Protein AF-A0A497M0L6-F1 (afdb_monomer_lite)

Foldseek 3Di:
DDDDDDDDDDPPDPPDPVDDDPDFKDKDKDWDDDPPDPDIDIDIDIDGDDPCLPQWDPPDDPTDHDHRLVVQQVCCCAVFFCALLNLLAFQKAKWKAKDFAAPVCVVVQKDKDKDPADLFDDDLDQQHHLDQHKWKDWPPDTFAEPSCCVSVVHGAWHWDADPLSIIMIMGGDPSRDDGRIMMMMMTMHGLKDWDKDQPLWKWQWFKDFADQKDWSAEQPDFTKTWDAHSQQKIKIKTWRTKMKGFDDDLAKWKDKDKDKDFDFDKDWQVWDKDWDFWDKDWIDPPVRPGTGMIMIIIMMMTIHGRQPDDPDPPNDRFTKTKGDMWIKMWMWIQHSVSMTIIMITGSIDGMMIGRAEEFAEEEWEPQADCLLVLLSVLLQCQSCVVVVYHYRDYFYQWADVPPCNPTWHWWDADDPTDPQRQADPVRATDTDQATDDPPSDIGGGRQQGEYEYTEDVVRGVVNVNCLVPWQWHQQDQVNDPDDPPQHRFGFRNDPPDRDTHAPQKWKFFWGQDSSRYIYTYTYHSGSVRSNVSSNCCRPVLPHPRVSVVSVQFDRQQGMWMKGWAQDPVHRVRTHIDTDFTDGSNGDDDGRPD

Sequence (593 aa):
GATIKVVYKIDAGQNDPSNEPCVPFVIAEWCWDTDDATDMFRAVTVYGITDRHDGDDGDRSGGSNTIDSEVDYYLDEIFNPYDLYSAVHKGVRRWVEFHNVTSAEVTAQKVTFNLTRKPVIKPSDWTDYNVFAEKVEWGGSLKTPYRARTIFGGYNYTFYTYSDGTGNITITGNNVPAAGTIIKVLYTTNATWQKNKTDIGTFGNVSTTLAASVTFIPNNIINSTTWTDPFGSTYNITILYDAMAADYRNQNISAIDDIRLTLDIKIRPESGYVKVHNSTYYGVNATNDVLYFHGNMSIMFKVTPPNTTQTSRFRYPEHLHITGDILIRANHTINTQLGAIANYTVVYANITTDIGGSYEWIVVGKDADTIDSLGAAYVTEAFDSIKEIKVCAAGMDINETTYGPHAPFVMGGATSGTKSDYRDSLGRTFLRDDWCRYGTTAGYPISTSNMIFVGGPCANLGAEYFNEFTMAFLATGSYVTNDTGHSNKILALSCWARNATGSGYAVIAVYKDLNGTIGLLIWGFDGQDTYYASKWFWDGLGSEPGIQYLQTENRGVTAIVLKITYPTTNPTHPTVSIVERLGTVSEKDYHDP

Secondary structure (DSSP, 8-state):
----------------TTS--S--EEEEEEEEE-TT-SSEEEEEEEEE----SS-B-TTSTT---B--HHHHHHHHHHHS---HHHHT---EEEEEEEEEPPHHHHHTTEEEEE-SSSSBP--S-SSSTT----EEESSSSEE-BGGGTTTTT--SBEEEE-TTS-EEEEEEGGGPPPTTPEEEEEEEEESEEEEEE--SEEEEEEEEE--SEEEEE-TTS--EEEEE-TT--EEEEEEEEEEEEE---SS-EEEEEEEEEEEEEEE-TT-EEEEEEEEEEEEE-TTS-SEEEEEEEEEEEEEE-TTSS--STT-----EEEEEEEEEEEEEEE-TTSEEEEEEEEEEEEEEEE---EEEEEEE-TT--HHHHHHHHHHHHIIIIIH--EEEEEEESS--TTT-TTS-B-BS--SSSSGGGGB-TTS-B-B-SBS--BTTB---BSTTSEEEEES-TTT-HHHHHHTTT-SEEE--TTT-SS-SS-TTSEEE--SS---EE-TTEEEEEEEE-TT--EEEEEEESSHHHHHHHHHHHHHGGGS--HHHHGGGSPTTEEEEEEEEE--TT-TTS-EEEEEEEEESS--PPS---

pLDDT: mean 84.0, std 14.85, range [27.17, 98.56]

Radius of gyration: 30.78 Å; chains: 1; bounding box: 88×66×84 Å

Structure (mmCIF, N/CA/C/O backbone):
data_AF-A0A497M0L6-F1
#
_entry.id   AF-A0A497M0L6-F1
#
loop_
_atom_site.group_PDB
_atom_site.id
_atom_site.type_symbol
_atom_site.label_atom_id
_atom_site.label_alt_id
_atom_site.label_comp_id
_atom_site.label_asym_id
_atom_site.label_entity_id
_atom_site.label_seq_id
_atom_site.pdbx_PDB_ins_code
_atom_site.Cartn_x
_atom_site.Cartn_y
_atom_site.Cartn_z
_atom_site.occupancy
_atom_site.B_iso_or_equiv
_atom_site.auth_seq_id
_atom_site.auth_comp_id
_atom_site.auth_asym_id
_atom_site.auth_atom_id
_atom_site.pdbx_PDB_model_num
ATOM 1 N N . GLY A 1 1 ? -49.356 -23.116 5.654 1.00 37.81 1 GLY A N 1
ATOM 2 C CA . GLY A 1 1 ? -48.813 -21.751 5.582 1.00 37.81 1 GLY A CA 1
ATOM 3 C C . GLY A 1 1 ? -47.894 -21.567 6.759 1.00 37.81 1 GLY A C 1
ATOM 4 O O . GLY A 1 1 ? -48.363 -21.718 7.881 1.00 37.81 1 GLY A O 1
ATOM 5 N N . ALA A 1 2 ? -46.603 -21.364 6.509 1.00 30.53 2 ALA A N 1
ATOM 6 C CA . ALA A 1 2 ? -45.630 -21.125 7.566 1.00 30.53 2 ALA A CA 1
ATOM 7 C C . ALA A 1 2 ? -45.882 -19.751 8.205 1.00 30.53 2 ALA A C 1
ATOM 9 O O . ALA A 1 2 ? -46.105 -18.760 7.511 1.00 30.53 2 ALA A O 1
ATOM 10 N N . THR A 1 3 ? -45.887 -19.702 9.534 1.00 27.17 3 THR A N 1
ATOM 11 C CA . THR A 1 3 ? -46.030 -18.456 10.290 1.00 27.17 3 THR A CA 1
ATOM 12 C C . THR A 1 3 ? -44.657 -17.809 10.423 1.00 27.17 3 THR A C 1
ATOM 14 O O . THR A 1 3 ? -43.836 -18.274 11.211 1.00 27.17 3 THR A O 1
ATOM 17 N N . ILE A 1 4 ? -44.413 -16.730 9.680 1.00 34.06 4 ILE A N 1
ATOM 18 C CA . ILE A 1 4 ? -43.208 -15.906 9.836 1.00 34.06 4 ILE A CA 1
ATOM 19 C C . ILE A 1 4 ? -43.368 -15.058 11.105 1.00 34.06 4 ILE A C 1
ATOM 21 O O . ILE A 1 4 ? -44.342 -14.316 11.246 1.00 34.06 4 ILE A O 1
ATOM 25 N N . LYS A 1 5 ? -42.426 -15.176 12.047 1.00 31.39 5 LYS A N 1
ATOM 26 C CA . LYS A 1 5 ? -42.344 -14.312 13.233 1.00 31.39 5 LYS A CA 1
ATOM 27 C C . LYS A 1 5 ? -41.241 -13.284 13.025 1.00 31.39 5 LYS A C 1
ATOM 29 O O . LYS A 1 5 ? -40.068 -13.632 13.050 1.00 31.39 5 LYS A O 1
ATOM 34 N N . VAL A 1 6 ? -41.630 -12.024 12.867 1.00 30.53 6 VAL A N 1
ATOM 35 C CA . VAL A 1 6 ? -40.703 -10.889 12.841 1.00 30.53 6 VAL A CA 1
ATOM 36 C C . VAL A 1 6 ? -40.589 -10.339 14.261 1.00 30.53 6 VAL A C 1
ATOM 38 O O . VAL A 1 6 ? -41.593 -9.947 14.855 1.00 30.53 6 VAL A O 1
ATOM 41 N N . VAL A 1 7 ? -39.377 -10.331 14.817 1.00 32.22 7 VAL A N 1
ATOM 42 C CA . VAL A 1 7 ? -39.066 -9.682 16.099 1.00 32.22 7 VAL A CA 1
ATOM 43 C C . VAL A 1 7 ? -38.229 -8.451 15.785 1.00 32.22 7 VAL A C 1
ATOM 45 O O . VAL A 1 7 ? -37.091 -8.575 15.349 1.00 32.22 7 VAL A O 1
ATOM 48 N N . TYR A 1 8 ? -38.791 -7.265 15.994 1.00 35.75 8 TYR A N 1
ATOM 49 C CA . TYR A 1 8 ? -38.089 -5.993 15.844 1.00 35.75 8 TYR A CA 1
ATOM 50 C C . TYR A 1 8 ? -38.127 -5.235 17.172 1.00 35.75 8 TYR A C 1
ATOM 52 O O . TYR A 1 8 ? -39.106 -5.312 17.920 1.00 35.75 8 TYR A O 1
ATOM 60 N N . LYS A 1 9 ? -37.041 -4.528 17.496 1.00 31.36 9 LYS A N 1
ATOM 61 C CA . LYS A 1 9 ? -37.009 -3.601 18.631 1.00 31.36 9 LYS A CA 1
ATOM 62 C C . LYS A 1 9 ? -37.650 -2.294 18.177 1.00 31.36 9 LYS A C 1
ATOM 64 O O . LYS A 1 9 ? -37.164 -1.665 17.245 1.00 31.36 9 LYS A O 1
ATOM 69 N N . ILE A 1 10 ? -38.733 -1.905 18.836 1.00 35.81 10 ILE A N 1
ATOM 70 C CA . ILE A 1 10 ? -39.320 -0.572 18.702 1.00 35.81 10 ILE A CA 1
ATOM 71 C C . ILE A 1 10 ? -38.696 0.265 19.809 1.00 35.81 10 ILE A C 1
ATOM 73 O O . ILE A 1 10 ? -38.908 -0.046 20.983 1.00 35.81 10 ILE A O 1
ATOM 77 N N . ASP A 1 11 ? -37.931 1.295 19.460 1.00 36.69 11 ASP A N 1
ATOM 78 C CA . ASP A 1 11 ? -37.759 2.397 20.396 1.00 36.69 11 ASP A CA 1
ATOM 79 C C . ASP A 1 11 ? -39.062 3.205 20.367 1.00 36.69 11 ASP A C 1
ATOM 81 O O . ASP A 1 11 ? -39.451 3.756 19.339 1.00 36.69 11 ASP A O 1
ATOM 85 N N . ALA A 1 12 ? -39.816 3.159 21.465 1.00 36.50 12 ALA A N 1
ATOM 86 C CA . ALA A 1 12 ? -41.124 3.805 21.579 1.00 36.50 12 ALA A CA 1
ATOM 87 C C . ALA A 1 12 ? -41.014 5.301 21.938 1.00 36.50 12 ALA A C 1
ATOM 89 O O . ALA A 1 12 ? -42.025 5.941 22.236 1.00 36.50 12 ALA A O 1
ATOM 90 N N . GLY A 1 13 ? -39.803 5.865 21.924 1.00 38.28 13 GLY A N 1
ATOM 91 C CA . GLY A 1 13 ? -39.581 7.302 21.998 1.00 38.28 13 GLY A CA 1
ATOM 92 C C . GLY A 1 13 ? -39.800 7.956 20.638 1.00 38.28 13 GLY A C 1
ATOM 93 O O . GLY A 1 13 ? -38.974 7.831 19.740 1.00 38.28 13 GLY A O 1
ATOM 94 N N . GLN A 1 14 ? -40.902 8.689 20.483 1.00 39.06 14 GLN A N 1
ATOM 95 C CA . GLN A 1 14 ? -41.057 9.639 19.386 1.00 39.06 14 GLN A CA 1
ATOM 96 C C . GLN A 1 14 ? -40.039 10.773 19.595 1.00 39.06 14 GLN A C 1
ATOM 98 O O . GLN A 1 14 ? -40.332 11.749 20.284 1.00 39.06 14 GLN A O 1
ATOM 103 N N . ASN A 1 15 ? -38.832 10.635 19.044 1.00 43.25 15 ASN A N 1
ATOM 104 C CA . ASN A 1 15 ? -37.954 11.783 18.863 1.00 43.25 15 ASN A CA 1
ATOM 105 C C . ASN A 1 15 ? -38.581 12.647 17.767 1.00 43.25 15 ASN A C 1
ATOM 107 O O . ASN A 1 15 ? -38.858 12.180 16.663 1.00 43.25 15 ASN A O 1
ATOM 111 N N . ASP A 1 16 ? -38.910 13.876 18.142 1.00 36.91 16 ASP A N 1
ATOM 112 C CA . ASP A 1 16 ? -39.470 14.903 17.276 1.00 36.91 16 ASP A CA 1
ATOM 113 C C . ASP A 1 16 ? -38.667 15.001 15.955 1.00 36.91 16 ASP A C 1
ATOM 115 O O . ASP A 1 16 ? -37.455 15.214 16.015 1.00 36.91 16 ASP A O 1
ATOM 119 N N . PRO A 1 17 ? -39.301 14.866 14.771 1.00 39.72 17 PRO A N 1
ATOM 120 C CA . PRO A 1 17 ? -38.634 15.002 13.472 1.00 39.72 17 PRO A CA 1
ATOM 121 C C . PRO A 1 17 ? -38.185 16.442 13.160 1.00 39.72 17 PRO A C 1
ATOM 123 O O . PRO A 1 17 ? -37.745 16.717 12.046 1.00 39.72 17 PRO A O 1
ATOM 126 N N . SER A 1 18 ? -38.304 17.381 14.109 1.00 44.66 18 SER A N 1
ATOM 127 C CA . SER A 1 18 ? -37.651 18.692 14.032 1.00 44.66 18 SER A CA 1
ATOM 128 C C . SER A 1 18 ? -36.119 18.615 14.106 1.00 44.66 18 SER A C 1
ATOM 130 O O . SER A 1 18 ? -35.455 19.563 13.686 1.00 44.66 18 SER A O 1
ATOM 132 N N . ASN A 1 19 ? -35.571 17.484 14.568 1.00 44.84 19 ASN A N 1
ATOM 133 C CA . ASN A 1 19 ? -34.155 17.151 14.483 1.00 44.84 19 ASN A CA 1
ATOM 134 C C . ASN A 1 19 ? -33.928 15.975 13.522 1.00 44.84 19 ASN A C 1
ATOM 136 O O . ASN A 1 19 ? -34.683 15.003 13.509 1.00 44.84 19 ASN A O 1
ATOM 140 N N . GLU A 1 20 ? -32.851 16.077 12.746 1.00 38.28 20 GLU A N 1
ATOM 141 C CA . GLU A 1 20 ? -32.327 15.030 11.868 1.00 38.28 20 GLU A CA 1
ATOM 142 C C . GLU A 1 20 ? -32.178 13.699 12.639 1.00 38.28 20 GLU A C 1
ATOM 144 O O . GLU A 1 20 ? -31.757 13.717 13.805 1.00 38.28 20 GLU A O 1
ATOM 149 N N . PRO A 1 21 ? -32.561 12.543 12.060 1.00 41.50 21 PRO A N 1
ATOM 150 C CA . PRO A 1 21 ? -32.451 11.266 12.750 1.00 41.50 21 PRO A CA 1
ATOM 151 C C . PRO A 1 21 ? -30.996 11.005 13.151 1.00 41.50 21 PRO A C 1
ATOM 153 O O . PRO A 1 21 ? -30.092 10.993 12.325 1.00 41.50 21 PRO A O 1
ATOM 156 N N . CYS A 1 22 ? -30.776 10.734 14.436 1.00 42.97 22 CYS A N 1
ATOM 157 C CA . CYS A 1 22 ? -29.453 10.437 14.987 1.00 42.97 22 CYS A CA 1
ATOM 158 C C . CYS A 1 22 ? -28.877 9.076 14.547 1.00 42.97 22 CYS A C 1
ATOM 160 O O . CYS A 1 22 ? -27.735 8.769 14.884 1.00 42.97 22 CYS A O 1
ATOM 162 N N . VAL A 1 23 ? -29.641 8.269 13.801 1.00 48.28 23 VAL A N 1
ATOM 163 C CA . VAL A 1 23 ? -29.178 7.019 13.187 1.00 48.28 23 VAL A CA 1
ATOM 164 C C . VAL A 1 23 ? -29.511 7.068 11.690 1.00 48.28 23 VAL A C 1
ATOM 166 O O . VAL A 1 23 ? -30.687 6.949 11.342 1.00 48.28 23 VAL A O 1
ATOM 169 N N . PRO A 1 24 ? -28.515 7.255 10.806 1.00 51.56 24 PRO A N 1
ATOM 170 C CA . PRO A 1 24 ? -28.758 7.461 9.377 1.00 51.56 24 PRO A CA 1
ATOM 171 C C . PRO A 1 24 ? -29.109 6.170 8.620 1.00 51.56 24 PRO A C 1
ATOM 173 O O . PRO A 1 24 ? -29.674 6.236 7.527 1.00 51.56 24 PRO A O 1
ATOM 176 N N . PHE A 1 25 ? -28.831 4.991 9.196 1.00 59.44 25 PHE A N 1
ATOM 177 C CA . PHE A 1 25 ? -29.151 3.706 8.576 1.00 59.44 25 PHE A CA 1
ATOM 178 C C . PHE A 1 25 ? -29.413 2.565 9.576 1.00 59.44 25 PHE A C 1
ATOM 180 O O . PHE A 1 25 ? -28.920 2.552 10.702 1.00 59.44 25 PHE A O 1
ATOM 187 N N . VAL A 1 26 ? -30.178 1.565 9.137 1.00 65.94 26 VAL A N 1
ATOM 188 C CA . VAL A 1 26 ? -30.466 0.309 9.836 1.00 65.94 26 VAL A CA 1
ATOM 189 C C . VAL A 1 26 ? -29.984 -0.849 8.971 1.00 65.94 26 VAL A C 1
ATOM 191 O O . VAL A 1 26 ? -30.467 -1.032 7.855 1.00 65.94 26 VAL A O 1
ATOM 194 N N . ILE A 1 27 ? -29.070 -1.657 9.506 1.00 68.69 27 ILE A N 1
ATOM 195 C CA . ILE A 1 27 ? -28.659 -2.924 8.894 1.00 68.69 27 ILE A CA 1
ATOM 196 C C . ILE A 1 27 ? -29.466 -4.049 9.544 1.00 68.69 27 ILE A C 1
ATOM 198 O O . ILE A 1 27 ? -29.537 -4.149 10.770 1.00 68.69 27 ILE A O 1
ATOM 202 N N . ALA A 1 28 ? -30.089 -4.885 8.722 1.00 68.56 28 ALA A N 1
ATOM 203 C CA . ALA A 1 28 ? -30.824 -6.065 9.146 1.00 68.56 28 ALA A CA 1
ATOM 204 C C . ALA A 1 28 ? -30.229 -7.306 8.483 1.00 68.56 28 ALA A C 1
ATOM 206 O O . ALA A 1 28 ? -30.160 -7.376 7.258 1.00 68.56 28 ALA A O 1
ATOM 207 N N . GLU A 1 29 ? -29.843 -8.294 9.286 1.00 70.50 29 GLU A N 1
ATOM 208 C CA . GLU A 1 29 ? -29.547 -9.635 8.792 1.00 70.50 29 GLU A CA 1
ATOM 209 C C . GLU A 1 29 ? -30.783 -10.523 8.942 1.00 70.50 29 GLU A C 1
ATOM 211 O O . GLU A 1 29 ? -31.474 -10.528 9.964 1.00 70.50 29 GLU A O 1
ATOM 216 N N . TRP A 1 30 ? -31.050 -11.296 7.903 1.00 72.94 30 TRP A N 1
ATOM 217 C CA . TRP A 1 30 ? -32.188 -12.183 7.768 1.00 72.94 30 TRP A CA 1
ATOM 218 C C . TRP A 1 30 ? -31.672 -13.603 7.581 1.00 72.94 30 TRP A C 1
ATOM 220 O O . TRP A 1 30 ? -30.724 -13.825 6.831 1.00 72.94 30 TRP A O 1
ATOM 230 N N . CYS A 1 31 ? -32.322 -14.564 8.228 1.00 71.25 31 CYS A N 1
ATOM 231 C CA . CYS A 1 31 ? -32.042 -15.985 8.071 1.00 71.25 31 CYS A CA 1
ATOM 232 C C . CYS A 1 31 ? -33.371 -16.736 7.966 1.00 71.25 31 CYS A C 1
ATOM 234 O O . CYS A 1 31 ? -34.233 -16.573 8.836 1.00 71.25 31 CYS A O 1
ATOM 236 N N . TRP A 1 32 ? -33.571 -17.503 6.894 1.00 68.81 32 TRP A N 1
ATOM 237 C CA . TRP A 1 32 ? -34.796 -18.273 6.687 1.00 68.81 32 TRP A CA 1
ATOM 238 C C . TRP A 1 32 ? -34.551 -19.539 5.862 1.00 68.81 32 TRP A C 1
ATOM 240 O O . TRP A 1 32 ? -33.715 -19.558 4.964 1.00 68.81 32 TRP A O 1
ATOM 250 N N . ASP A 1 33 ? -35.333 -20.579 6.145 1.00 72.19 33 ASP A N 1
ATOM 251 C CA . ASP A 1 33 ? -35.459 -21.752 5.279 1.00 72.19 33 ASP A CA 1
ATOM 252 C C . ASP A 1 33 ? -36.640 -21.559 4.331 1.00 72.19 33 ASP A C 1
ATOM 254 O O . ASP A 1 33 ? -37.702 -21.059 4.724 1.00 72.19 33 ASP A O 1
ATOM 258 N N . THR A 1 34 ? -36.469 -21.991 3.086 1.00 70.88 34 THR A N 1
ATOM 259 C CA . THR A 1 34 ? -37.583 -22.159 2.149 1.00 70.88 34 THR A CA 1
ATOM 260 C C . THR A 1 34 ? -37.927 -23.637 2.047 1.00 70.88 34 THR A C 1
ATOM 262 O O . THR A 1 34 ? -37.038 -24.476 2.009 1.00 70.88 34 THR A O 1
ATOM 265 N N . ASP A 1 35 ? -39.210 -23.954 1.950 1.00 68.06 35 ASP A N 1
ATOM 266 C CA . ASP A 1 35 ? -39.750 -25.310 1.828 1.00 68.06 35 ASP A CA 1
ATOM 267 C C . ASP A 1 35 ? -39.251 -26.087 0.594 1.00 68.06 35 ASP A C 1
ATOM 269 O O . ASP A 1 35 ? -39.230 -27.318 0.624 1.00 68.06 35 ASP A O 1
ATOM 273 N N . ASP A 1 36 ? -38.793 -25.379 -0.442 1.00 66.94 36 ASP A N 1
ATOM 274 C CA . ASP A 1 36 ? -38.303 -25.953 -1.701 1.00 66.94 36 ASP A CA 1
ATOM 275 C C . ASP A 1 36 ? -36.766 -26.078 -1.796 1.00 66.94 36 ASP A C 1
ATOM 277 O O . ASP A 1 36 ? -36.256 -26.609 -2.786 1.00 66.94 36 ASP A O 1
ATOM 281 N N . ALA A 1 37 ? -36.012 -25.622 -0.789 1.00 57.56 37 ALA A N 1
ATOM 282 C CA . ALA A 1 37 ? -34.551 -25.724 -0.757 1.00 57.56 37 ALA A CA 1
ATOM 283 C C . ALA A 1 37 ? -34.090 -26.490 0.486 1.00 57.56 37 ALA A C 1
ATOM 285 O O . ALA A 1 37 ? -34.630 -26.319 1.573 1.00 57.56 37 ALA A O 1
ATOM 286 N N . THR A 1 38 ? -33.063 -27.326 0.339 1.00 57.59 38 THR A N 1
ATOM 287 C CA . THR A 1 38 ? -32.405 -27.991 1.478 1.00 57.59 38 THR A CA 1
ATOM 288 C C . THR A 1 38 ? -31.488 -27.059 2.269 1.00 57.59 38 THR A C 1
ATOM 290 O O . THR A 1 38 ? -30.931 -27.482 3.281 1.00 57.59 38 THR A O 1
ATOM 293 N N . ASP A 1 39 ? -31.326 -25.821 1.798 1.00 63.00 39 ASP A N 1
ATOM 294 C CA . ASP A 1 39 ? -30.284 -24.902 2.227 1.00 63.00 39 ASP A CA 1
ATOM 295 C C . ASP A 1 39 ? -30.899 -23.661 2.889 1.00 63.00 39 ASP A C 1
ATOM 297 O O . ASP A 1 39 ? -31.893 -23.100 2.420 1.00 63.00 39 ASP A O 1
ATOM 301 N N . MET A 1 40 ? -30.258 -23.220 3.970 1.00 67.38 40 MET A N 1
ATOM 302 C CA . MET A 1 40 ? -30.619 -22.030 4.735 1.00 67.38 40 MET A CA 1
ATOM 303 C C . MET A 1 40 ? -30.199 -20.763 3.981 1.00 67.38 40 MET A C 1
ATOM 305 O O . MET A 1 40 ? -29.018 -20.575 3.682 1.00 67.38 40 MET A O 1
ATOM 309 N N . PHE A 1 41 ? -31.141 -19.853 3.725 1.00 69.38 41 PHE A N 1
ATOM 310 C CA . PHE A 1 41 ? -30.855 -18.559 3.108 1.00 69.38 41 PHE A CA 1
ATOM 311 C C . PHE A 1 41 ? -30.486 -17.522 4.158 1.00 69.38 41 PHE A C 1
ATOM 313 O O . PHE A 1 41 ? -31.136 -17.401 5.199 1.00 69.38 41 PHE A O 1
ATOM 320 N N . ARG A 1 42 ? -29.466 -16.721 3.844 1.00 70.88 42 ARG A N 1
ATOM 321 C CA . ARG A 1 42 ? -29.105 -15.526 4.604 1.00 70.88 42 ARG A CA 1
ATOM 322 C C . ARG A 1 42 ? -29.100 -14.315 3.684 1.00 70.88 42 ARG A C 1
ATOM 324 O O . ARG A 1 42 ? -28.603 -14.398 2.564 1.00 70.88 42 ARG A O 1
ATOM 331 N N . ALA A 1 43 ? -29.630 -13.195 4.157 1.00 73.38 43 ALA A N 1
ATOM 332 C CA . ALA A 1 43 ? -29.551 -11.926 3.445 1.00 73.38 43 ALA A CA 1
ATOM 333 C C . ALA A 1 43 ? -29.272 -10.779 4.405 1.00 73.38 43 ALA A C 1
ATOM 335 O O . ALA A 1 43 ? -29.617 -10.842 5.581 1.00 73.38 43 ALA A O 1
ATOM 336 N N . VAL A 1 44 ? -28.694 -9.711 3.873 1.00 75.94 44 VAL A N 1
ATOM 337 C CA . VAL A 1 44 ? -28.493 -8.456 4.592 1.00 75.94 44 VAL A CA 1
ATOM 338 C C . VAL A 1 44 ? -29.275 -7.377 3.866 1.00 75.94 44 VAL A C 1
ATOM 340 O O . VAL A 1 44 ? -29.311 -7.339 2.637 1.00 75.94 44 VAL A O 1
ATOM 343 N N . THR A 1 45 ? -29.933 -6.507 4.616 1.00 75.88 45 THR A N 1
ATOM 344 C CA . THR A 1 45 ? -30.603 -5.326 4.081 1.00 75.88 45 THR A CA 1
ATOM 345 C C . THR A 1 45 ? -30.093 -4.097 4.799 1.00 75.88 45 THR A C 1
ATOM 347 O O . THR A 1 45 ? -30.010 -4.089 6.024 1.00 75.88 45 THR A O 1
ATOM 350 N N . VAL A 1 46 ? -29.792 -3.057 4.031 1.00 76.88 46 VAL A N 1
ATOM 351 C CA . VAL A 1 46 ? -29.438 -1.736 4.542 1.00 76.88 46 VAL A CA 1
ATOM 352 C C . VAL A 1 46 ? -30.598 -0.802 4.218 1.00 76.88 46 VAL A C 1
ATOM 354 O O . VAL A 1 46 ? -30.986 -0.669 3.060 1.00 76.88 46 VAL A O 1
ATOM 357 N N . TYR A 1 47 ? -31.176 -0.187 5.242 1.00 76.06 47 TYR A N 1
ATOM 358 C CA . TYR A 1 47 ? -32.181 0.863 5.109 1.00 76.06 47 TYR A CA 1
ATOM 359 C C . TYR A 1 47 ? -31.543 2.181 5.520 1.00 76.06 47 TYR A C 1
ATOM 361 O O . TYR A 1 47 ? -31.084 2.279 6.650 1.00 76.06 47 TYR A O 1
ATOM 369 N N . GLY A 1 48 ? -31.531 3.187 4.652 1.00 72.25 48 GLY A N 1
ATOM 370 C CA . GLY A 1 48 ? -30.988 4.510 4.964 1.00 72.25 48 GLY A CA 1
ATOM 371 C C . GLY A 1 48 ? -31.870 5.623 4.417 1.00 72.25 48 GLY A C 1
ATOM 372 O O . GLY A 1 48 ? -32.689 5.391 3.524 1.00 72.25 48 GLY A O 1
ATOM 373 N N . ILE A 1 49 ? -31.715 6.822 4.972 1.00 74.00 49 ILE A N 1
ATOM 374 C CA . ILE A 1 49 ? -32.286 8.058 4.429 1.00 74.00 49 ILE A CA 1
ATOM 375 C C . ILE A 1 49 ? -31.111 8.905 3.954 1.00 74.00 49 ILE A C 1
ATOM 377 O O . ILE A 1 49 ? -30.175 9.111 4.719 1.00 74.00 49 ILE A O 1
ATOM 381 N N . THR A 1 50 ? -31.168 9.385 2.714 1.00 74.06 50 THR A N 1
ATOM 382 C CA . THR A 1 50 ? -30.169 10.306 2.162 1.00 74.06 50 THR A CA 1
ATOM 383 C C . THR A 1 50 ? -30.847 11.568 1.650 1.00 74.06 50 THR A C 1
ATOM 385 O O . THR A 1 50 ? -32.023 11.547 1.271 1.00 74.06 50 THR A O 1
ATOM 388 N N . ASP A 1 51 ? -30.101 12.669 1.609 1.00 72.19 51 ASP A N 1
ATOM 389 C CA . ASP A 1 51 ? -30.604 13.977 1.172 1.00 72.19 51 ASP A CA 1
ATOM 390 C C . ASP A 1 51 ? -30.777 14.095 -0.357 1.00 72.19 51 ASP A C 1
ATOM 392 O O . ASP A 1 51 ? -31.143 15.159 -0.860 1.00 72.19 51 ASP A O 1
ATOM 396 N N . ARG A 1 52 ? -30.572 12.994 -1.103 1.00 72.94 52 ARG A N 1
ATOM 397 C CA . ARG A 1 52 ? -30.637 12.909 -2.574 1.00 72.94 52 ARG A CA 1
ATOM 398 C C . ARG A 1 52 ? -29.806 14.018 -3.238 1.00 72.94 52 ARG A C 1
ATOM 400 O O . ARG A 1 52 ? -30.340 14.911 -3.900 1.00 72.94 52 ARG A O 1
ATOM 407 N N . HIS A 1 53 ? -28.493 13.946 -3.050 1.00 76.25 53 HIS A N 1
ATOM 408 C CA . HIS A 1 53 ? -27.509 14.887 -3.581 1.00 76.25 53 HIS A CA 1
ATOM 409 C C . HIS A 1 53 ? -27.367 14.778 -5.103 1.00 76.25 53 HIS A C 1
ATOM 411 O O . HIS A 1 53 ? -27.484 15.774 -5.821 1.00 76.25 53 HIS A O 1
ATOM 417 N N . ASP A 1 54 ? -27.154 13.565 -5.608 1.00 78.56 54 ASP A N 1
ATOM 418 C CA . ASP A 1 54 ? -26.975 13.274 -7.037 1.00 78.56 54 ASP A CA 1
ATOM 419 C C . ASP A 1 54 ? -27.741 12.029 -7.517 1.00 78.56 54 ASP A C 1
ATOM 421 O O . ASP A 1 54 ? -27.673 11.676 -8.698 1.00 78.56 54 ASP A O 1
ATOM 425 N N . GLY A 1 55 ? -28.552 11.426 -6.641 1.00 82.19 55 GLY A N 1
ATOM 426 C CA . GLY A 1 55 ? -29.490 10.368 -7.001 1.00 82.19 55 GLY A CA 1
ATOM 427 C C . GLY A 1 55 ? -30.570 10.828 -7.987 1.00 82.19 55 GLY A C 1
ATOM 428 O O . GLY A 1 55 ? -31.253 11.846 -7.798 1.00 82.19 55 GLY A O 1
ATOM 429 N N . ASP A 1 56 ? -30.787 10.030 -9.029 1.00 83.50 56 ASP A N 1
ATOM 430 C CA . ASP A 1 56 ? -31.696 10.334 -10.120 1.00 83.50 56 ASP A CA 1
ATOM 431 C C . ASP A 1 56 ? -32.609 9.160 -10.516 1.00 83.50 56 ASP A C 1
ATOM 433 O O . ASP A 1 56 ? -32.251 7.992 -10.384 1.00 83.50 56 ASP A O 1
ATOM 437 N N . ASP A 1 57 ? -33.803 9.489 -11.009 1.00 82.06 57 ASP A N 1
ATOM 438 C CA . ASP A 1 57 ? -34.815 8.541 -11.473 1.00 82.06 57 ASP A CA 1
ATOM 439 C C . ASP A 1 57 ? -35.149 8.813 -12.946 1.00 82.06 57 ASP A C 1
ATOM 441 O O . ASP A 1 57 ? -35.568 9.915 -13.307 1.00 82.06 57 ASP A O 1
ATOM 445 N N . GLY A 1 58 ? -34.981 7.806 -13.802 1.00 87.06 58 GLY A N 1
ATOM 446 C CA . GLY A 1 58 ? -35.251 7.880 -15.235 1.00 87.06 58 GLY A CA 1
ATOM 447 C C . GLY A 1 58 ? -36.727 8.072 -15.582 1.00 87.06 58 GLY A C 1
ATOM 448 O O . GLY A 1 58 ? -37.027 8.559 -16.673 1.00 87.06 58 GLY A O 1
ATOM 449 N N . ASP A 1 59 ? -37.644 7.762 -14.662 1.00 87.56 59 ASP A N 1
ATOM 450 C CA . ASP A 1 59 ? -39.081 7.955 -14.867 1.00 87.56 59 ASP A CA 1
ATOM 451 C C . ASP A 1 59 ? -39.512 9.424 -14.700 1.00 87.56 59 ASP A C 1
ATOM 453 O O . ASP A 1 59 ? -40.633 9.799 -15.068 1.00 87.56 59 ASP A O 1
ATOM 457 N N . ARG A 1 60 ? -38.621 10.310 -14.224 1.00 82.38 60 ARG A N 1
ATOM 458 C CA . ARG A 1 60 ? -38.863 11.759 -14.278 1.00 82.38 60 ARG A CA 1
ATOM 459 C C . ARG A 1 60 ? -38.476 12.325 -15.644 1.00 82.38 60 ARG A C 1
ATOM 461 O O . ARG A 1 60 ? -37.490 11.935 -16.261 1.00 82.38 60 ARG A O 1
ATOM 468 N N . SER A 1 61 ? -39.217 13.336 -16.101 1.00 81.56 61 SER A N 1
ATOM 469 C CA . SER A 1 61 ? -38.924 14.019 -17.368 1.00 81.56 61 SER A CA 1
ATOM 470 C C . SER A 1 61 ? -37.488 14.564 -17.393 1.00 81.56 61 SER A C 1
ATOM 472 O O . SER A 1 61 ? -37.166 15.505 -16.665 1.00 81.56 61 SER A O 1
ATOM 474 N N . GLY A 1 62 ? -36.649 14.003 -18.267 1.00 83.19 62 GLY A N 1
ATOM 475 C CA . GLY A 1 62 ? -35.238 14.376 -18.402 1.00 83.19 62 GLY A CA 1
ATOM 476 C C . GLY A 1 62 ? -34.321 13.834 -17.299 1.00 83.19 62 GLY A C 1
ATOM 477 O O . GLY A 1 62 ? -33.263 14.422 -17.086 1.00 83.19 62 GLY A O 1
ATOM 478 N N . GLY A 1 63 ? -34.731 12.787 -16.577 1.00 83.94 63 GLY A N 1
ATOM 479 C CA . GLY A 1 63 ? -33.889 12.082 -15.607 1.00 83.94 63 GLY A CA 1
ATOM 480 C C . GLY A 1 63 ? -33.130 10.893 -16.196 1.00 83.94 63 GLY A C 1
ATOM 481 O O . GLY A 1 63 ? -33.368 10.468 -17.331 1.00 83.94 63 GLY A O 1
ATOM 482 N N . SER A 1 64 ? -32.216 10.352 -15.400 1.00 84.31 64 SER A N 1
ATOM 483 C CA . SER A 1 64 ? -31.533 9.072 -15.603 1.00 84.31 64 SER A CA 1
ATOM 484 C C . SER A 1 64 ? -31.679 8.189 -14.367 1.00 84.31 64 SER A C 1
ATOM 486 O O . SER A 1 64 ? -31.903 8.702 -13.283 1.00 84.31 64 SER A O 1
ATOM 488 N N . ASN A 1 65 ? -31.518 6.872 -14.507 1.00 86.62 65 ASN A N 1
ATOM 489 C CA . ASN A 1 65 ? -31.431 5.974 -13.352 1.00 86.62 65 ASN A CA 1
ATOM 490 C C . ASN A 1 65 ? -30.017 6.050 -12.766 1.00 86.62 65 ASN A C 1
ATOM 492 O O . ASN A 1 65 ? -29.118 5.369 -13.262 1.00 86.62 65 ASN A O 1
ATOM 496 N N . THR A 1 66 ? -29.827 6.882 -11.745 1.00 83.69 66 THR A N 1
ATOM 497 C CA . THR A 1 66 ? -28.533 7.094 -11.084 1.00 83.69 66 THR A CA 1
ATOM 498 C C . THR A 1 66 ? -28.705 6.871 -9.588 1.00 83.69 66 THR A C 1
ATOM 500 O O . THR A 1 66 ? -29.547 7.508 -8.960 1.00 83.69 66 THR A O 1
ATOM 503 N N . ILE A 1 67 ? -27.923 5.962 -9.009 1.00 83.00 67 ILE A N 1
ATOM 504 C CA . ILE A 1 67 ? -27.869 5.803 -7.552 1.00 83.00 67 ILE A CA 1
ATOM 505 C C . ILE A 1 67 ? -27.095 6.993 -6.981 1.00 83.00 67 ILE A C 1
ATOM 507 O O . ILE A 1 67 ? -26.138 7.457 -7.595 1.00 83.00 67 ILE A O 1
ATOM 511 N N . ASP A 1 68 ? -27.544 7.503 -5.838 1.00 83.25 68 ASP A N 1
ATOM 512 C CA . ASP A 1 68 ? -26.847 8.578 -5.138 1.00 83.25 68 ASP A CA 1
ATOM 513 C C . ASP A 1 68 ? -25.447 8.119 -4.698 1.00 83.25 68 ASP A C 1
ATOM 515 O O . ASP A 1 68 ? -25.294 7.009 -4.185 1.00 83.25 68 ASP A O 1
ATOM 519 N N . SER A 1 69 ? -24.426 8.948 -4.900 1.00 80.75 69 SER A N 1
ATOM 520 C CA . SER A 1 69 ? -23.031 8.584 -4.636 1.00 80.75 69 SER A CA 1
ATOM 521 C C . SER A 1 69 ? -22.748 8.305 -3.161 1.00 80.75 69 SER A C 1
ATOM 523 O O . SER A 1 69 ? -21.873 7.495 -2.860 1.00 80.75 69 SER A O 1
ATOM 525 N N . GLU A 1 70 ? -23.502 8.904 -2.235 1.00 80.25 70 GLU A N 1
ATOM 526 C CA . GLU A 1 70 ? -23.432 8.563 -0.813 1.00 80.25 70 GLU A CA 1
ATOM 527 C C . GLU A 1 70 ? -23.954 7.140 -0.568 1.00 80.25 70 GLU A C 1
ATOM 529 O O . GLU A 1 70 ? -23.332 6.357 0.151 1.00 80.25 70 GLU A O 1
ATOM 534 N N . VAL A 1 71 ? -25.067 6.775 -1.215 1.00 83.38 71 VAL A N 1
ATOM 535 C CA . VAL A 1 71 ? -25.647 5.426 -1.120 1.00 83.38 71 VAL A CA 1
ATOM 536 C C . VAL A 1 71 ? -24.691 4.393 -1.704 1.00 83.38 71 VAL A C 1
ATOM 538 O O . VAL A 1 71 ? -24.473 3.358 -1.081 1.00 83.38 71 VAL A O 1
ATOM 541 N N . ASP A 1 72 ? -24.111 4.672 -2.871 1.00 83.81 72 ASP A N 1
ATOM 542 C CA . ASP A 1 72 ? -23.163 3.768 -3.527 1.00 83.81 72 ASP A CA 1
ATOM 543 C C . ASP A 1 72 ? -21.914 3.554 -2.659 1.00 83.81 72 ASP A C 1
ATOM 545 O O . ASP A 1 72 ? -21.535 2.416 -2.387 1.00 83.81 72 ASP A O 1
ATOM 549 N N . TYR A 1 73 ? -21.357 4.637 -2.097 1.00 84.81 73 TYR A N 1
ATOM 550 C CA . TYR A 1 73 ? -20.240 4.570 -1.154 1.00 84.81 73 TYR A CA 1
ATOM 551 C C . TYR A 1 73 ? -20.551 3.663 0.044 1.00 84.81 73 TYR A C 1
ATOM 553 O O . TYR A 1 73 ? -19.746 2.792 0.378 1.00 84.81 73 TYR A O 1
ATOM 561 N N . TYR A 1 74 ? -21.709 3.839 0.690 1.00 82.44 74 TYR A N 1
ATOM 562 C CA . TYR A 1 74 ? -22.087 3.024 1.847 1.00 82.44 74 TYR A CA 1
ATOM 563 C C . TYR A 1 74 ? -22.334 1.563 1.479 1.00 82.44 74 TYR A C 1
ATOM 565 O O . TYR A 1 74 ? -21.947 0.667 2.228 1.00 82.44 74 TYR A O 1
ATOM 573 N N . LEU A 1 75 ? -22.972 1.295 0.339 1.00 84.94 75 LEU A N 1
ATOM 574 C CA . LEU A 1 75 ? -23.180 -0.075 -0.124 1.00 84.94 75 LEU A CA 1
ATOM 575 C C . LEU A 1 75 ? -21.848 -0.761 -0.425 1.00 84.94 75 LEU A C 1
ATOM 577 O O . LEU A 1 75 ? -21.675 -1.914 -0.035 1.00 84.94 75 LEU A O 1
ATOM 581 N N . ASP A 1 76 ? -20.893 -0.068 -1.038 1.00 86.56 76 ASP A N 1
ATOM 582 C CA . ASP A 1 76 ? -19.555 -0.607 -1.265 1.00 86.56 76 ASP A CA 1
ATOM 583 C C . ASP A 1 76 ? -18.779 -0.810 0.034 1.00 86.56 76 ASP A C 1
ATOM 585 O O . ASP A 1 76 ? -18.127 -1.836 0.207 1.00 86.56 76 ASP A O 1
ATOM 589 N N . GLU A 1 77 ? -18.870 0.115 0.983 1.00 86.19 77 GLU A N 1
ATOM 590 C CA . GLU A 1 77 ? -18.254 -0.053 2.295 1.00 86.19 77 GLU A CA 1
ATOM 591 C C . GLU A 1 77 ? -18.814 -1.267 3.043 1.00 86.19 77 GLU A C 1
ATOM 593 O O . GLU A 1 77 ? -18.066 -2.019 3.665 1.00 86.19 77 GLU A O 1
ATOM 598 N N . ILE A 1 78 ? -20.125 -1.479 2.967 1.00 82.50 78 ILE A N 1
ATOM 599 C CA . ILE A 1 78 ? -20.814 -2.554 3.673 1.00 82.50 78 ILE A CA 1
ATOM 600 C C . ILE A 1 78 ? -20.604 -3.892 2.952 1.00 82.50 78 ILE A C 1
ATOM 602 O O . ILE A 1 78 ? -20.232 -4.878 3.582 1.00 82.50 78 ILE A O 1
ATOM 606 N N . PHE A 1 79 ? -20.811 -3.974 1.642 1.00 85.06 79 PHE A N 1
ATOM 607 C CA . PHE A 1 79 ? -20.786 -5.248 0.912 1.00 85.06 79 PHE A CA 1
ATOM 608 C C . PHE A 1 79 ? -19.424 -5.595 0.305 1.00 85.06 79 PHE A C 1
ATOM 610 O O . PHE A 1 79 ? -19.137 -6.777 0.117 1.00 85.06 79 PHE A O 1
ATOM 617 N N . ASN A 1 80 ? -18.566 -4.600 0.074 1.00 88.12 80 ASN A N 1
ATOM 618 C CA . ASN A 1 80 ? -17.213 -4.748 -0.465 1.00 88.12 80 ASN A CA 1
ATOM 619 C C . ASN A 1 80 ? -16.145 -4.101 0.454 1.00 88.12 80 ASN A C 1
ATOM 621 O O . ASN A 1 80 ? -15.275 -3.367 -0.040 1.00 88.12 80 ASN A O 1
ATOM 625 N N . PRO A 1 81 ? -16.164 -4.354 1.783 1.00 90.38 81 PRO A N 1
ATOM 626 C CA . PRO A 1 81 ? -15.275 -3.678 2.719 1.00 90.38 81 PRO A CA 1
ATOM 627 C C . PRO A 1 81 ? -13.808 -4.001 2.439 1.00 90.38 81 PRO A C 1
ATOM 629 O O . PRO A 1 81 ? -13.452 -5.076 1.945 1.00 90.38 81 PRO A O 1
ATOM 632 N N . TYR A 1 82 ? -12.919 -3.099 2.857 1.00 92.69 82 TYR A N 1
ATOM 633 C CA . TYR A 1 82 ? -11.505 -3.443 2.960 1.00 92.69 82 TYR A CA 1
ATOM 634 C C . TYR A 1 82 ? -11.308 -4.542 4.021 1.00 92.69 82 TYR A C 1
ATOM 636 O O . TYR A 1 82 ? -11.535 -4.310 5.205 1.00 92.69 82 TYR A O 1
ATOM 644 N N . ASP A 1 83 ? -10.893 -5.734 3.590 1.00 93.94 83 ASP A N 1
ATOM 645 C CA . ASP A 1 83 ? -10.891 -6.960 4.401 1.00 93.94 83 ASP A CA 1
ATOM 646 C C . ASP A 1 83 ? -9.493 -7.404 4.878 1.00 93.94 83 ASP A C 1
ATOM 648 O O . ASP A 1 83 ? -8.455 -6.874 4.460 1.00 93.94 83 ASP A O 1
ATOM 652 N N . LEU A 1 84 ? -9.450 -8.389 5.785 1.00 95.81 84 LEU A N 1
ATOM 653 C CA . LEU A 1 84 ? -8.208 -8.912 6.367 1.00 95.81 84 LEU A CA 1
ATOM 654 C C . LEU A 1 84 ? -7.294 -9.566 5.322 1.00 95.81 84 LEU A C 1
ATOM 656 O O . LEU A 1 84 ? -6.072 -9.413 5.409 1.00 95.81 84 LEU A O 1
ATOM 660 N N . TYR A 1 85 ? -7.864 -10.218 4.301 1.00 95.00 85 TYR A N 1
ATOM 661 C CA . TYR A 1 85 ? -7.092 -10.705 3.154 1.00 95.00 85 TYR A CA 1
ATOM 662 C C . TYR A 1 85 ? -6.338 -9.543 2.497 1.00 95.00 85 TYR A C 1
ATOM 664 O O . TYR A 1 85 ? -5.140 -9.631 2.214 1.00 95.00 85 TYR A O 1
ATOM 672 N N . SER A 1 86 ? -7.027 -8.433 2.235 1.00 94.06 86 SER A N 1
ATOM 673 C CA . SER A 1 86 ? -6.456 -7.257 1.580 1.00 94.06 86 SER A CA 1
ATOM 674 C C . SER A 1 86 ? -5.455 -6.553 2.490 1.00 94.06 86 SER A C 1
ATOM 676 O O . SER A 1 86 ? -4.447 -6.037 2.013 1.00 94.06 86 SER A O 1
ATOM 678 N N . ALA A 1 87 ? -5.662 -6.584 3.807 1.00 95.25 87 ALA A N 1
ATOM 679 C CA . ALA A 1 87 ? -4.733 -6.029 4.786 1.00 95.25 87 ALA A CA 1
ATOM 680 C C . ALA A 1 87 ? -3.348 -6.696 4.734 1.00 95.25 87 ALA A C 1
ATOM 682 O O . ALA A 1 87 ? -2.335 -6.009 4.903 1.00 95.25 87 ALA A O 1
ATOM 683 N N . VAL A 1 88 ? -3.279 -8.000 4.449 1.00 95.69 88 VAL A N 1
ATOM 684 C CA . VAL A 1 88 ? -2.005 -8.731 4.315 1.00 95.69 88 VAL A CA 1
ATOM 685 C C . VAL A 1 88 ? -1.432 -8.722 2.892 1.00 95.69 88 VAL A C 1
ATOM 687 O O . VAL A 1 88 ? -0.339 -9.240 2.670 1.00 95.69 88 VAL A O 1
ATOM 690 N N . HIS A 1 89 ? -2.113 -8.083 1.935 1.00 92.56 89 HIS A N 1
ATOM 691 C CA . HIS A 1 89 ? -1.651 -7.889 0.559 1.00 92.56 89 HIS A CA 1
ATOM 692 C C . HIS A 1 89 ? -1.546 -6.399 0.224 1.00 92.56 89 HIS A C 1
ATOM 694 O O . HIS A 1 89 ? -2.528 -5.735 -0.107 1.00 92.56 89 HIS A O 1
ATOM 700 N N . LYS A 1 90 ? -0.330 -5.850 0.260 1.00 89.31 90 LYS A N 1
ATOM 701 C CA . LYS A 1 90 ? -0.088 -4.450 -0.107 1.00 89.31 90 LYS A CA 1
ATOM 702 C C . LYS A 1 90 ? 0.592 -4.362 -1.466 1.00 89.31 90 LYS A C 1
ATOM 704 O O . LYS A 1 90 ? 1.774 -4.651 -1.589 1.00 89.31 90 LYS A O 1
ATOM 709 N N . GLY A 1 91 ? -0.161 -3.896 -2.462 1.00 88.62 91 GLY A N 1
ATOM 710 C CA . GLY A 1 91 ? 0.345 -3.558 -3.800 1.00 88.62 91 GLY A CA 1
ATOM 711 C C . GLY A 1 91 ? 0.557 -2.058 -4.024 1.00 88.62 91 GLY A C 1
ATOM 712 O O . GLY A 1 91 ? 0.806 -1.631 -5.149 1.00 88.62 91 GLY A O 1
ATOM 713 N N . VAL A 1 92 ? 0.418 -1.238 -2.978 1.00 91.25 92 VAL A N 1
ATOM 714 C CA . VAL A 1 92 ? 0.454 0.227 -3.076 1.00 91.25 92 VAL A CA 1
ATOM 715 C C . VAL A 1 92 ? 1.262 0.858 -1.946 1.00 91.25 92 VAL A C 1
ATOM 717 O O . VAL A 1 92 ? 1.460 0.245 -0.894 1.00 91.25 92 VAL A O 1
ATOM 720 N N . ARG A 1 93 ? 1.697 2.103 -2.162 1.00 89.44 93 ARG A N 1
ATOM 721 C CA . ARG A 1 93 ? 2.388 2.943 -1.171 1.00 89.44 93 ARG A CA 1
ATOM 722 C C . ARG A 1 93 ? 1.768 4.335 -1.112 1.00 89.44 93 ARG A C 1
ATOM 724 O O . ARG A 1 93 ? 1.365 4.857 -2.158 1.00 89.44 93 ARG A O 1
ATOM 731 N N . ARG A 1 94 ? 1.703 4.935 0.080 1.00 88.81 94 ARG A N 1
ATOM 732 C CA . ARG A 1 94 ? 1.107 6.263 0.305 1.00 88.81 94 ARG A CA 1
ATOM 733 C C . ARG A 1 94 ? 2.173 7.331 0.489 1.00 88.81 94 ARG A C 1
ATOM 735 O O . ARG A 1 94 ? 3.182 7.126 1.163 1.00 88.81 94 ARG A O 1
ATOM 742 N N . TRP A 1 95 ? 1.922 8.498 -0.089 1.00 87.38 95 TRP A N 1
ATOM 743 C CA . TRP A 1 95 ? 2.867 9.606 -0.111 1.00 87.38 95 TRP A CA 1
ATOM 744 C C . TRP A 1 95 ? 2.187 10.923 0.230 1.00 87.38 95 TRP A C 1
ATOM 746 O O . TRP A 1 95 ? 1.018 11.140 -0.084 1.00 87.38 95 TRP A O 1
ATOM 756 N N . VAL A 1 96 ? 2.966 11.819 0.829 1.00 86.75 96 VAL A N 1
ATOM 757 C CA . VAL A 1 96 ? 2.630 13.233 0.979 1.00 86.75 96 VAL A CA 1
ATOM 758 C C . VAL A 1 96 ? 3.702 14.060 0.283 1.00 86.75 96 VAL A C 1
ATOM 760 O O . VAL A 1 96 ? 4.889 13.788 0.435 1.00 86.75 96 VAL A O 1
ATOM 763 N N . GLU A 1 97 ? 3.304 15.070 -0.478 1.00 86.94 97 GLU A N 1
ATOM 764 C CA . GLU A 1 97 ? 4.213 16.004 -1.139 1.00 86.94 97 GLU A CA 1
ATOM 765 C C . GLU A 1 97 ? 3.740 17.444 -0.954 1.00 86.94 97 GLU A C 1
ATOM 767 O O . GLU A 1 97 ? 2.544 17.709 -0.818 1.00 86.94 97 GLU A O 1
ATOM 772 N N . PHE A 1 98 ? 4.694 18.374 -0.921 1.00 87.94 98 PHE A N 1
ATOM 773 C CA . PHE A 1 98 ? 4.438 19.786 -0.674 1.00 87.94 98 PHE A CA 1
ATOM 774 C C . PHE A 1 98 ? 5.014 20.639 -1.802 1.00 87.94 98 PHE A C 1
ATOM 776 O O . PHE A 1 98 ? 6.190 20.510 -2.140 1.00 87.94 98 PHE A O 1
ATOM 783 N N . HIS A 1 99 ? 4.212 21.569 -2.318 1.00 91.25 99 HIS A N 1
ATOM 784 C CA . HIS A 1 99 ? 4.640 22.579 -3.286 1.00 91.25 99 HIS A CA 1
ATOM 785 C C . HIS A 1 99 ? 4.439 23.978 -2.711 1.00 91.25 99 HIS A C 1
ATOM 787 O O . HIS A 1 99 ? 3.363 24.291 -2.205 1.00 91.25 99 HIS A O 1
ATOM 793 N N . ASN A 1 100 ? 5.464 24.827 -2.782 1.00 93.06 100 ASN A N 1
ATOM 794 C CA . ASN A 1 100 ? 5.367 26.220 -2.346 1.00 93.06 100 ASN A CA 1
ATOM 795 C C . ASN A 1 100 ? 5.090 27.121 -3.552 1.00 93.06 100 ASN A C 1
ATOM 797 O O . ASN A 1 100 ? 5.926 27.212 -4.451 1.00 93.06 100 ASN A O 1
ATOM 801 N N . VAL A 1 101 ? 3.946 27.803 -3.550 1.00 96.06 101 VAL A N 1
ATOM 802 C CA . VAL A 1 101 ? 3.527 28.662 -4.662 1.00 96.06 101 VAL A CA 1
ATOM 803 C C . VAL A 1 101 ? 4.443 29.881 -4.770 1.00 96.06 101 VAL A C 1
ATOM 805 O O . VAL A 1 101 ? 4.631 30.639 -3.817 1.00 96.06 101 VAL A O 1
ATOM 808 N N . THR A 1 102 ? 4.996 30.107 -5.953 1.00 97.31 102 THR A N 1
ATOM 809 C CA . THR A 1 102 ? 5.918 31.208 -6.245 1.00 97.31 102 THR A CA 1
ATOM 810 C C . THR A 1 102 ? 5.191 32.440 -6.788 1.00 97.31 102 THR A C 1
ATOM 812 O O . THR A 1 102 ? 4.146 32.343 -7.430 1.00 97.31 102 THR A 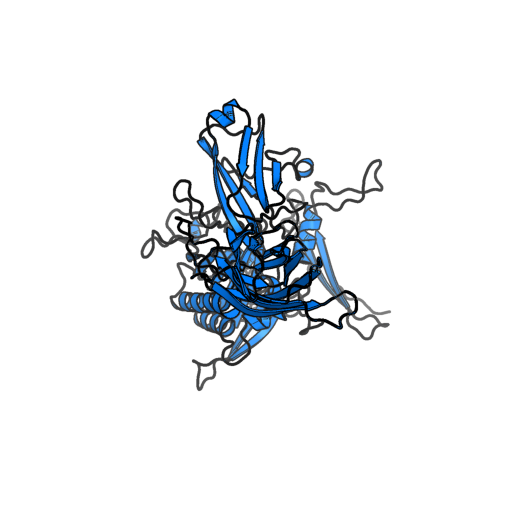O 1
ATOM 815 N N . SER A 1 103 ? 5.779 33.630 -6.619 1.00 97.88 103 SER A N 1
ATOM 816 C CA . SER A 1 103 ? 5.232 34.869 -7.203 1.00 97.88 103 SER A CA 1
ATOM 817 C C . SER A 1 103 ? 5.125 34.814 -8.734 1.00 97.88 103 SER A C 1
ATOM 819 O O . SER A 1 103 ? 4.240 35.444 -9.315 1.00 97.88 103 SER A O 1
ATOM 821 N N . ALA A 1 104 ? 6.002 34.047 -9.391 1.00 97.62 104 ALA A N 1
ATOM 822 C CA . ALA A 1 104 ? 5.972 33.841 -10.837 1.00 97.62 104 ALA A CA 1
ATOM 823 C C . ALA A 1 104 ? 4.738 33.035 -11.274 1.00 97.62 104 ALA A C 1
ATOM 825 O O . ALA A 1 104 ? 4.071 33.423 -12.231 1.00 97.62 104 ALA A O 1
ATOM 826 N N . GLU A 1 105 ? 4.389 31.969 -10.550 1.00 97.88 105 GLU A N 1
ATOM 827 C CA . GLU A 1 105 ? 3.197 31.155 -10.829 1.00 97.88 105 GLU A CA 1
ATOM 828 C C . GLU A 1 105 ? 1.898 31.943 -10.628 1.00 97.88 105 GLU A C 1
ATOM 830 O O . GLU A 1 105 ? 0.980 31.836 -11.443 1.00 97.88 105 GLU A O 1
ATOM 835 N N . VAL A 1 106 ? 1.837 32.792 -9.595 1.00 97.50 106 VAL A N 1
ATOM 836 C CA . VAL A 1 106 ? 0.700 33.704 -9.376 1.00 97.50 106 VAL A CA 1
ATOM 837 C C . VAL A 1 106 ? 0.562 34.690 -10.532 1.00 97.50 106 VAL A C 1
ATOM 839 O O . VAL A 1 106 ? -0.528 34.856 -11.072 1.00 97.50 106 VAL A O 1
ATOM 842 N N . THR A 1 107 ? 1.671 35.306 -10.955 1.00 97.25 107 THR A N 1
ATOM 843 C CA . THR A 1 107 ? 1.682 36.254 -12.084 1.00 97.25 107 THR A CA 1
ATOM 844 C C . THR A 1 107 ? 1.250 35.581 -13.387 1.00 97.25 107 THR A C 1
ATOM 846 O O . THR A 1 107 ? 0.509 36.166 -14.171 1.00 97.25 107 THR A O 1
ATOM 849 N N . ALA A 1 108 ? 1.669 34.332 -13.603 1.00 97.31 108 ALA A N 1
ATOM 850 C CA . ALA A 1 108 ? 1.268 33.528 -14.753 1.00 97.31 108 ALA A CA 1
ATOM 851 C C . ALA A 1 108 ? -0.158 32.958 -14.641 1.00 97.31 108 ALA A C 1
ATOM 853 O O . ALA A 1 108 ? -0.629 32.331 -15.591 1.00 97.31 108 ALA A O 1
ATOM 854 N N . GLN A 1 109 ? -0.825 33.121 -13.491 1.00 97.81 109 GLN A N 1
ATOM 855 C CA . GLN A 1 109 ? -2.092 32.466 -13.154 1.00 97.81 109 GLN A CA 1
ATOM 856 C C . GLN A 1 109 ? -2.063 30.955 -13.423 1.00 97.81 109 GLN A C 1
ATOM 858 O O . GLN A 1 109 ? -3.052 30.362 -13.873 1.00 97.81 109 GLN A O 1
ATOM 863 N N . LYS A 1 110 ? -0.919 30.316 -13.143 1.00 98.06 110 LYS A N 1
ATOM 864 C CA . LYS A 1 110 ? -0.725 28.883 -13.350 1.00 98.06 110 LYS A CA 1
ATOM 865 C C . LYS A 1 110 ? 0.315 28.304 -12.395 1.00 98.06 110 LYS A C 1
ATOM 867 O O . LYS A 1 110 ? 1.477 28.693 -12.439 1.00 98.06 110 LYS A O 1
ATOM 872 N N . VAL A 1 111 ? -0.097 27.299 -11.626 1.00 98.12 111 VAL A N 1
ATOM 873 C CA . VAL A 1 111 ? 0.783 26.403 -10.860 1.00 98.12 111 VAL A CA 1
ATOM 874 C C . VAL A 1 111 ? 0.744 25.035 -11.533 1.00 98.12 111 VAL A C 1
ATOM 876 O O . VAL A 1 111 ? -0.337 24.510 -11.797 1.00 98.12 111 VAL A O 1
ATOM 879 N N . THR A 1 112 ? 1.907 24.462 -11.838 1.00 97.44 112 THR A N 1
ATOM 880 C CA . THR A 1 112 ? 2.015 23.109 -12.402 1.00 97.44 112 THR A CA 1
ATOM 881 C C . THR A 1 112 ? 3.283 22.432 -11.912 1.00 97.44 112 THR A C 1
ATOM 883 O O . THR A 1 112 ? 4.376 22.959 -12.101 1.00 97.44 112 THR A O 1
ATOM 886 N N . PHE A 1 113 ? 3.151 21.238 -11.344 1.00 96.44 113 PHE A N 1
ATOM 887 C CA . PHE A 1 113 ? 4.291 20.457 -10.873 1.00 96.44 113 PHE A CA 1
ATOM 888 C C . PHE A 1 113 ? 4.017 18.955 -10.985 1.00 96.44 113 PHE A C 1
ATOM 890 O O . PHE A 1 113 ? 2.870 18.501 -10.943 1.00 96.44 113 PHE A O 1
ATOM 897 N N . ASN A 1 114 ? 5.092 18.192 -11.177 1.00 95.31 114 ASN A N 1
ATOM 898 C CA . ASN A 1 114 ? 5.047 16.736 -11.232 1.00 95.31 114 ASN A CA 1
ATOM 899 C C . ASN A 1 114 ? 5.279 16.167 -9.837 1.00 95.31 114 ASN A C 1
ATOM 901 O O . ASN A 1 114 ? 6.180 16.625 -9.140 1.00 95.31 114 ASN A O 1
ATOM 905 N N . LEU A 1 115 ? 4.508 15.143 -9.487 1.00 91.56 115 LEU A N 1
ATOM 906 C CA . LEU A 1 115 ? 4.723 14.356 -8.283 1.00 91.56 115 LEU A CA 1
ATOM 907 C C . LEU A 1 115 ? 6.012 13.548 -8.420 1.00 91.56 115 LEU A C 1
ATOM 909 O O . LEU A 1 115 ? 6.320 13.001 -9.484 1.00 91.56 115 LEU A O 1
ATOM 913 N N . THR A 1 116 ? 6.771 13.484 -7.334 1.00 87.75 116 THR A N 1
ATOM 914 C CA . THR A 1 116 ? 8.106 12.874 -7.318 1.00 87.75 116 THR A CA 1
ATOM 915 C C . THR A 1 116 ? 8.081 11.350 -7.351 1.00 87.75 116 THR A C 1
ATOM 917 O O . THR A 1 116 ? 9.012 10.737 -7.876 1.00 87.75 116 THR A O 1
ATOM 920 N N . ARG A 1 117 ? 7.039 10.720 -6.795 1.00 87.25 117 ARG A N 1
ATOM 921 C CA . ARG A 1 117 ? 6.893 9.259 -6.738 1.00 87.25 117 ARG A CA 1
ATOM 922 C C . ARG A 1 117 ? 5.969 8.778 -7.846 1.00 87.25 117 ARG A C 1
ATOM 924 O O . ARG A 1 117 ? 4.973 9.421 -8.159 1.00 87.25 117 ARG A O 1
ATOM 931 N N . LYS A 1 118 ? 6.299 7.632 -8.435 1.00 88.69 118 LYS A N 1
ATOM 932 C CA . LYS A 1 118 ? 5.572 7.034 -9.557 1.00 88.69 118 LYS A CA 1
ATOM 933 C C . LYS A 1 118 ? 5.753 5.508 -9.557 1.00 88.69 118 LYS A C 1
ATOM 935 O O . LYS A 1 118 ? 6.714 5.039 -8.947 1.00 88.69 118 LYS A O 1
ATOM 940 N N . PRO A 1 119 ? 4.866 4.740 -10.216 1.00 92.81 119 PRO A N 1
ATOM 941 C CA . PRO A 1 119 ? 3.717 5.170 -11.021 1.00 92.81 119 PRO A CA 1
ATOM 942 C C . PRO A 1 119 ? 2.510 5.568 -10.158 1.00 92.81 119 PRO A C 1
ATOM 944 O O . PRO A 1 119 ? 2.071 4.801 -9.304 1.00 92.81 119 PRO A O 1
ATOM 947 N N . VAL A 1 120 ? 1.977 6.772 -10.375 1.00 94.62 120 VAL A N 1
ATOM 948 C CA . VAL A 1 120 ? 0.856 7.313 -9.592 1.00 94.62 120 VAL A CA 1
ATOM 949 C C . VAL A 1 120 ? -0.466 6.685 -10.024 1.00 94.62 120 VAL A C 1
ATOM 951 O O . VAL A 1 120 ? -0.731 6.533 -11.217 1.00 94.62 120 VAL A O 1
ATOM 954 N N . ILE A 1 121 ? -1.308 6.355 -9.048 1.00 93.88 121 ILE A N 1
ATOM 955 C CA . ILE A 1 121 ? -2.669 5.872 -9.273 1.00 93.88 121 ILE A CA 1
ATOM 956 C C . ILE A 1 121 ? -3.599 7.072 -9.446 1.00 93.88 121 ILE A C 1
ATOM 958 O O . ILE A 1 121 ? -3.614 7.988 -8.625 1.00 93.88 121 ILE A O 1
ATOM 962 N N . LYS A 1 122 ? -4.401 7.049 -10.512 1.00 94.19 122 LYS A N 1
ATOM 963 C CA . LYS A 1 122 ? -5.488 8.000 -10.746 1.00 94.19 122 LYS A CA 1
ATOM 964 C C . LYS A 1 122 ? -6.776 7.215 -11.017 1.00 94.19 122 LYS A C 1
ATOM 966 O O . LYS A 1 122 ? -6.933 6.734 -12.140 1.00 94.19 122 LYS A O 1
ATOM 971 N N . PRO A 1 123 ? -7.671 7.064 -10.028 1.00 91.69 123 PRO A N 1
ATOM 972 C CA . PRO A 1 123 ? -8.962 6.423 -10.259 1.00 91.69 123 PRO A CA 1
ATOM 973 C C . PRO A 1 123 ? -9.849 7.288 -11.167 1.00 91.69 123 PRO A C 1
ATOM 975 O O . PRO A 1 123 ? -9.647 8.510 -11.252 1.00 91.69 123 PRO A O 1
ATOM 978 N N . SER A 1 124 ? -10.799 6.646 -11.859 1.00 89.00 124 SER A N 1
ATOM 979 C CA . SER A 1 124 ? -11.802 7.325 -12.693 1.00 89.00 124 SER A CA 1
ATOM 980 C C . SER A 1 124 ? -12.617 8.299 -11.857 1.00 89.00 124 SER A C 1
ATOM 982 O O . SER A 1 124 ? -12.702 9.479 -12.205 1.00 89.00 124 SER A O 1
ATOM 984 N N . ASP A 1 125 ? -13.077 7.819 -10.709 1.00 88.06 125 ASP A N 1
ATOM 985 C CA . ASP A 1 125 ? -13.960 8.525 -9.803 1.00 88.06 125 ASP A CA 1
ATOM 986 C C . ASP A 1 125 ? -13.217 8.842 -8.502 1.00 88.06 125 ASP A C 1
ATOM 988 O O . ASP A 1 125 ? -12.318 8.129 -8.049 1.00 88.06 125 ASP A O 1
ATOM 992 N N . TRP A 1 126 ? -13.457 10.040 -7.976 1.00 88.75 126 TRP A N 1
ATOM 993 C CA . TRP A 1 126 ? -12.688 10.593 -6.853 1.00 88.75 126 TRP A CA 1
ATOM 994 C C . TRP A 1 126 ? -13.331 10.321 -5.489 1.00 88.75 126 TRP A C 1
ATOM 996 O O . TRP A 1 126 ? -12.665 10.462 -4.457 1.00 88.75 126 TRP A O 1
ATOM 1006 N N . THR A 1 127 ? -14.623 10.005 -5.514 1.00 84.38 127 THR A N 1
ATOM 1007 C CA . THR A 1 127 ? -15.523 9.881 -4.365 1.00 84.38 127 THR A CA 1
ATOM 1008 C C . THR A 1 127 ? -15.800 8.436 -3.975 1.00 84.38 127 THR A C 1
ATOM 1010 O O . THR A 1 127 ? -16.210 8.223 -2.845 1.00 84.38 127 THR A O 1
ATOM 1013 N N . ASP A 1 128 ? -15.539 7.476 -4.862 1.00 86.56 128 ASP A N 1
ATOM 1014 C CA . ASP A 1 128 ? -15.806 6.055 -4.635 1.00 86.56 128 ASP A CA 1
ATOM 1015 C C . ASP A 1 128 ? -15.163 5.519 -3.354 1.00 86.56 128 ASP A C 1
ATOM 1017 O O . ASP A 1 128 ? -14.076 5.942 -2.931 1.00 86.56 128 ASP A O 1
ATOM 1021 N N . TYR A 1 129 ? -15.812 4.520 -2.761 1.00 86.69 129 TYR A N 1
ATOM 1022 C CA . TYR A 1 129 ? -15.233 3.809 -1.638 1.00 86.69 129 TYR A CA 1
ATOM 1023 C C . TYR A 1 129 ? -13.956 3.083 -2.060 1.00 86.69 129 TYR A C 1
ATOM 1025 O O . TYR A 1 129 ? -13.787 2.590 -3.174 1.00 86.69 129 TYR A O 1
ATOM 1033 N N . ASN A 1 130 ? -13.010 3.018 -1.127 1.00 82.88 130 ASN A N 1
ATOM 1034 C CA . ASN A 1 130 ? -11.787 2.243 -1.265 1.00 82.88 130 ASN A CA 1
ATOM 1035 C C . ASN A 1 130 ? -10.888 2.602 -2.471 1.00 82.88 130 ASN A C 1
ATOM 1037 O O . ASN A 1 130 ? -9.888 1.920 -2.709 1.00 82.88 130 ASN A O 1
ATOM 1041 N N . VAL A 1 131 ? -11.098 3.731 -3.151 1.00 86.00 131 VAL A N 1
ATOM 1042 C CA . VAL A 1 131 ? -10.182 4.166 -4.213 1.00 86.00 131 VAL A CA 1
ATOM 1043 C C . VAL A 1 131 ? -8.967 4.904 -3.659 1.00 86.00 131 VAL A C 1
ATOM 1045 O O . VAL A 1 131 ? -8.989 5.569 -2.624 1.00 86.00 131 VAL A O 1
ATOM 1048 N N . PHE A 1 132 ? -7.848 4.775 -4.361 1.00 87.75 132 PHE A N 1
ATOM 1049 C CA . PHE A 1 132 ? -6.566 5.371 -3.986 1.00 87.75 132 PHE A CA 1
ATOM 1050 C C . PHE A 1 132 ? -6.375 6.761 -4.610 1.00 87.75 132 PHE A C 1
ATOM 1052 O O . PHE A 1 132 ? -5.308 7.076 -5.140 1.00 87.75 132 PHE A O 1
ATOM 1059 N N . ALA A 1 133 ? -7.430 7.578 -4.576 1.00 90.06 133 ALA A N 1
ATOM 1060 C CA . ALA A 1 133 ? -7.443 8.905 -5.175 1.00 90.06 133 ALA A CA 1
ATOM 1061 C C . ALA A 1 133 ? -6.517 9.890 -4.449 1.00 90.06 133 ALA A C 1
ATOM 1063 O O . ALA A 1 133 ? -6.339 9.819 -3.233 1.00 90.06 133 ALA A O 1
ATOM 1064 N N . GLU A 1 134 ? -5.959 10.848 -5.187 1.00 92.94 134 GLU A N 1
ATOM 1065 C CA . GLU A 1 134 ? -5.201 11.940 -4.591 1.00 92.94 134 GLU A CA 1
ATOM 1066 C C . GLU A 1 134 ? -6.111 12.888 -3.804 1.00 92.94 134 GLU A C 1
ATOM 1068 O O . GLU A 1 134 ? -7.234 13.172 -4.218 1.00 92.94 134 GLU A O 1
ATOM 1073 N N . LYS A 1 135 ? -5.621 13.433 -2.694 1.00 90.38 135 LYS A N 1
ATOM 1074 C CA . LYS A 1 135 ? -6.289 14.500 -1.942 1.00 90.38 135 LYS A CA 1
ATOM 1075 C C . LYS A 1 135 ? -5.369 15.716 -1.933 1.00 90.38 135 LYS A C 1
ATOM 1077 O O . LYS A 1 135 ? -4.216 15.627 -1.515 1.00 90.38 135 LYS A O 1
ATOM 1082 N N . VAL A 1 136 ? -5.864 16.839 -2.450 1.00 92.44 136 VAL A N 1
ATOM 1083 C CA . VAL A 1 136 ? -5.100 18.087 -2.559 1.00 92.44 136 VAL A CA 1
ATOM 1084 C C . VAL A 1 136 ? -5.689 19.110 -1.615 1.00 92.44 136 VAL A C 1
ATOM 1086 O O . VAL A 1 136 ? -6.897 19.337 -1.612 1.00 92.44 136 VAL A O 1
ATOM 1089 N N . GLU A 1 137 ? -4.828 19.752 -0.845 1.00 90.75 137 GLU A N 1
ATOM 1090 C CA . GLU A 1 137 ? -5.220 20.687 0.194 1.00 90.75 137 GLU A CA 1
ATOM 1091 C C . GLU A 1 137 ? -4.344 21.939 0.135 1.00 90.75 137 GLU A C 1
ATOM 1093 O O . GLU A 1 137 ? -3.140 21.875 -0.125 1.00 90.75 137 GLU A O 1
ATOM 1098 N N . TRP A 1 138 ? -4.946 23.096 0.396 1.00 91.19 138 TRP A N 1
ATOM 1099 C CA . TRP A 1 138 ? -4.211 24.298 0.779 1.00 91.19 138 TRP A CA 1
ATOM 1100 C C . TRP A 1 138 ? -5.102 25.212 1.612 1.00 91.19 138 TRP A C 1
ATOM 1102 O O . TRP A 1 138 ? -6.316 25.294 1.397 1.00 91.19 138 TRP A O 1
ATOM 1112 N N . GLY A 1 139 ? -4.481 25.930 2.548 1.00 84.81 139 GLY A N 1
ATOM 1113 C CA . GLY A 1 139 ? -5.191 26.831 3.455 1.00 84.81 139 GLY A CA 1
ATOM 1114 C C . GLY A 1 139 ? -6.120 26.114 4.440 1.00 84.81 139 GLY A C 1
ATOM 1115 O O . GLY A 1 139 ? -7.123 26.704 4.822 1.00 84.81 139 GLY A O 1
ATOM 1116 N N . GLY A 1 140 ? -5.818 24.864 4.819 1.00 81.75 140 GLY A N 1
ATOM 1117 C CA . GLY A 1 140 ? -6.631 24.095 5.768 1.00 81.75 140 GLY A CA 1
ATOM 1118 C C . GLY A 1 140 ? -7.942 23.581 5.174 1.00 81.75 140 GLY A C 1
ATOM 1119 O O . GLY A 1 140 ? -8.941 23.472 5.877 1.00 81.75 140 GLY A O 1
ATOM 1120 N N . SER A 1 141 ? -8.011 23.377 3.857 1.00 86.56 141 SER A N 1
ATOM 1121 C CA . SER A 1 141 ? -9.237 22.919 3.201 1.00 86.56 141 SER A CA 1
ATOM 1122 C C . SER A 1 141 ? -8.931 22.005 2.028 1.00 86.56 141 SER A C 1
ATOM 1124 O O . SER A 1 141 ? -8.120 22.352 1.161 1.00 86.56 141 SER A O 1
ATOM 1126 N N . LEU A 1 142 ? -9.641 20.879 1.972 1.00 89.69 142 LEU A N 1
ATOM 1127 C CA . LEU A 1 142 ? -9.628 19.965 0.837 1.00 89.69 142 LEU A CA 1
ATOM 1128 C C . LEU A 1 142 ? -10.132 20.675 -0.423 1.00 89.69 142 LEU A C 1
ATOM 1130 O O . LEU A 1 142 ? -10.995 21.556 -0.368 1.00 89.69 142 LEU A O 1
ATOM 1134 N N . LYS A 1 143 ? -9.560 20.310 -1.564 1.00 93.88 143 LYS A N 1
ATOM 1135 C CA . LYS A 1 143 ? -9.841 20.922 -2.859 1.00 93.88 143 LYS A CA 1
ATOM 1136 C C . LYS A 1 143 ? -10.370 19.882 -3.824 1.00 93.88 143 LYS A C 1
ATOM 1138 O O . LYS A 1 143 ? -9.991 18.712 -3.768 1.00 93.88 143 LYS A O 1
ATOM 1143 N N . THR A 1 144 ? -11.217 20.334 -4.738 1.00 94.75 144 THR A N 1
ATOM 1144 C CA . THR A 1 144 ? -11.946 19.451 -5.647 1.00 94.75 144 THR A CA 1
ATOM 1145 C C . THR A 1 144 ? -11.205 19.308 -6.980 1.00 94.75 144 THR A C 1
ATOM 1147 O O . THR A 1 144 ? -10.883 20.324 -7.613 1.00 94.75 144 THR A O 1
ATOM 1150 N N . PRO A 1 145 ? -10.936 18.080 -7.462 1.00 96.44 145 PRO A N 1
ATOM 1151 C CA . PRO A 1 145 ? -10.391 17.871 -8.797 1.00 96.44 145 PRO A CA 1
ATOM 1152 C C . PRO A 1 145 ? -11.451 18.094 -9.878 1.00 96.44 145 PRO A C 1
ATOM 1154 O O . PRO A 1 145 ? -12.637 17.847 -9.684 1.00 96.44 145 PRO A O 1
ATOM 1157 N N . TYR A 1 146 ? -11.010 18.431 -11.088 1.00 95.62 146 TYR A N 1
ATOM 1158 C CA . TYR A 1 146 ? -11.874 18.603 -12.263 1.00 95.62 146 TYR A CA 1
ATOM 1159 C C . TYR A 1 146 ? -12.805 17.416 -12.546 1.00 95.62 146 TYR A C 1
ATOM 1161 O O . TYR A 1 146 ? -13.900 17.613 -13.077 1.00 95.62 146 TYR A O 1
ATOM 1169 N N . ARG A 1 147 ? -12.383 16.192 -12.204 1.00 93.50 147 ARG A N 1
ATOM 1170 C CA . ARG A 1 147 ? -13.196 14.983 -12.407 1.00 93.50 147 ARG A CA 1
ATOM 1171 C C . ARG A 1 147 ? -14.369 14.848 -11.433 1.00 93.50 147 ARG A C 1
ATOM 1173 O O . ARG A 1 147 ? -15.324 14.183 -11.777 1.00 93.50 147 ARG A O 1
ATOM 1180 N N . ALA A 1 148 ? -14.345 15.554 -10.301 1.00 90.81 148 ALA A N 1
ATOM 1181 C CA . ALA A 1 148 ? -15.446 15.603 -9.337 1.00 90.81 148 ALA A CA 1
ATOM 1182 C C . ALA A 1 148 ? -16.271 16.905 -9.441 1.00 90.81 148 ALA A C 1
ATOM 1184 O O . ALA A 1 148 ? -17.059 17.231 -8.558 1.00 90.81 148 ALA A O 1
ATOM 1185 N N . ARG A 1 149 ? -16.081 17.697 -10.508 1.00 91.75 149 ARG A N 1
ATOM 1186 C CA . ARG A 1 149 ? -16.639 19.059 -10.594 1.00 91.75 149 ARG A CA 1
ATOM 1187 C C . ARG A 1 149 ? -18.163 19.128 -10.609 1.00 91.75 149 ARG A C 1
ATOM 1189 O O . ARG A 1 149 ? -18.719 20.144 -10.216 1.00 91.75 149 ARG A O 1
ATOM 1196 N N . THR A 1 150 ? -18.817 18.099 -11.136 1.00 85.75 150 THR A N 1
ATOM 1197 C CA . THR A 1 150 ? -20.278 18.028 -11.240 1.00 85.75 150 THR A CA 1
ATOM 1198 C C . THR A 1 150 ? -20.906 17.786 -9.875 1.00 85.75 150 THR A C 1
ATOM 1200 O O . THR A 1 150 ? -21.897 18.430 -9.563 1.00 85.75 150 THR A O 1
ATOM 1203 N N . ILE A 1 151 ? -20.264 16.954 -9.049 1.00 82.31 151 ILE A N 1
ATOM 1204 C CA . ILE A 1 151 ? -20.709 16.596 -7.696 1.00 82.31 151 ILE A CA 1
ATOM 1205 C C . ILE A 1 151 ? -20.628 17.808 -6.759 1.00 82.31 151 ILE A C 1
ATOM 1207 O O . ILE A 1 151 ? -21.557 18.083 -6.012 1.00 82.31 151 ILE A O 1
ATOM 1211 N N . PHE A 1 152 ? -19.533 18.574 -6.820 1.00 85.06 152 PHE A N 1
ATOM 1212 C CA . PHE A 1 152 ? -19.289 19.691 -5.893 1.00 85.06 152 PHE A CA 1
ATOM 1213 C C . PHE A 1 152 ? -19.550 21.082 -6.497 1.00 85.06 152 PHE A C 1
ATOM 1215 O O . PHE A 1 152 ? -19.144 22.093 -5.926 1.00 85.06 152 PHE A O 1
ATOM 1222 N N . GLY A 1 153 ? -20.167 21.163 -7.682 1.00 87.00 153 GLY A N 1
ATOM 1223 C CA . GLY A 1 153 ? -20.494 22.438 -8.338 1.00 87.00 153 GLY A CA 1
ATOM 1224 C C . GLY A 1 153 ? -19.287 23.279 -8.787 1.00 87.00 153 GLY A C 1
ATOM 1225 O O . GLY A 1 153 ? -19.425 24.472 -9.058 1.00 87.00 153 GLY A O 1
ATOM 1226 N N . GLY A 1 154 ? -18.092 22.688 -8.874 1.00 92.12 154 GLY A N 1
ATOM 1227 C CA . GLY A 1 154 ? -16.861 23.382 -9.246 1.00 92.12 154 GLY A CA 1
ATOM 1228 C C . GLY A 1 154 ? -15.601 22.544 -9.044 1.00 92.12 154 GLY A C 1
ATOM 1229 O O . GLY A 1 154 ? -15.637 21.440 -8.512 1.00 92.12 154 GLY A O 1
ATOM 1230 N N . TYR A 1 155 ? -14.457 23.067 -9.488 1.00 96.38 155 TYR A N 1
ATOM 1231 C CA . TYR A 1 155 ? -13.156 22.430 -9.281 1.00 96.38 155 TYR A CA 1
ATOM 1232 C C . TYR A 1 155 ? -12.061 23.460 -9.041 1.00 96.38 155 TYR A C 1
ATOM 1234 O O . TYR A 1 155 ? -12.136 24.600 -9.506 1.00 96.38 155 TYR A O 1
ATOM 1242 N N . ASN A 1 156 ? -11.005 23.024 -8.362 1.00 97.75 156 ASN A N 1
ATOM 1243 C CA . ASN A 1 156 ? -9.855 23.856 -8.042 1.00 97.75 156 ASN A CA 1
ATOM 1244 C C . ASN A 1 156 ? -8.594 23.444 -8.808 1.00 97.75 156 ASN A C 1
ATOM 1246 O O . ASN A 1 156 ? -7.749 24.289 -9.084 1.00 97.75 156 ASN A O 1
ATOM 1250 N N . TYR A 1 157 ? -8.458 22.169 -9.178 1.00 97.94 157 TYR A N 1
ATOM 1251 C CA . TYR A 1 157 ? -7.275 21.666 -9.878 1.00 97.94 157 TYR A CA 1
ATOM 1252 C C . TYR A 1 157 ? -7.613 20.585 -10.906 1.00 97.94 157 TYR A C 1
ATOM 1254 O O . TYR A 1 157 ? -8.696 20.001 -10.914 1.00 97.94 157 TYR A O 1
ATOM 1262 N N . THR A 1 158 ? -6.659 20.313 -11.787 1.00 97.69 158 THR A N 1
ATOM 1263 C CA . THR A 1 158 ? -6.662 19.169 -12.705 1.00 97.69 158 THR A CA 1
ATOM 1264 C C . THR A 1 158 ? -5.519 18.234 -12.338 1.00 97.69 158 THR A C 1
ATOM 1266 O O . THR A 1 158 ? -4.457 18.691 -11.913 1.00 97.69 158 THR A O 1
ATOM 1269 N N . PHE A 1 159 ? -5.751 16.933 -12.501 1.00 97.44 159 PHE A N 1
ATOM 1270 C CA . PHE A 1 159 ? -4.764 15.898 -12.223 1.00 97.44 159 PHE A CA 1
ATOM 1271 C C . PHE A 1 159 ? -4.580 15.001 -13.446 1.00 97.44 159 PHE A C 1
ATOM 1273 O O . PHE A 1 159 ? -5.558 14.473 -13.989 1.00 97.44 159 PHE A O 1
ATOM 1280 N N . TYR A 1 160 ? -3.337 14.835 -13.888 1.00 95.25 160 TYR A N 1
ATOM 1281 C CA . TYR A 1 160 ? -2.967 14.031 -15.053 1.00 95.25 160 TYR A CA 1
ATOM 1282 C C . TYR A 1 160 ? -1.947 12.964 -14.679 1.00 95.25 160 TYR A C 1
ATOM 1284 O O . TYR A 1 160 ? -1.119 13.173 -13.799 1.00 95.25 160 TYR A O 1
ATOM 1292 N N . THR A 1 161 ? -1.985 11.846 -15.396 1.00 95.56 161 THR A N 1
ATOM 1293 C CA . THR A 1 161 ? -0.969 10.794 -15.344 1.00 95.56 161 THR A CA 1
ATOM 1294 C C . THR A 1 161 ? -0.383 10.618 -16.735 1.00 95.56 161 THR A C 1
ATOM 1296 O O . THR A 1 161 ? -1.125 10.459 -17.707 1.00 95.56 161 THR A O 1
ATOM 1299 N N . TYR A 1 162 ? 0.938 10.655 -16.844 1.00 93.62 162 TYR A N 1
ATOM 1300 C CA . TYR A 1 162 ? 1.646 10.418 -18.098 1.00 93.62 162 TYR A CA 1
ATOM 1301 C C . TYR A 1 162 ? 1.921 8.924 -18.309 1.00 93.62 162 TYR A C 1
ATOM 1303 O O . TYR A 1 162 ? 1.830 8.113 -17.388 1.00 93.62 162 TYR A O 1
ATOM 1311 N N . SER A 1 163 ? 2.306 8.549 -19.531 1.00 89.19 163 SER A N 1
ATOM 1312 C CA . SER A 1 163 ? 2.595 7.155 -19.905 1.00 89.19 163 SER A CA 1
ATOM 1313 C C . SER A 1 163 ? 3.788 6.532 -19.168 1.00 89.19 163 SER A C 1
ATOM 1315 O O . SER A 1 163 ? 3.994 5.323 -19.240 1.00 89.19 163 SER A O 1
ATOM 1317 N N . ASP A 1 164 ? 4.614 7.347 -18.513 1.00 86.19 164 ASP A N 1
ATOM 1318 C CA . ASP A 1 164 ? 5.727 6.902 -17.671 1.00 86.19 164 ASP A CA 1
ATOM 1319 C C . ASP A 1 164 ? 5.336 6.774 -16.185 1.00 86.19 164 ASP A C 1
ATOM 1321 O O . ASP A 1 164 ? 6.205 6.576 -15.338 1.00 86.19 164 ASP A O 1
ATOM 1325 N N . GLY A 1 165 ? 4.046 6.920 -15.865 1.00 91.00 165 GLY A N 1
ATOM 1326 C CA . GLY A 1 165 ? 3.508 6.853 -14.509 1.00 91.00 165 GLY A CA 1
ATOM 1327 C C . GLY A 1 165 ? 3.617 8.154 -13.713 1.00 91.00 165 GLY A C 1
ATOM 1328 O O . GLY A 1 165 ? 3.179 8.189 -12.565 1.00 91.00 165 GLY A O 1
ATOM 1329 N N . THR A 1 166 ? 4.186 9.225 -14.273 1.00 93.75 166 THR A N 1
ATOM 1330 C CA . THR A 1 166 ? 4.305 10.510 -13.572 1.00 93.75 166 THR A CA 1
ATOM 1331 C C . THR A 1 166 ? 2.928 11.150 -13.380 1.00 93.75 166 THR A C 1
ATOM 1333 O O . THR A 1 166 ? 2.194 11.343 -14.350 1.00 93.75 166 THR A O 1
ATOM 1336 N N . GLY A 1 167 ? 2.586 11.510 -12.141 1.00 96.62 167 GLY A N 1
ATOM 1337 C CA . GLY A 1 167 ? 1.410 12.324 -11.824 1.00 96.62 167 GLY A CA 1
ATOM 1338 C C . GLY A 1 167 ? 1.721 13.821 -11.910 1.00 96.62 167 GLY A C 1
ATOM 1339 O O . GLY A 1 167 ? 2.820 14.241 -11.557 1.00 96.62 167 GLY A O 1
ATOM 1340 N N . ASN A 1 168 ? 0.774 14.642 -12.357 1.00 97.56 168 ASN A N 1
ATOM 1341 C CA . ASN A 1 168 ? 0.919 16.096 -12.452 1.00 97.56 168 ASN A CA 1
ATOM 1342 C C . ASN A 1 168 ? -0.324 16.815 -11.939 1.00 97.56 168 ASN A C 1
ATOM 1344 O O . ASN A 1 168 ? -1.440 16.514 -12.369 1.00 97.56 168 ASN A O 1
ATOM 1348 N N . ILE A 1 169 ? -0.104 17.800 -11.070 1.00 98.06 169 ILE A N 1
ATOM 1349 C CA . ILE A 1 169 ? -1.135 18.708 -10.573 1.00 98.06 169 ILE A CA 1
ATOM 1350 C C . ILE A 1 169 ? -1.020 20.026 -11.327 1.00 98.06 169 ILE A C 1
ATOM 1352 O O . ILE A 1 169 ? 0.059 20.614 -11.398 1.00 98.06 169 ILE A O 1
ATOM 1356 N N . THR A 1 170 ? -2.143 20.510 -11.857 1.00 98.06 170 THR A N 1
ATOM 1357 C CA . THR A 1 170 ? -2.234 21.813 -12.523 1.00 98.06 170 THR A CA 1
ATOM 1358 C C . THR A 1 170 ? -3.403 22.629 -11.966 1.00 98.06 170 THR A C 1
ATOM 1360 O O . THR A 1 170 ? -4.553 22.181 -11.985 1.00 98.06 170 THR A O 1
ATOM 1363 N N . ILE A 1 171 ? -3.114 23.856 -11.524 1.00 98.31 171 ILE A N 1
ATOM 1364 C CA . ILE A 1 171 ? -4.064 24.855 -11.007 1.00 98.31 171 ILE A CA 1
ATOM 1365 C C . ILE A 1 171 ? -3.973 26.098 -11.895 1.00 98.31 171 ILE A C 1
ATOM 1367 O O . ILE A 1 171 ? -2.873 26.527 -12.244 1.00 98.31 171 ILE A O 1
ATOM 1371 N N . THR A 1 172 ? -5.112 26.675 -12.284 1.00 97.56 172 THR A N 1
ATOM 1372 C CA . THR A 1 172 ? -5.160 27.787 -13.252 1.00 97.56 172 THR A CA 1
ATOM 1373 C C . THR A 1 172 ? -6.161 28.871 -12.865 1.00 97.56 172 THR A C 1
ATOM 1375 O O . THR A 1 172 ? -7.132 28.612 -12.149 1.00 97.56 172 THR A O 1
ATOM 1378 N N . GLY A 1 173 ? -5.926 30.087 -13.362 1.00 95.25 173 GLY A N 1
ATOM 1379 C CA . GLY A 1 173 ? -6.841 31.220 -13.224 1.00 95.25 173 GLY A CA 1
ATOM 1380 C C . GLY A 1 173 ? -7.085 31.600 -11.764 1.00 95.25 173 GLY A C 1
ATOM 1381 O O . GLY A 1 173 ? -6.160 31.638 -10.956 1.00 95.25 173 GLY A O 1
ATOM 1382 N N . ASN A 1 174 ? -8.353 31.832 -11.419 1.00 93.44 174 ASN A N 1
ATOM 1383 C CA . ASN A 1 174 ? -8.769 32.275 -10.082 1.00 93.44 174 ASN A CA 1
ATOM 1384 C C . ASN A 1 174 ? -8.561 31.227 -8.977 1.00 93.44 174 ASN A C 1
ATOM 1386 O O . ASN A 1 174 ? -8.685 31.556 -7.802 1.00 93.44 174 ASN A O 1
ATOM 1390 N N . ASN A 1 175 ? -8.250 29.977 -9.331 1.00 95.94 175 ASN A N 1
ATOM 1391 C CA . ASN A 1 175 ? -7.942 28.939 -8.350 1.00 95.94 175 ASN A CA 1
ATOM 1392 C C . ASN A 1 175 ? -6.495 29.003 -7.844 1.00 95.94 175 ASN A C 1
ATOM 1394 O O . ASN A 1 175 ? -6.174 28.324 -6.870 1.00 95.94 175 ASN A O 1
ATOM 1398 N N . VAL A 1 176 ? -5.614 29.768 -8.503 1.00 97.56 176 VAL A N 1
ATOM 1399 C CA . VAL A 1 176 ? -4.202 29.859 -8.112 1.00 97.56 176 VAL A CA 1
ATOM 1400 C C . VAL A 1 176 ? -4.083 30.538 -6.745 1.00 97.56 176 VAL A C 1
ATOM 1402 O O . VAL A 1 176 ? -4.492 31.693 -6.609 1.00 97.56 176 VAL A O 1
ATOM 1405 N N . PRO A 1 177 ? -3.526 29.852 -5.728 1.00 96.31 177 PRO A N 1
ATOM 1406 C CA . PRO A 1 177 ? -3.371 30.431 -4.401 1.00 96.31 177 PRO A CA 1
ATOM 1407 C C . PRO A 1 177 ? -2.360 31.581 -4.391 1.00 96.31 177 PRO A C 1
ATOM 1409 O O . PRO A 1 177 ? -1.533 31.710 -5.292 1.00 96.31 177 PRO A O 1
ATOM 1412 N N . ALA A 1 178 ? -2.377 32.394 -3.335 1.00 96.75 178 ALA A N 1
ATOM 1413 C CA . ALA A 1 178 ? -1.393 33.458 -3.158 1.00 96.75 178 ALA A CA 1
ATOM 1414 C C . ALA A 1 178 ? 0.041 32.902 -3.043 1.00 96.75 178 ALA A C 1
ATOM 1416 O O . ALA A 1 178 ? 0.256 31.780 -2.576 1.00 96.75 178 ALA A O 1
ATOM 1417 N N . ALA A 1 179 ? 1.034 33.713 -3.414 1.00 96.88 179 ALA A N 1
ATOM 1418 C CA . ALA A 1 179 ? 2.441 33.342 -3.291 1.00 96.88 179 ALA A CA 1
ATOM 1419 C C . ALA A 1 179 ? 2.795 33.044 -1.824 1.00 96.88 179 ALA A C 1
ATOM 1421 O O . ALA A 1 179 ? 2.336 33.733 -0.914 1.00 96.88 179 ALA A O 1
ATOM 1422 N N . GLY A 1 180 ? 3.600 32.009 -1.597 1.00 92.81 180 GLY A N 1
ATOM 1423 C CA . GLY A 1 180 ? 3.920 31.482 -0.270 1.00 92.81 180 GLY A CA 1
ATOM 1424 C C . GLY A 1 180 ? 2.896 30.485 0.281 1.00 92.81 180 GLY A C 1
ATOM 1425 O O . GLY A 1 180 ? 3.150 29.875 1.320 1.00 92.81 180 GLY A O 1
ATOM 1426 N N . THR A 1 181 ? 1.754 30.286 -0.392 1.00 93.88 181 THR A N 1
ATOM 1427 C CA . THR A 1 181 ? 0.822 29.212 -0.025 1.00 93.88 181 THR A CA 1
ATOM 1428 C C . THR A 1 181 ? 1.484 27.862 -0.265 1.00 93.88 181 THR A C 1
ATOM 1430 O O . THR A 1 181 ? 2.076 27.626 -1.318 1.00 93.88 181 THR A O 1
ATOM 1433 N N . ILE A 1 182 ? 1.341 26.955 0.698 1.00 91.00 182 ILE A N 1
ATOM 1434 C CA . ILE A 1 182 ? 1.794 25.574 0.562 1.00 91.00 182 ILE A CA 1
ATOM 1435 C C . ILE A 1 182 ? 0.618 24.720 0.109 1.00 91.00 182 ILE A C 1
ATOM 1437 O O . ILE A 1 182 ? -0.415 24.670 0.777 1.00 91.00 182 ILE A O 1
ATOM 1441 N N . ILE A 1 183 ? 0.798 24.055 -1.025 1.00 92.00 183 ILE A N 1
ATOM 1442 C CA . ILE A 1 183 ? -0.098 23.018 -1.520 1.00 92.00 183 ILE A CA 1
ATOM 1443 C C . ILE A 1 183 ? 0.413 21.687 -0.988 1.00 92.00 183 ILE A C 1
ATOM 1445 O O . ILE A 1 183 ? 1.581 21.351 -1.183 1.00 92.00 183 ILE A O 1
ATOM 1449 N N . LYS A 1 184 ? -0.466 20.936 -0.335 1.00 89.31 184 LYS A N 1
ATOM 1450 C CA . LYS A 1 184 ? -0.234 19.568 0.113 1.00 89.31 184 LYS A CA 1
ATOM 1451 C C . LYS A 1 184 ? -0.946 18.612 -0.834 1.00 89.31 184 LYS A C 1
ATOM 1453 O O . LYS A 1 184 ? -2.107 18.829 -1.178 1.00 89.31 184 LYS A O 1
ATOM 1458 N N . VAL A 1 185 ? -0.254 17.559 -1.249 1.00 90.50 185 VAL A N 1
ATOM 1459 C CA . VAL A 1 185 ? -0.806 16.500 -2.094 1.00 90.50 185 VAL A CA 1
ATOM 1460 C C . VAL A 1 185 ? -0.568 15.161 -1.420 1.00 90.50 185 VAL A C 1
ATOM 1462 O O . VAL A 1 185 ? 0.574 14.748 -1.233 1.00 90.50 185 VAL A O 1
ATOM 1465 N N . LEU A 1 186 ? -1.653 14.487 -1.071 1.00 89.69 186 LEU A N 1
ATOM 1466 C CA . LEU A 1 186 ? -1.666 13.100 -0.632 1.00 89.69 186 LEU A CA 1
ATOM 1467 C C . LEU A 1 186 ? -1.980 12.242 -1.850 1.00 89.69 186 LEU A C 1
ATOM 1469 O O . LEU A 1 186 ? -2.925 12.544 -2.575 1.00 89.69 186 LEU A O 1
ATOM 1473 N N . TYR A 1 187 ? -1.182 11.217 -2.120 1.00 91.12 187 TYR A N 1
ATOM 1474 C CA . TYR A 1 187 ? -1.362 10.385 -3.308 1.00 91.12 187 TYR A CA 1
ATOM 1475 C C . TYR A 1 187 ? -0.796 8.983 -3.114 1.00 91.12 187 TYR A C 1
ATOM 1477 O O . TYR A 1 187 ? -0.046 8.706 -2.177 1.00 91.12 187 TYR A O 1
ATOM 1485 N N . THR A 1 188 ? -1.162 8.093 -4.030 1.00 91.50 188 THR A N 1
ATOM 1486 C CA . THR A 1 188 ? -0.799 6.678 -3.972 1.00 91.50 188 THR A CA 1
ATOM 1487 C C . THR A 1 188 ? -0.047 6.278 -5.232 1.00 91.50 188 THR A C 1
ATOM 1489 O O . THR A 1 188 ? -0.387 6.723 -6.329 1.00 91.50 188 THR A O 1
ATOM 1492 N N . THR A 1 189 ? 0.955 5.414 -5.097 1.00 92.44 189 THR A N 1
ATOM 1493 C CA . THR A 1 189 ? 1.617 4.769 -6.239 1.00 92.44 189 THR A CA 1
ATOM 1494 C C . THR A 1 189 ? 1.418 3.262 -6.203 1.00 92.44 189 THR A C 1
ATOM 1496 O O . THR A 1 189 ? 1.371 2.681 -5.115 1.00 92.44 189 THR A O 1
ATOM 1499 N N . ASN A 1 190 ? 1.387 2.617 -7.372 1.00 92.81 190 ASN A N 1
ATOM 1500 C CA . ASN A 1 190 ? 1.540 1.161 -7.417 1.00 92.81 190 ASN A CA 1
ATOM 1501 C C . ASN A 1 190 ? 2.949 0.782 -6.948 1.00 92.81 190 ASN A C 1
ATOM 1503 O O . ASN A 1 190 ? 3.909 1.518 -7.180 1.00 92.81 190 ASN A O 1
ATOM 1507 N N . ALA A 1 191 ? 3.061 -0.376 -6.307 1.00 90.12 191 ALA A N 1
ATOM 1508 C CA . ALA A 1 191 ? 4.332 -1.022 -5.993 1.00 90.12 191 ALA A CA 1
ATOM 1509 C C . ALA A 1 191 ? 4.821 -1.934 -7.129 1.00 90.12 191 ALA A C 1
ATOM 1511 O O . ALA A 1 191 ? 5.961 -2.380 -7.114 1.00 90.12 191 ALA A O 1
ATOM 1512 N N . THR A 1 192 ? 3.987 -2.156 -8.145 1.00 91.38 192 THR A N 1
ATOM 1513 C CA . THR A 1 192 ? 4.311 -2.997 -9.297 1.00 91.38 192 THR A CA 1
ATOM 1514 C C . THR A 1 192 ? 4.261 -2.189 -10.592 1.00 91.38 192 THR A C 1
ATOM 1516 O O . THR A 1 192 ? 3.390 -1.335 -10.785 1.00 91.38 192 THR A O 1
ATOM 1519 N N . TRP A 1 193 ? 5.185 -2.471 -11.506 1.00 91.12 193 TRP A N 1
ATOM 1520 C CA . TRP A 1 193 ? 5.209 -1.919 -12.854 1.00 91.12 193 TRP A CA 1
ATOM 1521 C C . TRP A 1 193 ? 5.521 -3.011 -13.869 1.00 91.12 193 TRP A C 1
ATOM 1523 O O . TRP A 1 193 ? 6.600 -3.599 -13.847 1.00 91.12 193 TRP A O 1
ATOM 1533 N N . GLN A 1 194 ? 4.594 -3.239 -14.795 1.00 91.00 194 GLN A N 1
ATOM 1534 C CA . GLN A 1 194 ? 4.790 -4.143 -15.919 1.00 91.00 194 GLN A CA 1
ATOM 1535 C C . GLN A 1 194 ? 4.815 -3.351 -17.220 1.00 91.00 194 GLN A C 1
ATOM 1537 O O . GLN A 1 194 ? 3.929 -2.536 -17.490 1.00 91.00 194 GLN A O 1
ATOM 1542 N N . LYS A 1 195 ? 5.815 -3.611 -18.063 1.00 87.44 195 LYS A N 1
ATOM 1543 C CA . LYS A 1 195 ? 5.848 -3.054 -19.416 1.00 87.44 195 LYS A CA 1
ATOM 1544 C C . LYS A 1 195 ? 6.519 -4.010 -20.388 1.00 87.44 195 LYS A C 1
ATOM 1546 O O . LYS A 1 195 ? 7.655 -4.417 -20.174 1.00 87.44 195 LYS A O 1
ATOM 1551 N N . ASN A 1 196 ? 5.844 -4.262 -21.508 1.00 91.69 196 ASN A N 1
ATOM 1552 C CA . ASN A 1 196 ? 6.467 -4.842 -22.688 1.00 91.69 196 ASN A CA 1
ATOM 1553 C C . ASN A 1 196 ? 7.175 -3.737 -23.486 1.00 91.69 196 ASN A C 1
ATOM 1555 O O . ASN A 1 196 ? 6.523 -2.887 -24.098 1.00 91.69 196 ASN A O 1
ATOM 1559 N N . LYS A 1 197 ? 8.507 -3.716 -23.450 1.00 90.62 197 LYS A N 1
ATOM 1560 C CA . LYS A 1 197 ? 9.331 -2.796 -24.238 1.00 90.62 197 LYS A CA 1
ATOM 1561 C C . LYS A 1 197 ? 9.856 -3.500 -25.481 1.00 90.62 197 LYS A C 1
ATOM 1563 O O . LYS A 1 197 ? 10.696 -4.383 -25.365 1.00 90.62 197 LYS A O 1
ATOM 1568 N N . THR A 1 198 ? 9.413 -3.059 -26.653 1.00 90.88 198 THR A N 1
ATOM 1569 C CA . THR A 1 198 ? 9.909 -3.501 -27.972 1.00 90.88 198 THR A CA 1
ATOM 1570 C C . THR A 1 198 ? 10.831 -2.466 -28.629 1.00 90.88 198 THR A C 1
ATOM 1572 O O . THR A 1 198 ? 11.378 -2.697 -29.702 1.00 90.88 198 THR A O 1
ATOM 1575 N N . ASP A 1 199 ? 11.012 -1.312 -27.982 1.00 85.75 199 ASP A N 1
ATOM 1576 C CA . ASP A 1 199 ? 11.691 -0.118 -28.489 1.00 85.75 199 ASP A CA 1
ATOM 1577 C C . ASP A 1 199 ? 13.088 0.107 -27.880 1.00 85.75 199 ASP A C 1
ATOM 1579 O O . ASP A 1 199 ? 13.682 1.162 -28.080 1.00 85.75 199 ASP A O 1
ATOM 1583 N N . ILE A 1 200 ? 13.635 -0.874 -27.146 1.00 86.38 200 ILE A N 1
ATOM 1584 C CA . ILE A 1 200 ? 14.987 -0.790 -26.554 1.00 86.38 200 ILE A CA 1
ATOM 1585 C C . ILE A 1 200 ? 16.060 -0.690 -27.652 1.00 86.38 200 ILE A C 1
ATOM 1587 O O . ILE A 1 200 ? 17.058 0.010 -27.485 1.00 86.38 200 ILE A O 1
ATOM 1591 N N . GLY A 1 201 ? 15.829 -1.351 -28.790 1.00 80.56 201 GLY A N 1
ATOM 1592 C CA . GLY A 1 201 ? 16.619 -1.185 -30.006 1.00 80.56 201 GLY A CA 1
ATOM 1593 C C . GLY A 1 201 ? 17.862 -2.072 -30.111 1.00 80.56 201 GLY A C 1
ATOM 1594 O O . GLY A 1 201 ? 18.052 -3.052 -29.384 1.00 80.56 201 GLY A O 1
ATOM 1595 N N . THR A 1 202 ? 18.689 -1.732 -31.098 1.00 81.94 202 THR A N 1
ATOM 1596 C CA . THR A 1 202 ? 19.927 -2.435 -31.459 1.00 81.94 202 THR A CA 1
ATOM 1597 C C . THR A 1 202 ? 21.121 -1.804 -30.750 1.00 81.94 202 THR A C 1
ATOM 1599 O O . THR A 1 202 ? 21.224 -0.582 -30.667 1.00 81.94 202 THR A O 1
ATOM 1602 N N . PHE A 1 203 ? 22.050 -2.629 -30.280 1.00 82.62 203 PHE A N 1
ATOM 1603 C CA . PHE A 1 203 ? 23.302 -2.214 -29.659 1.00 82.62 203 PHE A CA 1
ATOM 1604 C C . PHE A 1 203 ? 24.465 -3.046 -30.217 1.00 82.62 203 PHE A C 1
ATOM 1606 O O . PHE A 1 203 ? 24.271 -4.160 -30.701 1.00 82.62 203 PHE A O 1
ATOM 1613 N N . GLY A 1 204 ? 25.673 -2.480 -30.217 1.00 70.00 204 GLY A N 1
ATOM 1614 C CA . GLY A 1 204 ? 26.880 -3.217 -30.597 1.00 70.00 204 GLY A CA 1
ATOM 1615 C C . GLY A 1 204 ? 26.948 -3.704 -32.039 1.00 70.00 204 GLY A C 1
ATOM 1616 O O . GLY A 1 204 ? 27.351 -4.840 -32.254 1.00 70.00 204 GLY A O 1
ATOM 1617 N N . ASN A 1 205 ? 26.571 -2.882 -33.024 1.00 78.00 205 ASN A N 1
ATOM 1618 C CA . ASN A 1 205 ? 26.907 -3.175 -34.420 1.00 78.00 205 ASN A CA 1
ATOM 1619 C C . ASN A 1 205 ? 28.439 -3.195 -34.555 1.00 78.00 205 ASN A C 1
ATOM 1621 O O . ASN A 1 205 ? 29.085 -2.147 -34.476 1.00 78.00 205 ASN A O 1
ATOM 1625 N N . VAL A 1 206 ? 29.013 -4.390 -34.697 1.00 84.44 206 VAL A N 1
ATOM 1626 C CA . VAL A 1 206 ? 30.455 -4.580 -34.864 1.00 84.44 206 VAL A CA 1
ATOM 1627 C C . VAL A 1 206 ? 30.709 -5.247 -36.200 1.00 84.44 206 VAL A C 1
ATOM 1629 O O . VAL A 1 206 ? 30.129 -6.283 -36.515 1.00 84.44 206 VAL A O 1
ATOM 1632 N N . SER A 1 207 ? 31.614 -4.657 -36.973 1.00 87.19 207 SER A N 1
ATOM 1633 C CA . SER A 1 207 ? 32.105 -5.212 -38.227 1.00 87.19 207 SER A CA 1
ATOM 1634 C C . SER A 1 207 ? 33.620 -5.311 -38.171 1.00 87.19 207 SER A C 1
ATOM 1636 O O . SER A 1 207 ? 34.296 -4.398 -37.699 1.00 87.19 207 SER A O 1
ATOM 1638 N N . THR A 1 208 ? 34.160 -6.404 -38.692 1.00 88.88 208 THR A N 1
ATOM 1639 C CA . THR A 1 208 ? 35.601 -6.638 -38.788 1.00 88.88 208 THR A CA 1
ATOM 1640 C C . THR A 1 208 ? 35.932 -7.478 -40.017 1.00 88.88 208 THR A C 1
ATOM 1642 O O . THR A 1 208 ? 35.041 -8.006 -40.687 1.00 88.88 208 THR A O 1
ATOM 1645 N N . THR A 1 209 ? 37.217 -7.584 -40.334 1.00 88.75 209 THR A N 1
ATOM 1646 C CA . THR A 1 209 ? 37.697 -8.441 -41.415 1.00 88.75 209 THR A CA 1
ATOM 1647 C C . THR A 1 209 ? 37.667 -9.897 -40.966 1.00 88.75 209 THR A C 1
ATOM 1649 O O . THR A 1 209 ? 38.173 -10.253 -39.901 1.00 88.75 209 THR A O 1
ATOM 1652 N N . LEU A 1 210 ? 37.078 -10.746 -41.796 1.00 85.06 210 LEU A N 1
ATOM 1653 C CA . LEU A 1 210 ? 36.952 -12.172 -41.583 1.00 85.06 210 LEU A CA 1
ATOM 1654 C C . LEU A 1 210 ? 38.324 -12.856 -41.601 1.00 85.06 210 LEU A C 1
ATOM 1656 O O . LEU A 1 210 ? 39.112 -12.695 -42.533 1.00 85.06 210 LEU A O 1
ATOM 1660 N N . ALA A 1 211 ? 38.557 -13.676 -40.584 1.00 83.19 211 ALA A N 1
ATOM 1661 C CA . ALA A 1 211 ? 39.676 -14.601 -40.467 1.00 83.19 211 ALA A CA 1
ATOM 1662 C C . ALA A 1 211 ? 39.149 -15.975 -40.011 1.00 83.19 211 ALA A C 1
ATOM 1664 O O . ALA A 1 211 ? 37.960 -16.115 -39.728 1.00 83.19 211 ALA A O 1
ATOM 1665 N N . ALA A 1 212 ? 40.027 -16.979 -39.897 1.00 84.19 212 ALA A N 1
ATOM 1666 C CA . ALA A 1 212 ? 39.650 -18.317 -39.412 1.00 84.19 212 ALA A CA 1
ATOM 1667 C C . ALA A 1 212 ? 38.990 -18.289 -38.016 1.00 84.19 212 ALA A C 1
ATOM 1669 O O . ALA A 1 212 ? 38.154 -19.131 -37.697 1.00 84.19 212 ALA A O 1
ATOM 1670 N N . SER A 1 213 ? 39.351 -17.294 -37.198 1.00 86.69 213 SER A N 1
ATOM 1671 C CA . SER A 1 213 ? 38.699 -16.963 -35.934 1.00 86.69 213 SER A CA 1
ATOM 1672 C C . SER A 1 213 ? 38.581 -15.449 -35.813 1.00 86.69 213 SER A C 1
ATOM 1674 O O . SER A 1 213 ? 39.549 -14.725 -36.053 1.00 86.69 213 SER A O 1
ATOM 1676 N N . VAL A 1 214 ? 37.409 -14.978 -35.405 1.00 88.25 214 VAL A N 1
ATOM 1677 C CA . VAL A 1 214 ? 37.075 -13.566 -35.229 1.00 88.25 214 VAL A CA 1
ATOM 1678 C C . VAL A 1 214 ? 36.492 -13.367 -33.836 1.00 88.25 214 VAL A C 1
ATOM 1680 O O . VAL A 1 214 ? 35.614 -14.114 -33.419 1.00 88.25 214 VAL A O 1
ATOM 1683 N N . THR A 1 215 ? 36.948 -12.335 -33.131 1.00 89.88 215 THR A N 1
ATOM 1684 C CA . THR A 1 215 ? 36.320 -11.869 -31.889 1.00 89.88 215 THR A CA 1
ATOM 1685 C C . THR A 1 215 ? 35.582 -10.577 -32.197 1.00 89.88 215 THR A C 1
ATOM 1687 O O . THR A 1 215 ? 36.215 -9.589 -32.570 1.00 89.88 215 THR A O 1
ATOM 1690 N N . PHE A 1 216 ? 34.261 -10.580 -32.045 1.00 87.94 216 PHE A N 1
ATOM 1691 C CA . PHE A 1 216 ? 33.436 -9.387 -32.211 1.00 87.94 216 PHE A CA 1
ATOM 1692 C C . PHE A 1 216 ? 33.509 -8.511 -30.965 1.00 87.94 216 PHE A C 1
ATOM 1694 O O . PHE A 1 216 ? 33.829 -7.329 -31.053 1.00 87.94 216 PHE A O 1
ATOM 1701 N N . ILE A 1 217 ? 33.277 -9.110 -29.795 1.00 86.44 217 ILE A N 1
ATOM 1702 C CA . ILE A 1 217 ? 33.295 -8.414 -28.509 1.00 86.44 217 ILE A CA 1
ATOM 1703 C C . ILE A 1 217 ? 34.297 -9.112 -27.586 1.00 86.44 217 ILE A C 1
ATOM 1705 O O . ILE A 1 217 ? 34.068 -10.256 -27.186 1.00 86.44 217 ILE A O 1
ATOM 1709 N N . PRO A 1 218 ? 35.425 -8.470 -27.245 1.00 80.50 218 PRO A N 1
ATOM 1710 C CA . PRO A 1 218 ? 36.321 -8.961 -26.210 1.00 80.50 218 PRO A CA 1
ATOM 1711 C C . PRO A 1 218 ? 35.774 -8.626 -24.812 1.00 80.50 218 PRO A C 1
ATOM 1713 O O . PRO A 1 218 ? 35.071 -7.635 -24.628 1.00 80.50 218 PRO A O 1
ATOM 1716 N N . ASN A 1 219 ? 36.194 -9.402 -23.807 1.00 71.62 219 ASN A N 1
ATOM 1717 C CA . ASN A 1 219 ? 35.741 -9.308 -22.406 1.00 71.62 219 ASN A CA 1
ATOM 1718 C C . ASN A 1 219 ? 35.865 -7.924 -21.738 1.00 71.62 219 ASN A C 1
ATOM 1720 O O . ASN A 1 219 ? 35.309 -7.712 -20.663 1.00 71.62 219 ASN A O 1
ATOM 1724 N N . ASN A 1 220 ? 36.634 -7.004 -22.320 1.00 71.44 220 ASN A N 1
ATOM 1725 C CA . ASN A 1 220 ? 36.941 -5.687 -21.767 1.00 71.44 220 ASN A CA 1
ATOM 1726 C C . ASN A 1 220 ? 36.242 -4.518 -22.485 1.00 71.44 220 ASN A C 1
ATOM 1728 O O . ASN A 1 220 ? 36.457 -3.374 -22.086 1.00 71.44 220 ASN A O 1
ATOM 1732 N N . ILE A 1 221 ? 35.438 -4.763 -23.525 1.00 74.06 221 ILE A N 1
ATOM 1733 C CA . ILE A 1 221 ? 34.680 -3.712 -24.220 1.00 74.06 221 ILE A CA 1
ATOM 1734 C C . ILE A 1 221 ? 33.247 -3.668 -23.690 1.00 74.06 221 ILE A C 1
ATOM 1736 O O . ILE A 1 221 ? 32.565 -4.685 -23.598 1.00 74.06 221 ILE A O 1
ATOM 1740 N N . ILE A 1 222 ? 32.774 -2.464 -23.365 1.00 69.88 222 ILE A N 1
ATOM 1741 C CA . ILE A 1 222 ? 31.389 -2.242 -22.949 1.00 69.88 222 ILE A CA 1
ATOM 1742 C C . ILE A 1 222 ? 30.508 -2.232 -24.201 1.00 69.88 222 ILE A C 1
ATOM 1744 O O . ILE A 1 222 ? 30.482 -1.252 -24.942 1.00 69.88 222 ILE A O 1
ATOM 1748 N N . ASN A 1 223 ? 29.778 -3.323 -24.419 1.00 81.88 223 ASN A N 1
ATOM 1749 C CA . ASN A 1 223 ? 28.712 -3.406 -25.410 1.00 81.88 223 ASN A CA 1
ATOM 1750 C C . ASN A 1 223 ? 27.385 -3.685 -24.703 1.00 81.88 223 ASN A C 1
ATOM 1752 O O . ASN A 1 223 ? 27.023 -4.840 -24.462 1.00 81.88 223 ASN A O 1
ATOM 1756 N N . SER A 1 224 ? 26.692 -2.618 -24.314 1.00 87.06 224 SER A N 1
ATOM 1757 C CA . SER A 1 224 ? 25.487 -2.723 -23.503 1.00 87.06 224 SER A CA 1
ATOM 1758 C C . SER A 1 224 ? 24.385 -1.776 -23.935 1.00 87.06 224 SER A C 1
ATOM 1760 O O . SER A 1 224 ? 24.654 -0.653 -24.354 1.00 87.06 224 SER A O 1
ATOM 1762 N N . THR A 1 225 ? 23.148 -2.205 -23.722 1.00 90.44 225 THR A N 1
ATOM 1763 C CA . THR A 1 225 ? 21.980 -1.323 -23.696 1.00 90.44 225 THR A CA 1
ATOM 1764 C C . THR A 1 225 ? 21.527 -1.097 -22.258 1.00 90.44 225 THR A C 1
ATOM 1766 O O . THR A 1 225 ? 21.802 -1.921 -21.380 1.00 90.44 225 THR A O 1
ATOM 1769 N N . THR A 1 226 ? 20.843 0.020 -22.019 1.00 90.00 226 THR A N 1
ATOM 1770 C CA . THR A 1 226 ? 20.311 0.380 -20.709 1.00 90.00 226 THR A CA 1
ATOM 1771 C C . THR A 1 226 ? 18.918 0.977 -20.828 1.00 90.00 226 THR A C 1
ATOM 1773 O O . THR A 1 226 ? 18.616 1.696 -21.781 1.00 90.00 226 THR A O 1
ATOM 1776 N N . TRP A 1 227 ? 18.061 0.684 -19.859 1.00 91.06 227 TRP A N 1
ATOM 1777 C CA . TRP A 1 227 ? 16.776 1.356 -19.713 1.00 91.06 227 TRP A CA 1
ATOM 1778 C C . TRP A 1 227 ? 16.383 1.437 -18.244 1.00 91.06 227 TRP A C 1
ATOM 1780 O O . TRP A 1 227 ? 16.821 0.631 -17.427 1.00 91.06 227 TRP A O 1
ATOM 1790 N N . THR A 1 228 ? 15.527 2.400 -17.918 1.00 88.12 228 THR A N 1
ATOM 1791 C CA . THR A 1 228 ? 15.058 2.639 -16.550 1.00 88.12 228 THR A CA 1
ATOM 1792 C C . THR A 1 228 ? 13.540 2.495 -16.495 1.00 88.12 228 THR A C 1
ATOM 1794 O O . THR A 1 228 ? 12.842 2.865 -17.447 1.00 88.12 228 THR A O 1
ATOM 1797 N N . ASP A 1 229 ? 13.025 1.920 -15.413 1.00 88.19 229 ASP A N 1
ATOM 1798 C CA . ASP A 1 229 ? 11.589 1.883 -15.128 1.00 88.19 229 ASP A CA 1
ATOM 1799 C C . ASP A 1 229 ? 11.125 3.132 -14.345 1.00 88.19 229 ASP A C 1
ATOM 1801 O O . ASP A 1 229 ? 11.936 3.993 -13.989 1.00 88.19 229 ASP A O 1
ATOM 1805 N N . PRO A 1 230 ? 9.817 3.285 -14.078 1.00 86.94 230 PRO A N 1
ATOM 1806 C CA . PRO A 1 230 ? 9.320 4.401 -13.283 1.00 86.94 230 PRO A CA 1
ATOM 1807 C C . PRO A 1 230 ? 9.834 4.434 -11.840 1.00 86.94 230 PRO A C 1
ATOM 1809 O O . PRO A 1 230 ? 9.944 5.526 -11.284 1.00 86.94 230 PRO A O 1
ATOM 1812 N N . PHE A 1 231 ? 10.188 3.290 -11.248 1.00 85.00 231 PHE A N 1
ATOM 1813 C CA . PHE A 1 231 ? 10.760 3.243 -9.901 1.00 85.00 231 PHE A CA 1
ATOM 1814 C C . PHE A 1 231 ? 12.179 3.816 -9.849 1.00 85.00 231 PHE A C 1
ATOM 1816 O O . PHE A 1 231 ? 12.629 4.233 -8.785 1.00 85.00 231 PHE A O 1
ATOM 1823 N N . GLY A 1 232 ? 12.863 3.897 -10.995 1.00 82.50 232 GLY A N 1
ATOM 1824 C CA . GLY A 1 232 ? 14.257 4.319 -11.115 1.00 82.50 232 GLY A CA 1
ATOM 1825 C C . GLY A 1 232 ? 15.232 3.141 -11.204 1.00 82.50 232 GLY A C 1
ATOM 1826 O O . GLY A 1 232 ? 16.445 3.357 -11.266 1.00 82.50 232 GLY A O 1
ATOM 1827 N N . SER A 1 233 ? 14.730 1.903 -11.227 1.00 83.56 233 SER A N 1
ATOM 1828 C CA . SER A 1 233 ? 15.541 0.706 -11.434 1.00 83.56 233 SER A CA 1
ATOM 1829 C C . SER A 1 233 ? 16.106 0.736 -12.843 1.00 83.56 233 SER A C 1
ATOM 1831 O O . SER A 1 233 ? 15.373 0.904 -13.818 1.00 83.56 233 SER A O 1
ATOM 1833 N N . THR A 1 234 ? 17.420 0.584 -12.960 1.00 86.81 234 THR A N 1
ATOM 1834 C CA . THR A 1 234 ? 18.117 0.608 -14.246 1.00 86.81 234 THR A CA 1
ATOM 1835 C C . THR A 1 234 ? 18.551 -0.796 -14.635 1.00 86.81 234 THR A C 1
ATOM 1837 O O . THR A 1 234 ? 19.334 -1.443 -13.940 1.00 86.81 234 THR A O 1
ATOM 1840 N N . TYR A 1 235 ? 18.072 -1.252 -15.781 1.00 88.25 235 TYR A N 1
ATOM 1841 C CA . TYR A 1 235 ? 18.357 -2.554 -16.364 1.00 88.25 235 TYR A CA 1
ATOM 1842 C C . TYR A 1 235 ? 19.419 -2.418 -17.431 1.00 88.25 235 TYR A C 1
ATOM 1844 O O . TYR A 1 235 ? 19.432 -1.451 -18.188 1.00 88.25 235 TYR A O 1
ATOM 1852 N N . ASN A 1 236 ? 20.306 -3.400 -17.501 1.00 89.25 236 ASN A N 1
ATOM 1853 C CA . ASN A 1 236 ? 21.385 -3.418 -18.466 1.00 89.25 236 ASN A CA 1
ATOM 1854 C C . ASN A 1 236 ? 21.528 -4.822 -19.035 1.00 89.25 236 ASN A C 1
ATOM 1856 O O . ASN A 1 236 ? 21.567 -5.798 -18.285 1.00 89.25 236 ASN A O 1
ATOM 1860 N N . ILE A 1 237 ? 21.662 -4.910 -20.354 1.00 88.88 237 ILE A N 1
ATOM 1861 C CA . ILE A 1 237 ? 22.085 -6.133 -21.038 1.00 88.88 237 ILE A CA 1
ATOM 1862 C C . ILE A 1 237 ? 23.448 -5.849 -21.637 1.00 88.88 237 ILE A C 1
ATOM 1864 O O . ILE A 1 237 ? 23.612 -4.848 -22.330 1.00 88.88 237 ILE A O 1
ATOM 1868 N N . THR A 1 238 ? 24.420 -6.713 -21.367 1.00 87.94 238 THR A N 1
ATOM 1869 C CA . THR A 1 238 ? 25.791 -6.581 -21.863 1.00 87.94 238 THR A CA 1
ATOM 1870 C C . THR A 1 238 ? 26.210 -7.858 -22.571 1.00 87.94 238 THR A C 1
ATOM 1872 O O . THR A 1 238 ? 26.136 -8.937 -21.980 1.00 87.94 238 THR A O 1
ATOM 1875 N N . ILE A 1 239 ? 26.704 -7.734 -23.804 1.00 88.69 239 ILE A N 1
ATOM 1876 C CA . ILE A 1 239 ? 27.462 -8.815 -24.440 1.00 88.69 239 ILE A CA 1
ATOM 1877 C C . ILE A 1 239 ? 28.861 -8.770 -23.840 1.00 88.69 239 ILE A C 1
ATOM 1879 O O . ILE A 1 239 ? 29.596 -7.807 -24.042 1.00 88.69 239 ILE A O 1
ATOM 1883 N N . LEU A 1 240 ? 29.199 -9.775 -23.038 1.00 86.69 240 LEU A N 1
ATOM 1884 C CA . LEU A 1 240 ? 30.500 -9.855 -22.380 1.00 86.69 240 LEU A CA 1
ATOM 1885 C C . LEU A 1 240 ? 31.566 -10.390 -23.326 1.00 86.69 240 LEU A C 1
ATOM 1887 O O . LEU A 1 240 ? 32.705 -9.955 -23.282 1.00 86.69 240 LEU A O 1
ATOM 1891 N N . TYR A 1 241 ? 31.196 -11.349 -24.163 1.00 88.44 241 TYR A N 1
ATOM 1892 C CA . TYR A 1 241 ? 32.104 -11.996 -25.090 1.00 88.44 241 TYR A CA 1
ATOM 1893 C C . TYR A 1 241 ? 31.321 -12.488 -26.286 1.00 88.44 241 TYR A C 1
ATOM 1895 O O . TYR A 1 241 ? 30.248 -13.058 -26.096 1.00 88.44 241 TYR A O 1
ATOM 1903 N N . ASP A 1 242 ? 31.875 -12.318 -27.477 1.00 89.88 242 ASP A N 1
ATOM 1904 C CA . ASP A 1 242 ? 31.372 -12.963 -28.679 1.00 89.88 242 ASP A CA 1
ATOM 1905 C C . ASP A 1 242 ? 32.522 -13.237 -29.645 1.00 89.88 242 ASP A C 1
ATOM 1907 O O . ASP A 1 242 ? 33.245 -12.318 -30.052 1.00 89.88 242 ASP A O 1
ATOM 1911 N N . ALA A 1 243 ? 32.693 -14.507 -29.998 1.00 89.50 243 ALA A N 1
ATOM 1912 C CA . ALA A 1 243 ? 33.664 -14.938 -30.983 1.00 89.50 243 ALA A CA 1
ATOM 1913 C C . ALA A 1 243 ? 33.123 -16.070 -31.849 1.00 89.50 243 ALA A C 1
ATOM 1915 O O . ALA A 1 243 ? 32.378 -16.941 -31.398 1.00 89.50 243 ALA A O 1
ATOM 1916 N N . MET A 1 244 ? 33.591 -16.065 -33.089 1.00 89.94 244 MET A N 1
ATOM 1917 C CA . MET A 1 244 ? 33.165 -16.936 -34.166 1.00 89.94 244 MET A CA 1
ATOM 1918 C C . MET A 1 244 ? 34.390 -17.545 -34.842 1.00 89.94 244 MET A C 1
ATOM 1920 O O . MET A 1 244 ? 35.314 -16.832 -35.235 1.00 89.94 244 MET A O 1
ATOM 1924 N N . ALA A 1 245 ? 34.377 -18.858 -35.026 1.00 89.62 245 ALA A N 1
ATOM 1925 C CA . ALA A 1 245 ? 35.227 -19.541 -35.989 1.00 89.62 245 ALA A CA 1
ATOM 1926 C C . ALA A 1 245 ? 34.478 -19.635 -37.319 1.00 89.62 245 ALA A C 1
ATOM 1928 O O . ALA A 1 245 ? 33.279 -19.923 -37.336 1.00 89.62 245 ALA A O 1
ATOM 1929 N N . ALA A 1 246 ? 35.166 -19.375 -38.427 1.00 86.69 246 ALA A N 1
ATOM 1930 C CA . ALA A 1 246 ? 34.525 -19.272 -39.729 1.00 86.69 246 ALA A CA 1
ATOM 1931 C C . ALA A 1 246 ? 35.377 -19.836 -40.867 1.00 86.69 246 ALA A C 1
ATOM 1933 O O . ALA A 1 246 ? 36.594 -19.653 -40.911 1.00 86.69 246 ALA A O 1
ATOM 1934 N N . ASP A 1 247 ? 34.700 -20.472 -41.818 1.00 84.12 247 ASP A N 1
ATOM 1935 C CA . ASP A 1 247 ? 35.240 -20.957 -43.082 1.00 84.12 247 ASP A CA 1
ATOM 1936 C C . ASP A 1 247 ? 34.655 -20.121 -44.230 1.00 84.12 247 ASP A C 1
ATOM 1938 O O . ASP A 1 247 ? 33.466 -20.192 -44.558 1.00 84.12 247 ASP A O 1
ATOM 1942 N N . TYR A 1 248 ? 35.488 -19.266 -44.824 1.00 79.19 248 TYR A N 1
ATOM 1943 C CA . TYR A 1 248 ? 35.044 -18.354 -45.870 1.00 79.19 248 TYR A CA 1
ATOM 1944 C C . TYR A 1 248 ? 34.872 -19.060 -47.212 1.00 79.19 248 TYR A C 1
ATOM 1946 O O . TYR A 1 248 ? 35.833 -19.572 -47.783 1.00 79.19 248 TYR A O 1
ATOM 1954 N N . ARG A 1 249 ? 33.667 -18.980 -47.789 1.00 79.31 249 ARG A N 1
ATOM 1955 C CA . ARG A 1 249 ? 33.365 -19.575 -49.104 1.00 79.31 249 ARG A CA 1
ATOM 1956 C C . ARG A 1 249 ? 32.752 -18.606 -50.119 1.00 79.31 249 ARG A C 1
ATOM 1958 O O . ARG A 1 249 ? 32.024 -19.031 -51.008 1.00 79.31 249 ARG A O 1
ATOM 1965 N N . ASN A 1 250 ? 33.062 -17.310 -50.009 1.00 80.69 250 ASN A N 1
ATOM 1966 C CA . ASN A 1 250 ? 32.628 -16.266 -50.953 1.00 80.69 250 ASN A CA 1
ATOM 1967 C C . ASN A 1 250 ? 31.103 -16.182 -51.155 1.00 80.69 250 ASN A C 1
ATOM 1969 O O . ASN A 1 250 ? 30.609 -16.094 -52.278 1.00 80.69 250 ASN A O 1
ATOM 1973 N N . GLN A 1 251 ? 30.353 -16.226 -50.053 1.00 82.81 251 GLN A N 1
ATOM 1974 C CA . GLN A 1 251 ? 28.895 -16.099 -50.035 1.00 82.81 251 GLN A CA 1
ATOM 1975 C C . GLN A 1 251 ? 28.443 -15.218 -48.871 1.00 82.81 251 GLN A C 1
ATOM 1977 O O . GLN A 1 251 ? 29.135 -15.127 -47.857 1.00 82.81 251 GLN A O 1
ATOM 1982 N N . ASN A 1 252 ? 27.271 -14.597 -49.025 1.00 86.44 252 ASN A N 1
ATOM 1983 C CA . ASN A 1 252 ? 26.589 -13.914 -47.932 1.00 86.44 252 ASN A CA 1
ATOM 1984 C C . ASN A 1 252 ? 25.785 -14.944 -47.136 1.00 86.44 252 ASN A C 1
ATOM 1986 O O . ASN A 1 252 ? 24.813 -15.486 -47.660 1.00 86.44 252 ASN A O 1
ATOM 1990 N N . ILE A 1 253 ? 26.180 -15.199 -45.893 1.00 88.44 253 ILE A N 1
ATOM 1991 C CA . ILE A 1 253 ? 25.453 -16.070 -44.966 1.00 88.44 253 ILE A CA 1
ATOM 1992 C C . ILE A 1 253 ? 25.153 -15.271 -43.709 1.00 88.44 253 ILE A C 1
ATOM 1994 O O . ILE A 1 253 ? 26.066 -14.697 -43.118 1.00 88.44 253 ILE A O 1
ATOM 1998 N N . SER A 1 254 ? 23.889 -15.273 -43.299 1.00 89.19 254 SER A N 1
ATOM 1999 C CA . SER A 1 254 ? 23.427 -14.680 -42.047 1.00 89.19 254 SER A CA 1
ATOM 2000 C C . SER A 1 254 ? 22.738 -15.750 -41.212 1.00 89.19 254 SER A C 1
ATOM 2002 O O . SER A 1 254 ? 21.928 -16.510 -41.743 1.00 89.19 254 SER A O 1
ATOM 2004 N N . ALA A 1 255 ? 23.033 -15.794 -39.917 1.00 87.75 255 ALA A N 1
ATOM 2005 C CA . ALA A 1 255 ? 22.345 -16.652 -38.962 1.00 87.75 255 ALA A CA 1
ATOM 2006 C C . ALA A 1 255 ? 21.824 -15.813 -37.799 1.00 87.75 255 ALA A C 1
ATOM 2008 O O . ALA A 1 255 ? 22.481 -14.872 -37.351 1.00 87.75 255 ALA A O 1
ATOM 2009 N N . ILE A 1 256 ? 20.629 -16.169 -37.338 1.00 88.50 256 ILE A N 1
ATOM 2010 C CA . ILE A 1 256 ? 19.983 -15.554 -36.186 1.00 88.50 256 ILE A CA 1
ATOM 2011 C C . ILE A 1 256 ? 20.086 -16.524 -35.013 1.00 88.50 256 ILE A C 1
ATOM 2013 O O . ILE A 1 256 ? 19.726 -17.691 -35.157 1.00 88.50 256 ILE A O 1
ATOM 2017 N N . ASP A 1 257 ? 20.532 -16.017 -33.869 1.00 86.31 257 ASP A N 1
ATOM 2018 C CA . ASP A 1 257 ? 20.461 -16.697 -32.580 1.00 86.31 257 ASP A CA 1
ATOM 2019 C C . ASP A 1 257 ? 19.565 -15.898 -31.630 1.00 86.31 257 ASP A C 1
ATOM 2021 O O . ASP A 1 257 ? 19.778 -14.700 -31.413 1.00 86.31 257 ASP A O 1
ATOM 2025 N N . ASP A 1 258 ? 18.547 -16.563 -31.093 1.00 88.50 258 ASP A N 1
ATOM 2026 C CA . ASP A 1 258 ? 17.543 -15.973 -30.213 1.00 88.50 258 ASP A CA 1
ATOM 2027 C C . ASP A 1 258 ? 17.740 -16.526 -28.798 1.00 88.50 258 ASP A C 1
ATOM 2029 O O . ASP A 1 258 ? 17.525 -17.706 -28.522 1.00 88.50 258 ASP A O 1
ATOM 2033 N N . ILE A 1 259 ? 18.126 -15.646 -27.879 1.00 87.12 259 ILE A N 1
ATOM 2034 C CA . ILE A 1 259 ? 18.407 -15.980 -26.487 1.00 87.12 259 ILE A CA 1
ATOM 2035 C C . ILE A 1 259 ? 17.272 -15.442 -25.635 1.00 87.12 259 ILE A C 1
ATOM 2037 O O . ILE A 1 259 ? 17.082 -14.228 -25.509 1.00 87.12 259 ILE A O 1
ATOM 2041 N N . ARG A 1 260 ? 16.524 -16.364 -25.031 1.00 88.31 260 ARG A N 1
ATOM 2042 C CA . ARG A 1 260 ? 15.446 -16.044 -24.100 1.00 88.31 260 ARG A CA 1
ATOM 2043 C C . ARG A 1 260 ? 15.946 -16.130 -22.664 1.00 88.31 260 ARG A C 1
ATOM 2045 O O . ARG A 1 260 ? 16.426 -17.173 -22.229 1.00 88.31 260 ARG A O 1
ATOM 2052 N N . LEU A 1 261 ? 15.795 -15.037 -21.928 1.00 87.44 261 LEU A N 1
ATOM 2053 C CA . LEU A 1 261 ? 16.012 -14.982 -20.488 1.00 87.44 261 LEU A CA 1
ATOM 2054 C C . LEU A 1 261 ? 14.648 -15.004 -19.802 1.00 87.44 261 LEU A C 1
ATOM 2056 O O . LEU A 1 261 ? 13.908 -14.029 -19.914 1.00 87.44 261 LEU A O 1
ATOM 2060 N N . THR A 1 262 ? 14.332 -16.089 -19.099 1.00 88.62 262 THR A N 1
ATOM 2061 C CA . THR A 1 262 ? 13.163 -16.158 -18.213 1.00 88.62 262 THR A CA 1
ATOM 2062 C C . THR A 1 262 ? 13.612 -15.816 -16.799 1.00 88.62 262 THR A C 1
ATOM 2064 O O . THR A 1 262 ? 14.536 -16.428 -16.262 1.00 88.62 262 THR A O 1
ATOM 2067 N N . LEU A 1 263 ? 13.001 -14.781 -16.235 1.00 87.56 263 LEU A N 1
ATOM 2068 C CA . LEU A 1 263 ? 13.393 -14.163 -14.981 1.00 87.56 263 LEU A CA 1
ATOM 2069 C C . LEU A 1 263 ? 12.365 -14.490 -13.901 1.00 87.56 263 LEU A C 1
ATOM 2071 O O . LEU A 1 263 ? 11.167 -14.296 -14.097 1.00 87.56 263 LEU A O 1
ATOM 2075 N N . ASP A 1 264 ? 12.872 -14.928 -12.758 1.00 88.31 264 ASP A N 1
ATOM 2076 C CA . ASP A 1 264 ? 12.193 -14.917 -11.468 1.00 88.31 264 ASP A CA 1
ATOM 2077 C C . ASP A 1 264 ? 13.278 -14.688 -10.415 1.00 88.31 264 ASP A C 1
ATOM 2079 O O . ASP A 1 264 ? 13.945 -15.616 -9.951 1.00 88.31 264 ASP A O 1
ATOM 2083 N N . ILE A 1 265 ? 13.602 -13.413 -10.196 1.00 83.00 265 ILE A N 1
ATOM 2084 C CA . ILE A 1 265 ? 14.770 -13.018 -9.412 1.00 83.00 265 ILE A CA 1
ATOM 2085 C C . ILE A 1 265 ? 14.394 -12.018 -8.334 1.00 83.00 265 ILE A C 1
ATOM 2087 O O . ILE A 1 265 ? 13.786 -10.981 -8.599 1.00 83.00 265 ILE A O 1
ATOM 2091 N N . LYS A 1 266 ? 14.846 -12.303 -7.115 1.00 80.88 266 LYS A N 1
ATOM 2092 C CA . LYS A 1 266 ? 14.812 -11.363 -6.001 1.00 80.88 266 LYS A CA 1
ATOM 2093 C C . LYS A 1 266 ? 16.181 -10.721 -5.843 1.00 80.88 266 LYS A C 1
ATOM 2095 O O . LYS A 1 266 ? 17.183 -11.405 -5.625 1.00 80.88 266 LYS A O 1
ATOM 2100 N N . ILE A 1 267 ? 16.231 -9.402 -5.958 1.00 75.75 267 ILE A N 1
ATOM 2101 C CA . ILE A 1 267 ? 17.466 -8.630 -5.894 1.00 75.75 267 ILE A CA 1
ATOM 2102 C C . ILE A 1 267 ? 17.509 -7.875 -4.574 1.00 75.75 267 ILE A C 1
ATOM 2104 O O . ILE A 1 267 ? 16.644 -7.052 -4.271 1.00 75.75 267 ILE A O 1
ATOM 2108 N N . ARG A 1 268 ? 18.553 -8.169 -3.795 1.00 68.81 268 ARG A N 1
ATOM 2109 C CA . ARG A 1 268 ? 18.957 -7.347 -2.660 1.00 68.81 268 ARG A CA 1
ATOM 2110 C C . ARG A 1 268 ? 19.636 -6.074 -3.150 1.00 68.81 268 ARG A C 1
ATOM 2112 O O . ARG A 1 268 ? 20.155 -6.023 -4.268 1.00 68.81 268 ARG A O 1
ATOM 2119 N N . PRO A 1 269 ? 19.664 -5.024 -2.336 1.00 62.06 269 PRO A N 1
ATOM 2120 C CA . PRO A 1 269 ? 19.736 -3.692 -2.904 1.00 62.06 269 PRO A CA 1
ATOM 2121 C C . PRO A 1 269 ? 21.185 -3.210 -3.082 1.00 62.06 269 PRO A C 1
ATOM 2123 O O . PRO A 1 269 ? 21.421 -2.152 -3.659 1.00 62.06 269 PRO A O 1
ATOM 2126 N N . GLU A 1 270 ? 22.167 -4.041 -2.711 1.00 58.88 270 GLU A N 1
ATOM 2127 C CA . GLU A 1 270 ? 23.589 -3.930 -3.068 1.00 58.88 270 GLU A CA 1
ATOM 2128 C C . GLU A 1 270 ? 23.919 -4.104 -4.576 1.00 58.88 270 GLU A C 1
ATOM 2130 O O . GLU A 1 270 ? 25.084 -4.239 -4.940 1.00 58.88 270 GLU A O 1
ATOM 2135 N N . SER A 1 271 ? 22.931 -3.981 -5.474 1.00 62.00 271 SER A N 1
ATOM 2136 C CA . SER A 1 271 ? 22.985 -4.324 -6.909 1.00 62.00 271 SER A CA 1
ATOM 2137 C C . SER A 1 271 ? 23.170 -5.822 -7.164 1.00 62.00 271 SER A C 1
ATOM 2139 O O . SER A 1 271 ? 24.166 -6.427 -6.780 1.00 62.00 271 SER A O 1
ATOM 2141 N N . GLY A 1 272 ? 22.222 -6.417 -7.889 1.00 66.12 272 GLY A N 1
ATOM 2142 C CA . GLY A 1 272 ? 22.274 -7.813 -8.319 1.00 66.12 272 GLY A CA 1
ATOM 2143 C C . GLY A 1 272 ? 22.493 -7.926 -9.824 1.00 66.12 272 GLY A C 1
ATOM 2144 O O . GLY A 1 272 ? 22.036 -7.092 -10.607 1.00 66.12 272 GLY A O 1
ATOM 2145 N N . TYR A 1 273 ? 23.185 -8.974 -10.257 1.00 66.62 273 TYR A N 1
ATOM 2146 C CA . TYR A 1 273 ? 23.244 -9.327 -11.671 1.00 66.62 273 TYR A CA 1
ATOM 2147 C C . TYR A 1 273 ? 23.096 -10.832 -11.853 1.00 66.62 273 TYR A C 1
ATOM 2149 O O . TYR A 1 273 ? 23.573 -11.623 -11.042 1.00 66.62 273 TYR A O 1
ATOM 2157 N N . VAL A 1 274 ? 22.455 -11.210 -12.954 1.00 66.19 274 VAL A N 1
ATOM 2158 C CA . VAL A 1 274 ? 22.409 -12.580 -13.451 1.00 66.19 274 VAL A CA 1
ATOM 2159 C C . VAL A 1 274 ? 23.357 -12.659 -14.636 1.00 66.19 274 VAL A C 1
ATOM 2161 O O . VAL A 1 274 ? 23.255 -11.899 -15.602 1.00 66.19 274 VAL A O 1
ATOM 2164 N N . LYS A 1 275 ? 24.311 -13.582 -14.562 1.00 64.50 275 LYS A N 1
ATOM 2165 C CA . LYS A 1 275 ? 25.249 -13.836 -15.651 1.00 64.50 275 LYS A CA 1
ATOM 2166 C C . LYS A 1 275 ? 24.861 -15.135 -16.335 1.00 64.50 275 LYS A C 1
ATOM 2168 O O . LYS A 1 275 ? 24.879 -16.185 -15.700 1.00 64.50 275 LYS A O 1
ATOM 2173 N N . VAL A 1 276 ? 24.528 -15.055 -17.619 1.00 64.06 276 VAL A N 1
ATOM 2174 C CA . VAL A 1 276 ? 24.227 -16.229 -18.437 1.00 64.06 276 VAL A CA 1
ATOM 2175 C C . VAL A 1 276 ? 25.430 -16.511 -19.321 1.00 64.06 276 VAL A C 1
ATOM 2177 O O . VAL A 1 276 ? 25.788 -15.752 -20.223 1.00 64.06 276 VAL A O 1
ATOM 2180 N N . HIS A 1 277 ? 26.096 -17.615 -19.014 1.00 61.44 277 HIS A N 1
ATOM 2181 C CA . HIS A 1 277 ? 27.259 -18.066 -19.750 1.00 61.44 277 HIS A CA 1
ATOM 2182 C C . HIS A 1 277 ? 26.846 -19.055 -20.837 1.00 61.44 277 HIS A C 1
ATOM 2184 O O . HIS A 1 277 ? 26.319 -20.116 -20.520 1.00 61.44 277 HIS A O 1
ATOM 2190 N N . ASN A 1 278 ? 27.208 -18.716 -22.079 1.00 62.81 278 ASN A N 1
ATOM 2191 C CA . ASN A 1 278 ? 27.279 -19.590 -23.253 1.00 62.81 278 ASN A CA 1
ATOM 2192 C C . ASN A 1 278 ? 25.952 -19.826 -23.994 1.00 62.81 278 ASN A C 1
ATOM 2194 O O . ASN A 1 278 ? 25.231 -20.777 -23.710 1.00 62.81 278 ASN A O 1
ATOM 2198 N N . SER A 1 279 ? 25.711 -19.007 -25.023 1.00 69.50 279 SER A N 1
ATOM 2199 C CA . SER A 1 279 ? 24.939 -19.421 -26.201 1.00 69.50 279 SER A CA 1
ATOM 2200 C C . SER A 1 279 ? 25.902 -19.878 -27.297 1.00 69.50 279 SER A C 1
ATOM 2202 O O . SER A 1 279 ? 26.860 -19.162 -27.607 1.00 69.50 279 SER A O 1
ATOM 2204 N N . THR A 1 280 ? 25.674 -21.068 -27.850 1.00 77.56 280 THR A N 1
ATOM 2205 C CA . THR A 1 280 ? 26.374 -21.589 -29.034 1.00 77.56 280 THR A CA 1
ATOM 2206 C C . THR A 1 280 ? 25.522 -21.320 -30.268 1.00 77.56 280 THR A C 1
ATOM 2208 O O . THR A 1 280 ? 24.387 -21.791 -30.322 1.00 77.56 280 THR A O 1
ATOM 2211 N N . TYR A 1 281 ? 26.073 -20.654 -31.279 1.00 82.88 281 TYR A N 1
ATOM 2212 C CA . TYR A 1 281 ? 25.379 -20.383 -32.543 1.00 82.88 281 TYR A CA 1
ATOM 2213 C C . TYR A 1 281 ? 26.149 -20.942 -33.738 1.00 82.88 281 TYR A C 1
ATOM 2215 O O . TYR A 1 281 ? 27.359 -21.176 -33.662 1.00 82.88 281 TYR A O 1
ATOM 2223 N N . TYR A 1 282 ? 25.454 -21.151 -34.857 1.00 83.69 282 TYR A N 1
ATOM 2224 C CA . TYR A 1 282 ? 26.061 -21.596 -36.107 1.00 83.69 282 TYR A CA 1
ATOM 2225 C C . TYR A 1 282 ? 25.302 -21.093 -37.339 1.00 83.69 282 TYR A C 1
ATOM 2227 O O . TYR A 1 282 ? 24.096 -20.867 -37.293 1.00 83.69 282 TYR A O 1
ATOM 2235 N N . GLY A 1 283 ? 26.022 -20.929 -38.448 1.00 81.06 283 GLY A N 1
ATOM 2236 C CA . GLY A 1 283 ? 25.472 -20.570 -39.752 1.00 81.06 283 GLY A CA 1
ATOM 2237 C C . GLY A 1 283 ? 25.801 -21.631 -40.792 1.00 81.06 283 GLY A C 1
ATOM 2238 O O . GLY A 1 283 ? 26.959 -22.030 -40.934 1.00 81.06 283 GLY A O 1
ATOM 2239 N N . VAL A 1 284 ? 24.784 -22.080 -41.524 1.00 81.44 284 VAL A N 1
ATOM 2240 C CA . VAL A 1 284 ? 24.901 -23.069 -42.604 1.00 81.44 284 VAL A CA 1
ATOM 2241 C C . VAL A 1 284 ? 24.439 -22.483 -43.938 1.00 81.44 284 VAL A C 1
ATOM 2243 O O . VAL A 1 284 ? 23.778 -21.445 -43.981 1.00 81.44 284 VAL A O 1
ATOM 2246 N N . ASN A 1 285 ? 24.807 -23.124 -45.048 1.00 79.06 285 ASN A N 1
ATOM 2247 C CA . ASN A 1 285 ? 24.268 -22.771 -46.363 1.00 79.06 285 ASN A CA 1
ATOM 2248 C C . ASN A 1 285 ? 22.754 -23.032 -46.458 1.00 79.06 285 ASN A C 1
ATOM 2250 O O . ASN A 1 285 ? 22.174 -23.732 -45.638 1.00 79.06 285 ASN A O 1
ATOM 2254 N N . ALA A 1 286 ? 22.124 -22.544 -47.531 1.00 74.88 286 ALA A N 1
ATOM 2255 C CA . ALA A 1 286 ? 20.683 -22.692 -47.762 1.00 74.88 286 ALA A CA 1
ATOM 2256 C C . ALA A 1 286 ? 20.169 -24.149 -47.799 1.00 74.88 286 ALA A C 1
ATOM 2258 O O . ALA A 1 286 ? 18.971 -24.363 -47.633 1.00 74.88 286 ALA A O 1
ATOM 2259 N N . THR A 1 287 ? 21.041 -25.141 -48.028 1.00 80.94 287 THR A N 1
ATOM 2260 C CA . THR A 1 287 ? 20.676 -26.570 -47.989 1.00 80.94 287 THR A CA 1
ATOM 2261 C C . THR A 1 287 ? 20.926 -27.232 -46.629 1.00 80.94 287 THR A C 1
ATOM 2263 O O . THR A 1 287 ? 20.569 -28.389 -46.464 1.00 80.94 287 THR A O 1
ATOM 2266 N N . ASN A 1 288 ? 21.472 -26.504 -45.646 1.00 76.94 288 ASN A N 1
ATOM 2267 C CA . ASN A 1 288 ? 21.840 -26.969 -44.301 1.00 76.94 288 ASN A CA 1
ATOM 2268 C C . ASN A 1 288 ? 22.928 -28.063 -44.238 1.00 76.94 288 ASN A C 1
ATOM 2270 O O . ASN A 1 288 ? 23.085 -28.711 -43.206 1.00 76.94 288 ASN A O 1
ATOM 2274 N N . ASP A 1 289 ? 23.717 -28.240 -45.300 1.00 81.88 289 ASP A N 1
ATOM 2275 C CA . ASP A 1 289 ? 24.707 -29.326 -45.406 1.00 81.88 289 ASP A CA 1
ATOM 2276 C C . ASP A 1 289 ? 26.151 -28.875 -45.131 1.00 81.88 289 ASP A C 1
ATOM 2278 O O . ASP A 1 289 ? 27.053 -29.697 -44.969 1.00 81.88 289 ASP A O 1
ATOM 2282 N N . VAL A 1 290 ? 26.404 -27.562 -45.112 1.00 81.25 290 VAL A N 1
ATOM 2283 C CA . VAL A 1 290 ? 27.746 -26.986 -44.949 1.00 81.25 290 VAL A CA 1
ATOM 2284 C C . VAL A 1 290 ? 27.740 -25.955 -43.832 1.00 81.25 290 VAL A C 1
ATOM 2286 O O . VAL A 1 290 ? 27.033 -24.956 -43.928 1.00 81.25 290 VAL A O 1
ATOM 2289 N N . LEU A 1 291 ? 28.590 -26.161 -42.824 1.00 83.88 291 LEU A N 1
ATOM 2290 C CA . LEU A 1 291 ? 28.857 -25.209 -41.745 1.00 83.88 291 LEU A CA 1
ATOM 2291 C C . LEU A 1 291 ? 29.806 -24.102 -42.225 1.00 83.88 291 LEU A C 1
ATOM 2293 O O . LEU A 1 291 ? 30.941 -24.386 -42.601 1.00 83.88 291 LEU A O 1
ATOM 2297 N N . TYR A 1 292 ? 29.348 -22.851 -42.202 1.00 85.94 292 TYR A N 1
ATOM 2298 C CA . TYR A 1 292 ? 30.146 -21.672 -42.570 1.00 85.94 292 TYR A CA 1
ATOM 2299 C C . TYR A 1 292 ? 30.802 -21.044 -41.357 1.00 85.94 292 TYR A C 1
ATOM 2301 O O . TYR A 1 292 ? 31.922 -20.550 -41.441 1.00 85.94 292 TYR A O 1
ATOM 2309 N N . PHE A 1 293 ? 30.105 -21.043 -40.227 1.00 86.88 293 PHE A N 1
ATOM 2310 C CA . PHE A 1 293 ? 30.654 -20.533 -38.988 1.00 86.88 293 PHE A CA 1
ATOM 2311 C C . PHE A 1 293 ? 29.939 -21.111 -37.782 1.00 86.88 293 PHE A C 1
ATOM 2313 O O . PHE A 1 293 ? 28.781 -21.519 -37.865 1.00 86.88 293 PHE A O 1
ATOM 2320 N N . HIS A 1 294 ? 30.629 -21.097 -36.653 1.00 89.19 294 HIS A N 1
ATOM 2321 C CA . HIS A 1 294 ? 30.049 -21.349 -35.345 1.00 89.19 294 HIS A CA 1
ATOM 2322 C C . HIS A 1 294 ? 30.757 -20.494 -34.301 1.00 89.19 294 HIS A C 1
ATOM 2324 O O . HIS A 1 294 ? 31.917 -20.115 -34.473 1.00 89.19 294 HIS A O 1
ATOM 2330 N N . GLY A 1 295 ? 30.075 -20.187 -33.210 1.00 87.44 295 GLY A N 1
ATOM 2331 C CA . GLY A 1 295 ? 30.618 -19.296 -32.201 1.00 87.44 295 GLY A CA 1
ATOM 2332 C C . GLY A 1 295 ? 29.980 -19.475 -30.842 1.00 87.44 295 GLY A C 1
ATOM 2333 O O . GLY A 1 295 ? 29.007 -20.211 -30.680 1.00 87.44 295 GLY A O 1
ATOM 2334 N N . ASN A 1 296 ? 30.580 -18.799 -29.869 1.00 86.06 296 ASN A N 1
ATOM 2335 C CA . ASN A 1 296 ? 30.119 -18.767 -28.492 1.00 86.06 296 ASN A CA 1
ATOM 2336 C C . ASN A 1 296 ? 29.968 -17.321 -28.043 1.00 86.06 296 ASN A C 1
ATOM 2338 O O . ASN A 1 296 ? 30.881 -16.511 -28.217 1.00 86.06 296 ASN A O 1
ATOM 2342 N N . MET A 1 297 ? 28.853 -17.039 -27.381 1.00 85.88 297 MET A N 1
ATOM 2343 C CA . MET A 1 297 ? 28.565 -15.734 -26.805 1.00 85.88 297 MET A CA 1
ATOM 2344 C C . MET A 1 297 ? 28.239 -15.850 -25.312 1.00 85.88 297 MET A C 1
ATOM 2346 O O . MET A 1 297 ? 27.607 -16.805 -24.863 1.00 85.88 297 MET A O 1
ATOM 2350 N N . SER A 1 298 ? 28.672 -14.868 -24.523 1.00 86.88 298 SER A N 1
ATOM 2351 C CA . SER A 1 298 ? 28.303 -14.714 -23.110 1.00 86.88 298 SER A CA 1
ATOM 2352 C C . SER A 1 298 ? 27.564 -13.402 -22.893 1.00 86.88 298 SER A C 1
ATOM 2354 O O . SER A 1 298 ? 28.003 -12.353 -23.369 1.00 86.88 298 SER A O 1
ATOM 2356 N N . ILE A 1 299 ? 26.479 -13.452 -22.120 1.00 85.88 299 ILE A N 1
ATOM 2357 C CA . ILE A 1 299 ? 25.594 -12.311 -21.875 1.00 85.88 299 ILE A CA 1
ATOM 2358 C C . ILE A 1 299 ? 25.432 -12.094 -20.372 1.00 85.88 299 ILE A C 1
ATOM 2360 O O . ILE A 1 299 ? 25.416 -13.021 -19.563 1.00 85.88 299 ILE A O 1
ATOM 2364 N N . MET A 1 300 ? 25.294 -10.839 -19.977 1.00 86.19 300 MET A N 1
ATOM 2365 C CA . MET A 1 300 ? 24.949 -10.457 -18.617 1.00 86.19 300 MET A CA 1
ATOM 2366 C C . MET A 1 300 ? 23.688 -9.609 -18.619 1.00 86.19 300 MET A C 1
ATOM 2368 O O . MET A 1 300 ? 23.583 -8.657 -19.391 1.00 86.19 300 MET A O 1
ATOM 2372 N N . PHE A 1 301 ? 22.776 -9.928 -17.705 1.00 87.75 301 PHE A N 1
ATOM 2373 C CA . PHE A 1 301 ? 21.666 -9.071 -17.328 1.00 87.75 301 PHE A CA 1
ATOM 2374 C C . PHE A 1 301 ? 21.944 -8.500 -15.938 1.00 87.75 301 PHE A C 1
ATOM 2376 O O . PHE A 1 301 ? 22.030 -9.228 -14.948 1.00 87.75 301 PHE A O 1
ATOM 2383 N N . LYS A 1 302 ? 22.129 -7.185 -15.859 1.00 86.31 302 LYS A N 1
ATOM 2384 C CA . LYS A 1 302 ? 22.422 -6.475 -14.614 1.00 86.31 302 LYS A CA 1
ATOM 2385 C C . LYS A 1 302 ? 21.277 -5.543 -14.265 1.00 86.31 302 LYS A C 1
ATOM 2387 O O . LYS A 1 302 ? 20.806 -4.790 -15.115 1.00 86.31 302 LYS A O 1
ATOM 2392 N N . VAL A 1 303 ? 20.919 -5.526 -12.987 1.00 84.94 303 VAL A N 1
ATOM 2393 C CA . VAL A 1 303 ? 19.935 -4.597 -12.448 1.00 84.94 303 VAL A CA 1
ATOM 2394 C C . VAL A 1 303 ? 20.597 -3.730 -11.392 1.00 84.94 303 VAL A C 1
ATOM 2396 O O . VAL A 1 303 ? 21.237 -4.216 -10.459 1.00 84.94 303 VAL A O 1
ATOM 2399 N N . THR A 1 304 ? 20.425 -2.428 -11.545 1.00 82.00 304 THR A N 1
ATOM 2400 C CA . THR A 1 304 ? 20.814 -1.432 -10.556 1.00 82.00 304 THR A CA 1
ATOM 2401 C C . THR A 1 304 ? 19.532 -0.894 -9.917 1.00 82.00 304 THR A C 1
ATOM 2403 O O . THR A 1 304 ? 18.773 -0.208 -10.605 1.00 82.00 304 THR A O 1
ATOM 2406 N N . PRO A 1 305 ? 19.257 -1.206 -8.640 1.00 77.62 305 PRO A N 1
ATOM 2407 C CA . PRO A 1 305 ? 18.096 -0.684 -7.919 1.00 77.62 305 PRO A CA 1
ATOM 2408 C C . PRO A 1 305 ? 18.086 0.860 -7.863 1.00 77.62 305 PRO A C 1
ATOM 2410 O O . PRO A 1 305 ? 19.147 1.482 -7.969 1.00 77.62 305 PRO A O 1
ATOM 2413 N N . PRO A 1 306 ? 16.926 1.498 -7.628 1.00 70.00 306 PRO A N 1
ATOM 2414 C CA . PRO A 1 306 ? 16.716 2.949 -7.772 1.00 70.00 306 PRO A CA 1
ATOM 2415 C C . PRO A 1 306 ? 17.480 3.846 -6.778 1.00 70.00 306 PRO A C 1
ATOM 2417 O O . PRO A 1 306 ? 17.403 5.076 -6.848 1.00 70.00 306 PRO A O 1
ATOM 2420 N N . ASN A 1 307 ? 18.247 3.252 -5.858 1.00 60.47 307 ASN A N 1
ATOM 2421 C CA . ASN A 1 307 ? 18.797 3.923 -4.681 1.00 60.47 307 ASN A CA 1
ATOM 2422 C C . ASN A 1 307 ? 20.327 4.084 -4.685 1.00 60.47 307 ASN A C 1
ATOM 2424 O O . ASN A 1 307 ? 20.907 4.396 -3.646 1.00 60.47 307 ASN A O 1
ATOM 2428 N N . THR A 1 308 ? 21.002 3.966 -5.834 1.00 47.56 308 THR A N 1
ATOM 2429 C CA . THR A 1 308 ? 22.447 4.269 -5.917 1.00 47.56 308 THR A CA 1
ATOM 2430 C C . THR A 1 308 ? 22.769 5.770 -5.984 1.00 47.56 308 THR A C 1
ATOM 2432 O O . THR A 1 308 ? 23.940 6.133 -5.919 1.00 47.56 308 THR A O 1
ATOM 2435 N N . THR A 1 309 ? 21.767 6.656 -6.105 1.00 41.28 309 THR A N 1
ATOM 2436 C CA . THR A 1 309 ? 21.973 8.113 -6.287 1.00 41.28 309 THR A CA 1
ATOM 2437 C C . THR A 1 309 ? 21.063 9.030 -5.452 1.00 41.28 309 THR A C 1
ATOM 2439 O O . THR A 1 309 ? 21.255 10.246 -5.484 1.00 41.28 309 THR A O 1
ATOM 2442 N N . GLN A 1 310 ? 20.104 8.509 -4.672 1.00 43.56 310 GLN A N 1
ATOM 2443 C CA . GLN A 1 310 ? 19.204 9.348 -3.862 1.00 43.56 310 GLN A CA 1
ATOM 2444 C C . GLN A 1 310 ? 19.852 9.783 -2.533 1.00 43.56 310 GLN A C 1
ATOM 2446 O O . GLN A 1 310 ? 20.328 8.964 -1.748 1.00 43.56 310 GLN A O 1
ATOM 2451 N N . THR A 1 311 ? 19.843 11.087 -2.247 1.00 42.06 311 THR A N 1
ATOM 2452 C CA . THR A 1 311 ? 20.464 11.700 -1.055 1.00 42.06 311 THR A CA 1
ATOM 2453 C C . THR A 1 311 ? 19.509 11.885 0.140 1.00 42.06 311 THR A C 1
ATOM 2455 O O . THR A 1 311 ? 19.906 12.483 1.138 1.00 42.06 311 THR A O 1
ATOM 2458 N N . SER A 1 312 ? 18.271 11.372 0.090 1.00 48.41 312 SER A N 1
ATOM 2459 C CA . SER A 1 312 ? 17.220 11.642 1.094 1.00 48.41 312 SER A CA 1
ATOM 2460 C C . SER A 1 312 ? 17.077 10.561 2.189 1.00 48.41 312 SER A C 1
ATOM 2462 O O . SER A 1 312 ? 17.663 9.481 2.112 1.00 48.41 312 SER A O 1
ATOM 2464 N N . ARG A 1 313 ? 16.271 10.856 3.226 1.00 46.53 313 ARG A N 1
ATOM 2465 C CA . ARG A 1 313 ? 15.970 9.995 4.397 1.00 46.53 313 ARG A CA 1
ATOM 2466 C C . ARG A 1 313 ? 15.295 8.657 4.040 1.00 46.53 313 ARG A C 1
ATOM 2468 O O . ARG A 1 313 ? 15.234 7.766 4.877 1.00 46.53 313 ARG A O 1
ATOM 2475 N N . PHE A 1 314 ? 14.846 8.485 2.797 1.00 51.91 314 PHE A N 1
ATOM 2476 C CA . PHE A 1 314 ? 14.220 7.255 2.294 1.00 51.91 314 PHE A CA 1
ATOM 2477 C C . PHE A 1 314 ? 15.223 6.279 1.670 1.00 51.91 314 PHE A C 1
ATOM 2479 O O . PHE A 1 314 ? 14.856 5.469 0.822 1.00 51.91 314 PHE A O 1
ATOM 2486 N N . ARG A 1 315 ? 16.489 6.348 2.097 1.00 50.62 315 ARG A N 1
ATOM 2487 C CA . ARG A 1 315 ? 17.565 5.442 1.696 1.00 50.62 315 ARG A CA 1
ATOM 2488 C C . ARG A 1 315 ? 17.369 4.071 2.347 1.00 50.62 315 ARG A C 1
ATOM 2490 O O . ARG A 1 315 ? 18.160 3.665 3.190 1.00 50.62 315 ARG A O 1
ATOM 2497 N N . TYR A 1 316 ? 16.296 3.379 1.983 1.00 51.59 316 TYR A N 1
ATOM 2498 C CA . TYR A 1 316 ? 16.148 1.976 2.323 1.00 51.59 316 TYR A CA 1
ATOM 2499 C C . TYR A 1 316 ? 16.428 1.139 1.084 1.00 51.59 316 TYR A C 1
ATOM 2501 O O . TYR A 1 316 ? 15.912 1.437 0.007 1.00 51.59 316 TYR A O 1
ATOM 2509 N N . PRO A 1 317 ? 17.303 0.143 1.216 1.00 56.59 317 PRO A N 1
ATOM 2510 C CA . PRO A 1 317 ? 17.666 -0.736 0.130 1.00 56.59 317 PRO A CA 1
ATOM 2511 C C . PRO A 1 317 ? 16.379 -1.569 -0.150 1.00 56.59 317 PRO A C 1
ATOM 2513 O O . PRO A 1 317 ? 15.950 -2.350 0.691 1.00 56.59 317 PRO A O 1
ATOM 2516 N N . GLU A 1 318 ? 15.676 -1.306 -1.260 1.00 64.50 318 GLU A N 1
ATOM 2517 C CA . GLU A 1 318 ? 14.390 -1.956 -1.586 1.00 64.50 318 GLU A CA 1
ATOM 2518 C C . GLU A 1 318 ? 14.629 -3.374 -2.110 1.00 64.50 318 GLU A C 1
ATOM 2520 O O . GLU A 1 318 ? 15.468 -3.561 -2.995 1.00 64.50 318 GLU A O 1
ATOM 2525 N N . HIS A 1 319 ? 13.893 -4.364 -1.593 1.00 69.88 319 HIS A N 1
ATOM 2526 C CA . HIS A 1 319 ? 13.801 -5.657 -2.262 1.00 69.88 319 HIS A CA 1
ATOM 2527 C C . HIS A 1 319 ? 13.115 -5.441 -3.608 1.00 69.88 319 HIS A C 1
ATOM 2529 O O . HIS A 1 319 ? 12.049 -4.834 -3.675 1.00 69.88 319 HIS A O 1
ATOM 2535 N N . LEU A 1 320 ? 13.762 -5.901 -4.673 1.00 81.88 320 LEU A N 1
ATOM 2536 C CA . LEU A 1 320 ? 13.223 -5.825 -6.019 1.00 81.88 320 LEU A CA 1
ATOM 2537 C C . LEU A 1 320 ? 12.928 -7.240 -6.493 1.00 81.88 320 LEU A C 1
ATOM 2539 O O . LEU A 1 320 ? 13.853 -8.050 -6.613 1.00 81.88 320 LEU A O 1
ATOM 2543 N N . HIS A 1 321 ? 11.669 -7.535 -6.781 1.00 86.88 321 HIS A N 1
ATOM 2544 C CA . HIS A 1 321 ? 11.288 -8.770 -7.451 1.00 86.88 321 HIS A CA 1
ATOM 2545 C C . HIS A 1 321 ? 11.088 -8.476 -8.932 1.00 86.88 321 HIS A C 1
ATOM 2547 O O . HIS A 1 321 ? 10.327 -7.586 -9.310 1.00 86.88 321 HIS A O 1
ATOM 2553 N N . ILE A 1 322 ? 11.833 -9.182 -9.780 1.00 88.25 322 ILE A N 1
ATOM 2554 C CA . ILE A 1 322 ? 11.709 -9.070 -11.230 1.00 88.25 322 ILE A CA 1
ATOM 2555 C C . ILE A 1 322 ? 11.286 -10.413 -11.782 1.00 88.25 322 ILE A C 1
ATOM 2557 O O . ILE A 1 322 ? 11.998 -11.409 -11.631 1.00 88.25 322 ILE A O 1
ATOM 2561 N N . THR A 1 323 ? 10.163 -10.401 -12.485 1.00 92.06 323 THR A N 1
ATOM 2562 C CA . THR A 1 323 ? 9.642 -11.556 -13.208 1.00 92.06 323 THR A CA 1
ATOM 2563 C C . THR A 1 323 ? 9.425 -11.218 -14.678 1.00 92.06 323 THR A C 1
ATOM 2565 O O . THR A 1 323 ? 9.280 -10.051 -15.050 1.00 92.06 323 THR A O 1
ATOM 2568 N N . GLY A 1 324 ? 9.425 -12.234 -15.538 1.00 92.31 324 GLY A N 1
ATOM 2569 C CA . GLY A 1 324 ? 9.057 -12.094 -16.947 1.00 92.31 324 GLY A CA 1
ATOM 2570 C C . GLY A 1 324 ? 10.125 -12.592 -17.912 1.00 92.31 324 GLY A C 1
ATOM 2571 O O . GLY A 1 324 ? 10.931 -13.454 -17.575 1.00 92.31 324 GLY A O 1
ATOM 2572 N N . ASP A 1 325 ? 10.115 -12.065 -19.134 1.00 92.31 325 ASP A N 1
ATOM 2573 C CA . ASP A 1 325 ? 10.946 -12.564 -20.227 1.00 92.31 325 ASP A CA 1
ATOM 2574 C C . ASP A 1 325 ? 11.654 -11.442 -20.987 1.00 92.31 325 ASP A C 1
ATOM 2576 O O . ASP A 1 325 ? 11.075 -10.397 -21.299 1.00 92.31 325 ASP A O 1
ATOM 2580 N N . ILE A 1 326 ? 12.894 -11.711 -21.382 1.00 91.94 326 ILE A N 1
ATOM 2581 C CA . ILE A 1 326 ? 13.661 -10.881 -22.311 1.00 91.94 326 ILE A CA 1
ATOM 2582 C C . ILE A 1 326 ? 14.082 -11.747 -23.495 1.00 91.94 326 ILE A C 1
ATOM 2584 O O . ILE A 1 326 ? 14.650 -12.821 -23.302 1.00 91.94 326 ILE A O 1
ATOM 2588 N N . LEU A 1 327 ? 13.841 -11.264 -24.715 1.00 91.81 327 LEU A N 1
ATOM 2589 C CA . LEU A 1 327 ? 14.344 -11.877 -25.941 1.00 91.81 327 LEU A CA 1
ATOM 2590 C C . LEU A 1 327 ? 15.448 -11.011 -26.543 1.0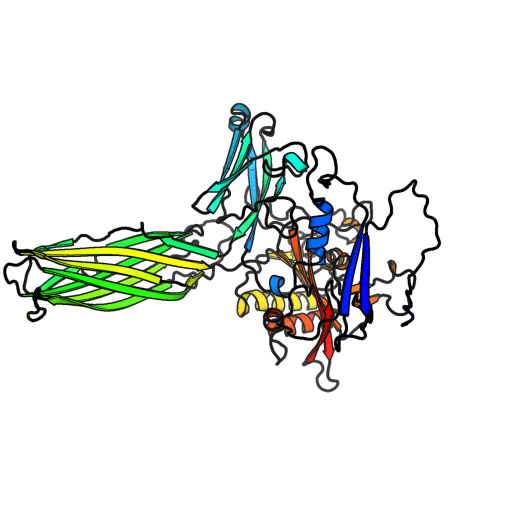0 91.81 327 LEU A C 1
ATOM 2592 O O . LEU A 1 327 ? 15.223 -9.864 -26.940 1.00 91.81 327 LEU A O 1
ATOM 2596 N N . ILE A 1 328 ? 16.638 -11.590 -26.641 1.00 91.00 328 ILE A N 1
ATOM 2597 C CA . ILE A 1 328 ? 17.800 -10.988 -27.286 1.00 91.00 328 ILE A CA 1
ATOM 2598 C C . ILE A 1 328 ? 18.028 -11.722 -28.598 1.00 91.00 328 ILE A C 1
ATOM 2600 O O . ILE A 1 328 ? 18.038 -12.947 -28.625 1.00 91.00 328 ILE A O 1
ATOM 2604 N N . ARG A 1 329 ? 18.244 -10.969 -29.670 1.00 91.06 329 ARG A N 1
ATOM 2605 C CA . ARG A 1 329 ? 18.568 -11.490 -30.990 1.00 91.06 329 ARG A CA 1
ATOM 2606 C C . ARG A 1 329 ? 19.978 -11.087 -31.372 1.00 91.06 329 ARG A C 1
ATOM 2608 O O . ARG A 1 329 ? 20.265 -9.893 -31.452 1.00 91.06 329 ARG A O 1
ATOM 2615 N N . ALA A 1 330 ? 20.823 -12.067 -31.653 1.00 90.75 330 ALA A N 1
ATOM 2616 C CA . ALA A 1 330 ? 22.098 -11.863 -32.318 1.00 90.75 330 ALA A CA 1
ATOM 2617 C C . ALA A 1 330 ? 21.964 -12.244 -33.798 1.00 90.75 330 ALA A C 1
ATOM 2619 O O . ALA A 1 330 ? 21.405 -13.285 -34.130 1.00 90.75 330 ALA A O 1
ATOM 2620 N N . ASN A 1 331 ? 22.447 -11.387 -34.694 1.00 91.56 331 ASN A N 1
ATOM 2621 C CA . ASN A 1 331 ? 22.541 -11.676 -36.121 1.00 91.56 331 ASN A CA 1
ATOM 2622 C C . ASN A 1 331 ? 24.002 -11.587 -36.555 1.00 91.56 331 ASN A C 1
ATOM 2624 O O . ASN A 1 331 ? 24.571 -10.490 -36.620 1.00 91.56 331 ASN A O 1
ATOM 2628 N N . HIS A 1 332 ? 24.575 -12.743 -36.875 1.00 90.62 332 HIS A N 1
ATOM 2629 C CA . HIS A 1 332 ? 25.933 -12.877 -37.380 1.00 90.62 332 HIS A CA 1
ATOM 2630 C C . HIS A 1 332 ? 25.900 -13.048 -38.882 1.00 90.62 332 HIS A C 1
ATOM 2632 O O . HIS A 1 332 ? 25.176 -13.890 -39.407 1.00 90.62 332 HIS A O 1
ATOM 2638 N N . THR A 1 333 ? 26.684 -12.241 -39.585 1.00 90.31 333 THR A N 1
ATOM 2639 C CA . THR A 1 333 ? 26.763 -12.270 -41.042 1.00 90.31 333 THR A CA 1
ATOM 2640 C C . THR A 1 333 ? 28.208 -12.346 -41.498 1.00 90.31 333 THR A C 1
ATOM 2642 O O . THR A 1 333 ? 29.045 -11.550 -41.079 1.00 90.31 333 THR A O 1
ATOM 2645 N N . ILE A 1 334 ? 28.477 -13.267 -42.415 1.00 89.38 334 ILE A N 1
ATOM 2646 C CA . ILE A 1 334 ? 29.668 -13.250 -43.258 1.00 89.38 334 ILE A CA 1
ATOM 2647 C C . ILE A 1 334 ? 29.246 -12.760 -44.636 1.00 89.38 334 ILE A C 1
ATOM 2649 O O . ILE A 1 334 ? 28.257 -13.252 -45.176 1.00 89.38 334 ILE A O 1
ATOM 2653 N N . ASN A 1 335 ? 29.979 -11.804 -45.203 1.00 87.81 335 ASN A N 1
ATOM 2654 C CA . ASN A 1 335 ? 29.703 -11.279 -46.537 1.00 87.81 335 ASN A CA 1
ATOM 2655 C C . ASN A 1 335 ? 30.780 -11.658 -47.568 1.00 87.81 335 ASN A C 1
ATOM 2657 O O . ASN A 1 335 ? 31.890 -12.053 -47.217 1.00 87.81 335 ASN A O 1
ATOM 2661 N N . THR A 1 336 ? 30.477 -11.475 -48.854 1.00 84.75 336 THR A N 1
ATOM 2662 C CA . THR A 1 336 ? 31.374 -11.776 -49.990 1.00 84.75 336 THR A CA 1
ATOM 2663 C C . THR A 1 336 ? 32.622 -10.887 -50.100 1.00 84.75 336 THR A C 1
ATOM 2665 O O . THR A 1 336 ? 33.377 -11.000 -51.062 1.00 84.75 336 THR A O 1
ATOM 2668 N N . GLN A 1 337 ? 32.844 -9.956 -49.173 1.00 85.69 337 GLN A N 1
ATOM 2669 C CA . GLN A 1 337 ? 34.000 -9.053 -49.148 1.00 85.69 337 GLN A CA 1
ATOM 2670 C C . GLN A 1 337 ? 34.927 -9.347 -47.961 1.00 85.69 337 GLN A C 1
ATOM 2672 O O . GLN A 1 337 ? 35.664 -8.464 -47.532 1.00 85.69 337 GLN A O 1
ATOM 2677 N N . LEU A 1 338 ? 34.892 -10.575 -47.423 1.00 82.19 338 LEU A N 1
ATOM 2678 C CA . LEU A 1 338 ? 35.584 -10.944 -46.181 1.00 82.19 338 LEU A CA 1
ATOM 2679 C C . LEU A 1 338 ? 35.153 -10.072 -44.989 1.00 82.19 338 LEU A C 1
ATOM 2681 O O . LEU A 1 338 ? 35.953 -9.794 -44.104 1.00 82.19 338 LEU A O 1
ATOM 2685 N N . GLY A 1 339 ? 33.904 -9.614 -44.949 1.00 87.31 339 GLY A N 1
ATOM 2686 C CA . GLY A 1 339 ? 33.344 -8.926 -43.791 1.00 87.31 339 GLY A CA 1
ATOM 2687 C C . GLY A 1 339 ? 32.672 -9.914 -42.847 1.00 87.31 339 GLY A C 1
ATOM 2688 O O . GLY A 1 339 ? 31.869 -10.735 -43.287 1.00 87.31 339 GLY A O 1
ATOM 2689 N N . ALA A 1 340 ? 32.982 -9.811 -41.558 1.00 89.88 340 ALA A N 1
ATOM 2690 C CA . ALA A 1 340 ? 32.273 -10.472 -40.472 1.00 89.88 340 ALA A CA 1
ATOM 2691 C C . ALA A 1 340 ? 31.539 -9.401 -39.658 1.00 89.88 340 ALA A C 1
ATOM 2693 O O . ALA A 1 340 ? 32.161 -8.441 -39.201 1.00 89.88 340 ALA A O 1
ATOM 2694 N N . ILE A 1 341 ? 30.230 -9.557 -39.475 1.00 90.62 341 ILE A N 1
ATOM 2695 C CA . ILE A 1 341 ? 29.363 -8.577 -38.814 1.00 90.62 341 ILE A CA 1
ATOM 2696 C C . ILE A 1 341 ? 28.563 -9.277 -37.719 1.00 90.62 341 ILE A C 1
ATOM 2698 O O . ILE A 1 341 ? 27.991 -10.336 -37.971 1.00 90.62 341 ILE A O 1
ATOM 2702 N N . ALA A 1 342 ? 28.467 -8.660 -36.545 1.00 90.81 342 ALA A N 1
ATOM 2703 C CA . ALA A 1 342 ? 27.548 -9.052 -35.483 1.00 90.81 342 ALA A CA 1
ATOM 2704 C C . ALA A 1 342 ? 26.639 -7.870 -35.117 1.00 90.81 342 ALA A C 1
ATOM 2706 O O . ALA A 1 342 ? 27.102 -6.738 -34.947 1.00 90.81 342 ALA A O 1
ATOM 2707 N N . ASN A 1 343 ? 25.335 -8.131 -35.021 1.00 91.25 343 ASN A N 1
ATOM 2708 C CA . ASN A 1 343 ? 24.329 -7.171 -34.571 1.00 91.25 343 ASN A CA 1
ATOM 2709 C C . ASN A 1 343 ? 23.541 -7.762 -33.410 1.00 91.25 343 ASN A C 1
ATOM 2711 O O . ASN A 1 343 ? 23.066 -8.890 -33.525 1.00 91.25 343 ASN A O 1
ATOM 2715 N N . TYR A 1 344 ? 23.333 -6.985 -32.350 1.00 91.25 344 TYR A N 1
ATOM 2716 C CA . TYR A 1 344 ? 22.568 -7.422 -31.186 1.00 91.25 344 TYR A CA 1
ATOM 2717 C C . TYR A 1 344 ? 21.357 -6.520 -30.990 1.00 91.25 344 TYR A C 1
ATOM 2719 O O . TYR A 1 344 ? 21.470 -5.295 -30.981 1.00 91.25 344 TYR A O 1
ATOM 2727 N N . THR A 1 345 ? 20.188 -7.114 -30.807 1.00 91.62 345 THR A N 1
ATOM 2728 C CA . THR A 1 345 ? 18.938 -6.381 -30.613 1.00 91.62 345 THR A CA 1
ATOM 2729 C C . THR A 1 345 ? 18.191 -6.980 -29.439 1.00 91.62 345 THR A C 1
ATOM 2731 O O . THR A 1 345 ? 18.030 -8.195 -29.355 1.00 91.62 345 THR A O 1
ATOM 2734 N N . VAL A 1 346 ? 17.693 -6.135 -28.538 1.00 92.38 346 VAL A N 1
ATOM 2735 C CA . VAL A 1 346 ? 16.658 -6.573 -27.597 1.00 92.38 346 VAL A CA 1
ATOM 2736 C C . VAL A 1 346 ? 15.339 -6.514 -28.351 1.00 92.38 346 VAL A C 1
ATOM 2738 O O . VAL A 1 346 ? 14.835 -5.426 -28.624 1.00 92.38 346 VAL A O 1
ATOM 2741 N N . VAL A 1 347 ? 14.818 -7.676 -28.748 1.00 93.62 347 VAL A N 1
ATOM 2742 C CA . VAL A 1 347 ? 13.567 -7.770 -29.517 1.00 93.62 347 VAL A CA 1
ATOM 2743 C C . VAL A 1 347 ? 12.405 -7.316 -28.648 1.00 93.62 347 VAL A C 1
ATOM 2745 O O . VAL A 1 347 ? 11.579 -6.511 -29.074 1.00 93.62 347 VAL A O 1
ATOM 2748 N N . TYR A 1 348 ? 12.365 -7.819 -27.415 1.00 93.94 348 TYR A N 1
ATOM 2749 C CA . TYR A 1 348 ? 11.480 -7.308 -26.387 1.00 93.94 348 TYR A CA 1
ATOM 2750 C C . TYR A 1 348 ? 12.026 -7.583 -24.984 1.00 93.94 348 TYR A C 1
ATOM 2752 O O . TYR A 1 348 ? 12.785 -8.528 -24.761 1.00 93.94 348 TYR A O 1
ATOM 2760 N N . ALA A 1 349 ? 11.574 -6.777 -24.030 1.00 93.19 349 ALA A N 1
ATOM 2761 C CA . ALA A 1 349 ? 11.639 -7.059 -22.605 1.00 93.19 349 ALA A CA 1
ATOM 2762 C C . ALA A 1 349 ? 10.231 -6.895 -22.027 1.00 93.19 349 ALA A C 1
ATOM 2764 O O . ALA A 1 349 ? 9.726 -5.776 -21.940 1.00 93.19 349 ALA A O 1
ATOM 2765 N N . ASN A 1 350 ? 9.593 -8.005 -21.665 1.00 94.50 350 ASN A N 1
ATOM 2766 C CA . ASN A 1 350 ? 8.319 -8.024 -20.960 1.00 94.50 350 ASN A CA 1
ATOM 2767 C C . ASN A 1 350 ? 8.605 -8.385 -19.508 1.00 94.50 350 ASN A C 1
ATOM 2769 O O . ASN A 1 350 ? 8.592 -9.558 -19.138 1.00 94.50 350 ASN A O 1
ATOM 2773 N N . ILE A 1 351 ? 8.943 -7.360 -18.731 1.00 91.94 351 ILE A N 1
ATOM 2774 C CA . ILE A 1 351 ? 9.332 -7.502 -17.333 1.00 91.94 351 ILE A CA 1
ATOM 2775 C C . ILE A 1 351 ? 8.285 -6.857 -16.433 1.00 91.94 351 ILE A C 1
ATOM 2777 O O . ILE A 1 351 ? 7.743 -5.789 -16.749 1.00 91.94 351 ILE A O 1
ATOM 2781 N N . THR A 1 352 ? 8.039 -7.513 -15.309 1.00 92.38 352 THR A N 1
ATOM 2782 C CA . THR A 1 352 ? 7.314 -6.973 -14.169 1.00 92.38 352 THR A CA 1
ATOM 2783 C C . THR A 1 352 ? 8.320 -6.708 -13.067 1.00 92.38 352 THR A C 1
ATOM 2785 O O . THR A 1 352 ? 9.079 -7.596 -12.682 1.00 92.38 352 THR A O 1
ATOM 2788 N N . THR A 1 353 ? 8.313 -5.481 -12.574 1.00 90.00 353 THR A N 1
ATOM 2789 C CA . THR A 1 353 ? 9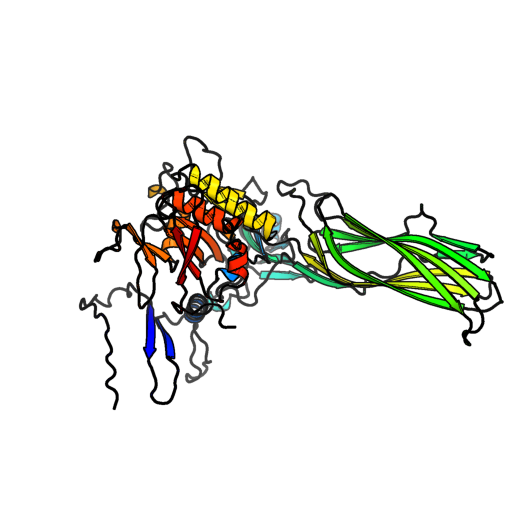.096 -5.050 -11.426 1.00 90.00 353 THR A CA 1
ATOM 2790 C C . THR A 1 353 ? 8.164 -4.838 -10.252 1.00 90.00 353 THR A C 1
ATOM 2792 O O . THR A 1 353 ? 7.199 -4.087 -10.387 1.00 90.00 353 THR A O 1
ATOM 2795 N N . ASP A 1 354 ? 8.464 -5.444 -9.113 1.00 89.19 354 ASP A N 1
ATOM 2796 C CA . ASP A 1 354 ? 7.745 -5.245 -7.859 1.00 89.19 354 ASP A CA 1
ATOM 2797 C C . ASP A 1 354 ? 8.717 -4.796 -6.763 1.00 89.19 354 ASP A C 1
ATOM 2799 O O . ASP A 1 354 ? 9.782 -5.391 -6.577 1.00 89.19 354 ASP A O 1
ATOM 2803 N N . ILE A 1 355 ? 8.364 -3.713 -6.071 1.00 84.06 355 ILE A N 1
ATOM 2804 C CA . ILE A 1 355 ? 9.112 -3.167 -4.931 1.00 84.06 355 ILE A CA 1
ATOM 2805 C C . ILE A 1 355 ? 8.423 -3.444 -3.585 1.00 84.06 355 ILE A C 1
ATOM 2807 O O . ILE A 1 355 ? 8.921 -3.002 -2.549 1.00 84.06 355 ILE A O 1
ATOM 2811 N N . GLY A 1 356 ? 7.272 -4.117 -3.580 1.00 86.19 356 GLY A N 1
ATOM 2812 C CA . GLY A 1 356 ? 6.442 -4.366 -2.403 1.00 86.19 356 GLY A CA 1
ATOM 2813 C C . GLY A 1 356 ? 5.700 -3.115 -1.918 1.00 86.19 356 GLY A C 1
ATOM 2814 O O . GLY A 1 356 ? 6.231 -1.995 -1.918 1.00 86.19 356 GLY A O 1
ATOM 2815 N N . GLY A 1 357 ? 4.440 -3.277 -1.507 1.00 89.38 357 GLY A N 1
ATOM 2816 C CA . GLY A 1 357 ? 3.674 -2.206 -0.867 1.00 89.38 357 GLY A CA 1
ATOM 2817 C C . GLY A 1 357 ? 4.153 -1.894 0.553 1.00 89.38 357 GLY A C 1
ATOM 2818 O O . GLY A 1 357 ? 5.125 -2.469 1.051 1.00 89.38 357 GLY A O 1
ATOM 2819 N N . SER A 1 358 ? 3.468 -0.963 1.219 1.00 91.00 358 SER A N 1
ATOM 2820 C CA . SER A 1 358 ? 3.843 -0.541 2.571 1.00 91.00 358 SER A CA 1
ATOM 2821 C C . SER A 1 358 ? 2.673 -0.300 3.514 1.00 91.00 358 SER A C 1
ATOM 2823 O O . SER A 1 358 ? 1.580 0.100 3.109 1.00 91.00 358 SER A O 1
ATOM 2825 N N . TYR A 1 359 ? 2.967 -0.496 4.796 1.00 94.38 359 TYR A N 1
ATOM 2826 C CA . TYR A 1 359 ? 2.369 0.237 5.899 1.00 94.38 359 TYR A CA 1
ATOM 2827 C C . TYR A 1 359 ? 3.277 1.419 6.243 1.00 94.38 359 TYR A C 1
ATOM 2829 O O . TYR A 1 359 ? 4.456 1.253 6.562 1.00 94.38 359 TYR A O 1
ATOM 2837 N N . GLU A 1 360 ? 2.755 2.637 6.142 1.00 91.75 360 GLU A N 1
ATOM 2838 C CA . GLU A 1 360 ? 3.516 3.848 6.437 1.00 91.75 360 GLU A CA 1
ATOM 2839 C C . GLU A 1 360 ? 3.854 3.945 7.929 1.00 91.75 360 GLU A C 1
ATOM 2841 O O . GLU A 1 360 ? 4.939 4.418 8.272 1.00 91.75 360 GLU A O 1
ATOM 2846 N N . TRP A 1 361 ? 2.971 3.433 8.793 1.00 94.38 361 TRP A N 1
ATOM 2847 C CA . TRP A 1 361 ? 3.136 3.476 10.244 1.00 94.38 361 TRP A CA 1
ATOM 2848 C C . TRP A 1 361 ? 2.860 2.140 10.922 1.00 94.38 361 TRP A C 1
ATOM 2850 O O . TRP A 1 361 ? 1.911 1.440 10.573 1.00 94.38 361 TRP A O 1
ATOM 2860 N N . ILE A 1 362 ? 3.631 1.861 11.968 1.00 97.31 362 ILE A N 1
ATOM 2861 C CA . ILE A 1 362 ? 3.216 1.035 13.097 1.00 97.31 362 ILE A CA 1
ATOM 2862 C C . ILE A 1 362 ? 3.172 1.900 14.355 1.00 97.31 362 ILE A C 1
ATOM 2864 O O . ILE A 1 362 ? 4.070 2.709 14.600 1.00 97.31 362 ILE A O 1
ATOM 2868 N N . VAL A 1 363 ? 2.099 1.766 15.122 1.00 97.25 363 VAL A N 1
ATOM 2869 C CA . VAL A 1 363 ? 1.762 2.665 16.219 1.00 97.25 363 VAL A CA 1
ATOM 2870 C C . VAL A 1 363 ? 1.494 1.868 17.484 1.00 97.25 363 VAL A C 1
ATOM 2872 O O . VAL A 1 363 ? 0.655 0.965 17.492 1.00 97.25 363 VAL A O 1
ATOM 2875 N N . VAL A 1 364 ? 2.182 2.246 18.558 1.00 96.62 364 VAL A N 1
ATOM 2876 C CA . VAL A 1 364 ? 1.953 1.733 19.913 1.00 96.62 364 VAL A CA 1
ATOM 2877 C C . VAL A 1 364 ? 1.445 2.878 20.785 1.00 96.62 364 VAL A C 1
ATOM 2879 O O . VAL A 1 364 ? 1.830 4.033 20.594 1.00 96.62 364 VAL A O 1
ATOM 2882 N N . GLY A 1 365 ? 0.549 2.565 21.717 1.00 94.75 365 GLY A N 1
ATOM 2883 C CA . GLY A 1 365 ? -0.016 3.556 22.624 1.00 94.75 365 GLY A CA 1
ATOM 2884 C C . GLY A 1 365 ? 1.028 4.168 23.559 1.00 94.75 365 GLY A C 1
ATOM 2885 O O . GLY A 1 365 ? 1.898 3.465 24.066 1.00 94.75 365 GLY A O 1
ATOM 2886 N N . LYS A 1 366 ? 0.921 5.466 23.847 1.00 92.50 366 LYS A N 1
ATOM 2887 C CA . LYS A 1 366 ? 1.690 6.128 24.908 1.00 92.50 366 LYS A CA 1
ATOM 2888 C C . LYS A 1 366 ? 1.453 5.473 26.261 1.00 92.50 366 LYS A C 1
ATOM 2890 O O . LYS A 1 366 ? 2.399 5.244 27.006 1.00 92.50 366 LYS A O 1
ATOM 2895 N N . ASP A 1 367 ? 0.189 5.192 26.557 1.00 91.19 367 ASP A N 1
ATOM 2896 C CA . ASP A 1 367 ? -0.239 4.595 27.820 1.00 91.19 367 ASP A CA 1
ATOM 2897 C C . ASP A 1 367 ? -0.178 3.054 27.768 1.00 91.19 367 ASP A C 1
ATOM 2899 O O . ASP A 1 367 ? -0.761 2.381 28.616 1.00 91.19 367 ASP A O 1
ATOM 2903 N N . ALA A 1 368 ? 0.486 2.486 26.755 1.00 92.56 368 ALA A N 1
ATOM 2904 C CA . ALA A 1 368 ? 0.698 1.053 26.639 1.00 92.56 368 ALA A CA 1
ATOM 2905 C C . ALA A 1 368 ? 1.873 0.588 27.506 1.00 92.56 368 ALA A C 1
ATOM 2907 O O . ALA A 1 368 ? 2.873 1.288 27.683 1.00 92.56 368 ALA A O 1
ATOM 2908 N N . ASP A 1 369 ? 1.783 -0.649 27.984 1.00 93.06 369 ASP A N 1
ATOM 2909 C CA . ASP A 1 369 ? 2.911 -1.311 28.623 1.00 93.06 369 ASP A CA 1
ATOM 2910 C C . ASP A 1 369 ? 3.951 -1.751 27.579 1.00 93.06 369 ASP A C 1
ATOM 2912 O O . ASP A 1 369 ? 3.656 -1.982 26.403 1.00 93.06 369 ASP A O 1
ATOM 2916 N N . THR A 1 370 ? 5.198 -1.943 28.018 1.00 94.25 370 THR A N 1
ATOM 2917 C CA . THR A 1 370 ? 6.323 -2.336 27.142 1.00 94.25 370 THR A CA 1
ATOM 2918 C C . THR A 1 370 ? 6.076 -3.627 26.357 1.00 94.25 370 THR A C 1
ATOM 2920 O O . THR A 1 370 ? 6.681 -3.842 25.305 1.00 94.25 370 THR A O 1
ATOM 2923 N N . ILE A 1 371 ? 5.173 -4.478 26.841 1.00 95.81 371 ILE A N 1
ATOM 2924 C CA . ILE A 1 371 ? 4.777 -5.726 26.195 1.00 95.81 371 ILE A CA 1
ATOM 2925 C C . ILE A 1 371 ? 4.105 -5.504 24.829 1.00 95.81 371 ILE A C 1
ATOM 2927 O O . ILE A 1 371 ? 4.370 -6.267 23.899 1.00 95.81 371 ILE A O 1
ATOM 2931 N N . ASP A 1 372 ? 3.350 -4.417 24.650 1.00 96.06 372 ASP A N 1
ATOM 2932 C CA . ASP A 1 372 ? 2.719 -4.089 23.365 1.00 96.06 372 ASP A CA 1
ATOM 2933 C C . ASP A 1 372 ? 3.770 -3.668 22.324 1.00 96.06 372 ASP A C 1
ATOM 2935 O O . ASP A 1 372 ? 3.631 -3.951 21.134 1.00 96.06 372 ASP A O 1
ATOM 2939 N N . SER A 1 373 ? 4.892 -3.083 22.767 1.00 96.12 373 SER A N 1
ATOM 2940 C CA . SER A 1 373 ? 6.033 -2.782 21.887 1.00 96.12 373 SER A CA 1
ATOM 2941 C C . SER A 1 373 ? 6.742 -4.051 21.400 1.00 96.12 373 SER A C 1
ATOM 2943 O O . SER A 1 373 ? 7.212 -4.097 20.263 1.00 96.12 373 SER A O 1
ATOM 2945 N N . LEU A 1 374 ? 6.788 -5.107 22.224 1.00 97.75 374 LEU A N 1
ATOM 2946 C CA . LEU A 1 374 ? 7.246 -6.430 21.781 1.00 97.75 374 LEU A CA 1
ATOM 2947 C C . LEU A 1 374 ? 6.265 -7.043 20.771 1.00 97.75 374 LEU A C 1
ATOM 2949 O O . LEU A 1 374 ? 6.702 -7.645 19.792 1.00 97.75 374 LEU A O 1
ATOM 2953 N N . GLY A 1 375 ? 4.957 -6.846 20.970 1.00 97.75 375 GLY A N 1
ATOM 2954 C CA . GLY A 1 375 ? 3.934 -7.215 19.989 1.00 97.75 375 GLY A CA 1
ATOM 2955 C C . GLY A 1 375 ? 4.167 -6.536 18.636 1.00 97.75 375 GLY A C 1
ATOM 2956 O O . GLY A 1 375 ? 4.245 -7.208 17.609 1.00 97.75 375 GLY A O 1
ATOM 2957 N N . ALA A 1 376 ? 4.402 -5.222 18.632 1.00 98.00 376 ALA A N 1
ATOM 2958 C CA . ALA A 1 376 ? 4.694 -4.460 17.417 1.00 98.00 376 ALA A CA 1
ATOM 2959 C C . ALA A 1 376 ? 5.947 -4.954 16.674 1.00 98.00 376 ALA A C 1
ATOM 2961 O O . ALA A 1 376 ? 5.970 -4.953 15.439 1.00 98.00 376 ALA A O 1
ATOM 2962 N N . ALA A 1 377 ? 6.963 -5.432 17.400 1.00 98.00 377 ALA A N 1
ATOM 2963 C CA . ALA 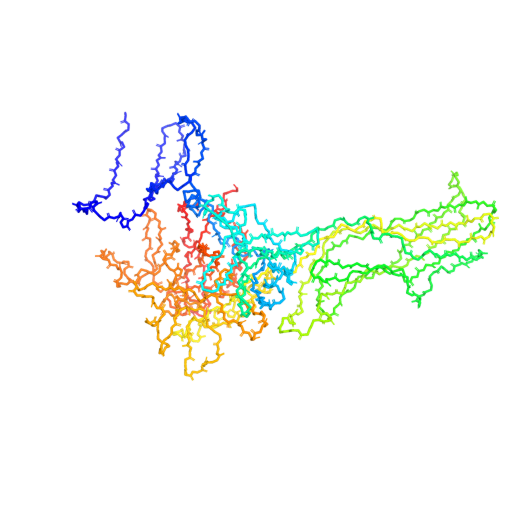A 1 377 ? 8.139 -6.048 16.791 1.00 98.00 377 ALA A CA 1
ATOM 2964 C C . ALA A 1 377 ? 7.778 -7.331 16.019 1.00 98.00 377 ALA A C 1
ATOM 2966 O O . ALA A 1 377 ? 8.180 -7.470 14.866 1.00 98.00 377 ALA A O 1
ATOM 2967 N N . TYR A 1 378 ? 6.964 -8.226 16.594 1.00 98.25 378 TYR A N 1
ATOM 2968 C CA . TYR A 1 378 ? 6.505 -9.428 15.883 1.00 98.25 378 TYR A CA 1
ATOM 2969 C C . TYR A 1 378 ? 5.669 -9.099 14.651 1.00 98.25 378 TYR A C 1
ATOM 2971 O O . TYR A 1 378 ? 5.883 -9.678 13.590 1.00 98.25 378 TYR A O 1
ATOM 2979 N N . VAL A 1 379 ? 4.753 -8.137 14.760 1.00 98.19 379 VAL A N 1
ATOM 2980 C CA . VAL A 1 379 ? 3.919 -7.732 13.622 1.00 98.19 379 VAL A CA 1
ATOM 2981 C C . VAL A 1 379 ? 4.772 -7.150 12.492 1.00 98.19 379 VAL A C 1
ATOM 2983 O O . VAL A 1 379 ? 4.544 -7.464 11.325 1.00 98.19 379 VAL A O 1
ATOM 2986 N N . THR A 1 380 ? 5.789 -6.355 12.829 1.00 96.06 380 THR A N 1
ATOM 2987 C CA . THR A 1 380 ? 6.739 -5.818 11.844 1.00 96.06 380 THR A CA 1
ATOM 2988 C C . THR A 1 380 ? 7.501 -6.938 11.137 1.00 96.06 380 THR A C 1
ATOM 2990 O O . THR A 1 380 ? 7.579 -6.934 9.911 1.00 96.06 380 THR A O 1
ATOM 2993 N N . GLU A 1 381 ? 7.997 -7.926 11.885 1.00 95.56 381 GLU A N 1
ATOM 2994 C CA . GLU A 1 381 ? 8.687 -9.091 11.319 1.00 95.56 381 GLU A CA 1
ATOM 2995 C C . GLU A 1 381 ? 7.772 -9.953 10.441 1.00 95.56 381 GLU A C 1
ATOM 2997 O O . GLU A 1 381 ? 8.211 -10.473 9.418 1.00 95.56 381 GLU A O 1
ATOM 3002 N N . ALA A 1 382 ? 6.488 -10.082 10.780 1.00 96.81 382 ALA A N 1
ATOM 3003 C CA . ALA A 1 382 ? 5.520 -10.775 9.933 1.00 96.81 382 ALA A CA 1
ATOM 3004 C C . ALA A 1 382 ? 5.403 -10.110 8.557 1.00 96.81 382 ALA A C 1
ATOM 3006 O O . ALA A 1 382 ? 5.482 -10.784 7.527 1.00 96.81 382 ALA A O 1
ATOM 3007 N N . PHE A 1 383 ? 5.271 -8.785 8.524 1.00 95.25 383 PHE A N 1
ATOM 3008 C CA . PHE A 1 383 ? 5.177 -8.055 7.266 1.00 95.25 383 PHE A CA 1
ATOM 3009 C C . PHE A 1 383 ? 6.487 -8.061 6.477 1.00 95.25 383 PHE A C 1
ATOM 3011 O O . PHE A 1 383 ? 6.455 -8.383 5.290 1.00 95.25 383 PHE A O 1
ATOM 3018 N N . ASP A 1 384 ? 7.622 -7.768 7.109 1.00 88.38 384 ASP A N 1
ATOM 3019 C CA . ASP A 1 384 ? 8.902 -7.646 6.402 1.00 88.38 384 ASP A CA 1
ATOM 3020 C C . ASP A 1 384 ? 9.465 -9.015 5.984 1.00 88.38 384 ASP A C 1
ATOM 3022 O O . ASP A 1 384 ? 9.776 -9.231 4.812 1.00 88.38 384 ASP A O 1
ATOM 3026 N N . SER A 1 385 ? 9.530 -9.976 6.911 1.00 87.38 385 SER A N 1
ATOM 3027 C CA . SER A 1 385 ? 10.220 -11.253 6.690 1.00 87.38 385 SER A CA 1
ATOM 3028 C C . SER A 1 385 ? 9.378 -12.297 5.945 1.00 87.38 385 SER A C 1
ATOM 3030 O O . SER A 1 385 ? 9.946 -13.112 5.218 1.00 87.38 385 SER A O 1
ATOM 3032 N N . ILE A 1 386 ? 8.046 -12.304 6.105 1.00 90.19 386 ILE A N 1
ATOM 3033 C CA . ILE A 1 386 ? 7.163 -13.304 5.462 1.00 90.19 386 ILE A CA 1
ATOM 3034 C C . ILE A 1 386 ? 6.487 -12.740 4.212 1.00 90.19 386 ILE A C 1
ATOM 3036 O O . ILE A 1 386 ? 6.356 -13.451 3.215 1.00 90.19 386 ILE A O 1
ATOM 3040 N N . LYS A 1 387 ? 6.023 -11.485 4.264 1.00 89.00 387 LYS A N 1
ATOM 3041 C CA . LYS A 1 387 ? 5.252 -10.871 3.171 1.00 89.00 387 LYS A CA 1
ATOM 3042 C C . LYS A 1 387 ? 6.044 -9.894 2.316 1.00 89.00 387 LYS A C 1
ATOM 3044 O O . LYS A 1 387 ? 5.537 -9.515 1.265 1.00 89.00 387 LYS A O 1
ATOM 3049 N N . GLU A 1 388 ? 7.241 -9.495 2.745 1.00 85.12 388 GLU A N 1
ATOM 3050 C CA . GLU A 1 388 ? 8.061 -8.481 2.068 1.00 85.12 388 GLU A CA 1
ATOM 3051 C C . GLU A 1 388 ? 7.331 -7.136 1.911 1.00 85.12 388 GLU A C 1
ATOM 3053 O O . GLU A 1 388 ? 7.581 -6.356 0.992 1.00 85.12 388 GLU A O 1
ATOM 3058 N N . ILE A 1 389 ? 6.402 -6.864 2.828 1.00 89.25 389 ILE A N 1
ATOM 3059 C CA . ILE A 1 389 ? 5.663 -5.612 2.916 1.00 89.25 389 ILE A CA 1
ATOM 3060 C C . ILE A 1 389 ? 6.370 -4.745 3.940 1.00 89.25 389 ILE A C 1
ATOM 3062 O O . ILE A 1 389 ? 6.566 -5.125 5.092 1.00 89.25 389 ILE A O 1
ATOM 3066 N N . LYS A 1 390 ? 6.719 -3.533 3.531 1.00 87.06 390 LYS A N 1
ATOM 3067 C CA . LYS A 1 390 ? 7.503 -2.653 4.384 1.00 87.06 390 LYS A CA 1
ATOM 3068 C C . LYS A 1 390 ? 6.641 -1.999 5.459 1.00 87.06 390 LYS A C 1
ATOM 3070 O O . LYS A 1 390 ? 5.602 -1.421 5.145 1.00 87.06 390 LYS A O 1
ATOM 3075 N N . VAL A 1 391 ? 7.147 -1.964 6.689 1.00 91.88 391 VAL A N 1
ATOM 3076 C CA . VAL A 1 391 ? 6.683 -1.044 7.738 1.00 91.88 391 VAL A CA 1
ATOM 3077 C C . VAL A 1 391 ? 7.666 0.124 7.823 1.00 91.88 391 VAL A C 1
ATOM 3079 O O . VAL A 1 391 ? 8.853 -0.047 8.096 1.00 91.88 391 VAL A O 1
ATOM 3082 N N . CYS A 1 392 ? 7.203 1.323 7.487 1.00 86.75 392 CYS A N 1
ATOM 3083 C CA . CYS A 1 392 ? 8.085 2.439 7.146 1.00 86.75 392 CYS A CA 1
ATOM 3084 C C . CYS A 1 392 ? 8.548 3.292 8.334 1.00 86.75 392 CYS A C 1
ATOM 3086 O O . CYS A 1 392 ? 9.685 3.780 8.329 1.00 86.75 392 CYS A O 1
ATOM 3088 N N . ALA A 1 393 ? 7.675 3.515 9.313 1.00 88.69 393 ALA A N 1
ATOM 3089 C CA . ALA A 1 393 ? 7.958 4.278 10.519 1.00 88.69 393 ALA A CA 1
ATOM 3090 C C . ALA A 1 393 ? 7.256 3.659 11.727 1.00 88.69 393 ALA A C 1
ATOM 3092 O O . ALA A 1 393 ? 6.154 3.133 11.610 1.00 88.69 393 ALA A O 1
ATOM 3093 N N . ALA A 1 394 ? 7.890 3.771 12.891 1.00 92.06 394 ALA A N 1
ATOM 3094 C CA . ALA A 1 394 ? 7.256 3.508 14.174 1.00 92.06 394 ALA A CA 1
ATOM 3095 C C . ALA A 1 394 ? 6.917 4.840 14.852 1.00 92.06 394 ALA A C 1
ATOM 3097 O O . ALA A 1 394 ? 7.709 5.787 14.774 1.00 92.06 394 ALA A O 1
ATOM 3098 N N . GLY A 1 395 ? 5.766 4.913 15.513 1.00 91.38 395 GLY A N 1
ATOM 3099 C CA . GLY A 1 395 ? 5.344 6.089 16.265 1.00 91.38 395 GLY A CA 1
ATOM 3100 C C . GLY A 1 395 ? 4.417 5.778 17.431 1.00 91.38 395 GLY A C 1
ATOM 3101 O O . GLY A 1 395 ? 4.018 4.638 17.651 1.00 91.38 395 GLY A O 1
ATOM 3102 N N . MET A 1 396 ? 4.115 6.826 18.183 1.00 93.12 396 MET A N 1
ATOM 3103 C CA . MET A 1 396 ? 3.152 6.836 19.275 1.00 93.12 396 MET A CA 1
ATOM 3104 C C . MET A 1 396 ? 1.755 7.155 18.725 1.00 93.12 396 MET A C 1
ATOM 3106 O O . MET A 1 396 ? 1.609 7.730 17.644 1.00 93.12 396 MET A O 1
ATOM 3110 N N . ASP A 1 397 ? 0.705 6.826 19.461 1.00 94.00 397 ASP A N 1
ATOM 3111 C CA . ASP A 1 397 ? -0.637 7.330 19.168 1.00 94.00 397 ASP A CA 1
ATOM 3112 C C . ASP A 1 397 ? -0.724 8.843 19.451 1.00 94.00 397 ASP A C 1
ATOM 3114 O O . ASP A 1 397 ? -0.999 9.630 18.545 1.00 94.00 397 ASP A O 1
ATOM 3118 N N . ILE A 1 398 ? -0.391 9.268 20.670 1.00 93.00 398 ILE A N 1
ATOM 3119 C CA . ILE A 1 398 ? -0.417 10.650 21.168 1.00 93.00 398 ILE A CA 1
ATOM 3120 C C . ILE A 1 398 ? 0.977 11.118 21.616 1.00 93.00 398 ILE A C 1
ATOM 3122 O O . ILE A 1 398 ? 1.911 10.329 21.745 1.00 93.00 398 ILE A O 1
ATOM 3126 N N . ASN A 1 399 ? 1.140 12.421 21.870 1.00 90.06 399 ASN A N 1
ATOM 3127 C CA . ASN A 1 399 ? 2.426 12.987 22.286 1.00 90.06 399 ASN A CA 1
ATOM 3128 C C . ASN A 1 399 ? 2.891 12.490 23.667 1.00 90.06 399 ASN A C 1
ATOM 3130 O O . ASN A 1 399 ? 2.230 12.736 24.681 1.00 90.06 399 ASN A O 1
ATOM 3134 N N . GLU A 1 400 ? 4.085 11.900 23.721 1.00 87.88 400 GLU A N 1
ATOM 3135 C CA . GLU A 1 400 ? 4.759 11.492 24.954 1.00 87.88 400 GLU A CA 1
ATOM 3136 C C . GLU A 1 400 ? 5.694 12.594 25.464 1.00 87.88 400 GLU A C 1
ATOM 3138 O O . GLU A 1 400 ? 6.856 12.688 25.089 1.00 87.88 400 GLU A O 1
ATOM 3143 N N . THR A 1 401 ? 5.187 13.458 26.339 1.00 87.88 401 THR A N 1
ATOM 3144 C CA . THR A 1 401 ? 5.881 14.681 26.771 1.00 87.88 401 THR A CA 1
ATOM 3145 C C . THR A 1 401 ? 7.047 14.468 27.741 1.00 87.88 401 THR A C 1
ATOM 3147 O O . THR A 1 401 ? 7.829 15.397 27.940 1.00 87.88 401 THR A O 1
ATOM 3150 N N . THR A 1 402 ? 7.173 13.297 28.369 1.00 88.56 402 THR A N 1
ATOM 3151 C CA . THR A 1 402 ? 8.145 13.026 29.438 1.00 88.56 402 THR A CA 1
ATOM 3152 C C . THR A 1 402 ? 9.355 12.251 28.927 1.00 88.56 402 THR A C 1
ATOM 3154 O O . THR A 1 402 ? 10.486 12.703 29.098 1.00 88.56 402 THR A O 1
ATOM 3157 N N . TYR A 1 403 ? 9.139 11.100 28.292 1.00 87.38 403 TYR A N 1
ATOM 3158 C CA . TYR A 1 403 ? 10.208 10.175 27.894 1.00 87.38 403 TYR A CA 1
ATOM 3159 C C . TYR A 1 403 ? 10.553 10.236 26.402 1.00 87.38 403 TYR A C 1
ATOM 3161 O O . TYR A 1 403 ? 11.627 9.792 25.999 1.00 87.38 403 TYR A O 1
ATOM 3169 N N . GLY A 1 404 ? 9.677 10.815 25.582 1.00 85.31 404 GLY A N 1
ATOM 3170 C CA . GLY A 1 404 ? 9.815 10.856 24.129 1.00 85.31 404 GLY A CA 1
ATOM 3171 C C . GLY A 1 404 ? 9.176 12.083 23.475 1.00 85.31 404 GLY A C 1
ATOM 3172 O O . GLY A 1 404 ? 8.472 11.908 22.485 1.00 85.31 404 GLY A O 1
ATOM 3173 N N . PRO A 1 405 ? 9.447 13.326 23.933 1.00 87.12 405 PRO A N 1
ATOM 3174 C CA . PRO A 1 405 ? 8.755 14.538 23.454 1.00 87.12 405 PRO A CA 1
ATOM 3175 C C . PRO A 1 405 ? 9.031 14.891 21.985 1.00 87.12 405 PRO A C 1
ATOM 3177 O O . PRO A 1 405 ? 8.467 15.839 21.439 1.00 87.12 405 PRO A O 1
ATOM 3180 N N . HIS A 1 406 ? 9.948 14.165 21.350 1.00 85.94 406 HIS A N 1
ATOM 3181 C CA . HIS A 1 406 ? 10.320 14.315 19.946 1.00 85.94 406 HIS A CA 1
ATOM 3182 C C . HIS A 1 406 ? 10.040 13.048 19.128 1.00 85.94 406 HIS A C 1
ATOM 3184 O O . HIS A 1 406 ? 10.379 12.999 17.943 1.00 85.94 406 HIS A O 1
ATOM 3190 N N . ALA A 1 407 ? 9.454 12.020 19.752 1.00 87.31 407 ALA A N 1
ATOM 3191 C CA . ALA A 1 407 ? 8.980 10.838 19.055 1.00 87.31 407 ALA A CA 1
ATOM 3192 C C . ALA A 1 407 ? 7.768 11.200 18.182 1.00 87.31 407 ALA A C 1
ATOM 3194 O O . ALA A 1 407 ? 6.997 12.098 18.536 1.00 87.31 407 ALA A O 1
ATOM 3195 N N . PRO A 1 408 ? 7.604 10.541 17.025 1.00 88.56 408 PRO A N 1
ATOM 3196 C CA . PRO A 1 408 ? 6.470 10.800 16.169 1.00 88.56 408 PRO A CA 1
ATOM 3197 C C . PRO A 1 408 ? 5.152 10.329 16.776 1.00 88.56 408 PRO A C 1
ATOM 3199 O O . PRO A 1 408 ? 5.146 9.282 17.413 1.00 88.56 408 PRO A O 1
ATOM 3202 N N . PHE A 1 409 ? 4.050 11.054 16.551 1.00 91.00 409 PHE A N 1
ATOM 3203 C CA . PHE A 1 409 ? 2.713 10.607 16.953 1.00 91.00 409 PHE A CA 1
ATOM 3204 C C . PHE A 1 409 ? 1.634 10.900 15.909 1.00 91.00 409 PHE A C 1
ATOM 3206 O O . PHE A 1 409 ? 1.827 11.743 15.034 1.00 91.00 409 PHE A O 1
ATOM 3213 N N . VAL A 1 410 ? 0.504 10.195 15.962 1.00 92.75 410 VAL A N 1
ATOM 3214 C CA . VAL A 1 410 ? -0.438 10.164 14.828 1.00 92.75 410 VAL A CA 1
ATOM 3215 C C . VAL A 1 410 ? -1.797 10.805 15.085 1.00 92.75 410 VAL A C 1
ATOM 3217 O O . VAL A 1 410 ? -2.439 11.270 14.145 1.00 92.75 410 VAL A O 1
ATOM 3220 N N . MET A 1 411 ? -2.224 10.907 16.339 1.00 93.00 411 MET A N 1
ATOM 3221 C CA . MET A 1 411 ? -3.539 11.439 16.696 1.00 93.00 411 MET A CA 1
ATOM 3222 C C . MET A 1 411 ? -3.554 12.972 16.730 1.00 93.00 411 MET A C 1
ATOM 3224 O O . MET A 1 411 ? -2.586 13.629 17.138 1.00 93.00 411 MET A O 1
ATOM 3228 N N . GLY A 1 412 ? -4.655 13.545 16.245 1.00 89.19 412 GLY A N 1
ATOM 3229 C CA . GLY A 1 412 ? -4.918 14.977 16.147 1.00 89.19 412 GLY A CA 1
ATOM 3230 C C . GLY A 1 412 ? -5.388 15.589 17.465 1.00 89.19 412 GLY A C 1
ATOM 3231 O O . GLY A 1 412 ? -6.082 14.950 18.245 1.00 89.19 412 GLY A O 1
ATOM 3232 N N . GLY A 1 413 ? -4.968 16.830 17.721 1.00 82.88 413 GLY A N 1
ATOM 3233 C CA . GLY A 1 413 ? -5.127 17.520 19.008 1.00 82.88 413 GLY A CA 1
ATOM 3234 C C . GLY A 1 413 ? -3.779 17.841 19.664 1.00 82.88 413 GLY A C 1
ATOM 3235 O O . GLY A 1 413 ? -2.733 17.664 19.029 1.00 82.88 413 GLY A O 1
ATOM 3236 N N . ALA A 1 414 ? -3.838 18.352 20.902 1.00 73.94 414 ALA A N 1
ATOM 3237 C CA . ALA A 1 414 ? -2.780 18.446 21.929 1.00 73.94 414 ALA A CA 1
ATOM 3238 C C . ALA A 1 414 ? -2.813 19.783 22.700 1.00 73.94 414 ALA A C 1
ATOM 3240 O O . ALA A 1 414 ? -2.655 20.851 22.110 1.00 73.94 414 ALA A O 1
ATOM 3241 N N . THR A 1 415 ? -2.872 19.692 24.037 1.00 62.03 415 THR A N 1
ATOM 3242 C CA . THR A 1 415 ? -2.600 20.813 24.966 1.00 62.03 415 THR A CA 1
ATOM 3243 C C . THR A 1 415 ? -1.657 20.396 26.109 1.00 62.03 415 THR A C 1
ATOM 3245 O O . THR A 1 415 ? -0.762 21.153 26.475 1.00 62.03 415 THR A O 1
ATOM 3248 N N . SER A 1 416 ? -1.804 19.178 26.642 1.00 72.94 416 SER A N 1
ATOM 3249 C CA . SER A 1 416 ? -1.077 18.641 27.808 1.00 72.94 416 SER A CA 1
ATOM 3250 C C . SER A 1 416 ? -0.466 17.244 27.604 1.00 72.94 416 SER A C 1
ATOM 3252 O O . SER A 1 416 ? 0.384 16.835 28.390 1.00 72.94 416 SER A O 1
ATOM 3254 N N . GLY A 1 417 ? -0.855 16.518 26.547 1.00 76.25 417 GLY A N 1
ATOM 3255 C CA . GLY A 1 417 ? -0.336 15.175 26.244 1.00 76.25 417 GLY A CA 1
ATOM 3256 C C . GLY A 1 417 ? -1.132 14.038 26.893 1.00 76.25 417 GLY A C 1
ATOM 3257 O O . GLY A 1 417 ? -0.612 12.933 27.017 1.00 76.25 417 GLY A O 1
ATOM 3258 N N . THR A 1 418 ? -2.371 14.289 27.316 1.00 84.94 418 THR A N 1
ATOM 3259 C CA . THR A 1 418 ? -3.300 13.275 27.847 1.00 84.94 418 THR A CA 1
ATOM 3260 C C . THR A 1 418 ? -4.360 12.924 26.802 1.00 84.94 418 THR A C 1
ATOM 3262 O O . THR A 1 418 ? -4.686 13.771 25.972 1.00 84.94 418 THR A O 1
ATOM 3265 N N . LYS A 1 419 ? -4.938 11.710 26.831 1.00 86.12 419 LYS A N 1
ATOM 3266 C CA . LYS A 1 419 ? -5.948 11.264 25.841 1.00 86.12 419 LYS A CA 1
ATOM 3267 C C . LYS A 1 419 ? -7.142 12.215 25.687 1.00 86.12 419 LYS A C 1
ATOM 3269 O O . LYS A 1 419 ? -7.699 12.312 24.598 1.00 86.12 419 LYS A O 1
ATOM 3274 N N . SER A 1 420 ? -7.526 12.940 26.739 1.00 84.75 420 SER A N 1
ATOM 3275 C CA . SER A 1 420 ? -8.621 13.919 26.681 1.00 84.75 420 SER A CA 1
ATOM 3276 C C . SER A 1 420 ? -8.357 15.085 25.727 1.00 84.75 420 SER A C 1
ATOM 3278 O O . SER A 1 420 ? -9.308 15.633 25.184 1.00 84.75 420 SER A O 1
ATOM 3280 N N . ASP A 1 421 ? -7.094 15.450 25.487 1.00 87.12 421 ASP A N 1
ATOM 3281 C CA . ASP A 1 421 ? -6.739 16.576 24.606 1.00 87.12 421 ASP A CA 1
ATOM 3282 C C . ASP A 1 421 ? -6.840 16.251 23.112 1.00 87.12 421 ASP A C 1
ATOM 3284 O O . ASP A 1 421 ? -6.698 17.141 22.270 1.00 87.12 421 ASP A O 1
ATOM 3288 N N . TYR A 1 422 ? -6.993 14.968 22.788 1.00 90.62 422 TYR A N 1
ATOM 3289 C CA . TYR A 1 422 ? -7.015 14.433 21.425 1.00 90.62 422 TYR A CA 1
ATOM 3290 C C . TYR A 1 422 ? -8.436 14.083 20.986 1.00 90.62 422 TYR A C 1
ATOM 3292 O O . TYR A 1 422 ? -8.655 13.227 20.129 1.00 90.62 422 TYR A O 1
ATOM 3300 N N . ARG A 1 423 ? -9.409 14.738 21.619 1.00 88.88 423 ARG A N 1
ATOM 3301 C CA . ARG A 1 423 ? -10.818 14.675 21.267 1.00 88.88 423 ARG A CA 1
ATOM 3302 C C . ARG A 1 423 ? -11.279 16.059 20.850 1.00 88.88 423 ARG A C 1
ATOM 3304 O O . ARG A 1 423 ? -10.868 17.059 21.441 1.00 88.88 423 ARG A O 1
ATOM 3311 N N . ASP A 1 424 ? -12.112 16.119 19.823 1.00 85.50 424 ASP A N 1
ATOM 3312 C CA . ASP A 1 424 ? -12.758 17.365 19.429 1.00 85.50 424 ASP A CA 1
ATOM 3313 C C . ASP A 1 424 ? -13.822 17.802 20.455 1.00 85.50 424 ASP A C 1
ATOM 3315 O O . ASP A 1 424 ? -14.065 17.144 21.470 1.00 85.50 424 ASP A O 1
ATOM 3319 N N . SER A 1 425 ? -14.488 18.930 20.199 1.00 84.62 425 SER A N 1
ATOM 3320 C CA . SER A 1 425 ? -15.537 19.458 21.084 1.00 84.62 425 SER A CA 1
ATOM 3321 C C . SER A 1 425 ? -16.749 18.534 21.250 1.00 84.62 425 SER A C 1
ATOM 3323 O O . SER A 1 425 ? -17.553 18.760 22.152 1.00 84.62 425 SER A O 1
ATOM 3325 N N . LEU A 1 426 ? -16.904 17.534 20.378 1.00 84.06 426 LEU A N 1
ATOM 3326 C CA . LEU A 1 426 ? -17.956 16.520 20.427 1.00 84.06 426 LEU A CA 1
ATOM 3327 C C . LEU A 1 426 ? -17.472 15.215 21.085 1.00 84.06 426 LEU A C 1
ATOM 3329 O O . LEU A 1 426 ? -18.261 14.289 21.244 1.00 84.06 426 LEU A O 1
ATOM 3333 N N . GLY A 1 427 ? -16.201 15.135 21.496 1.00 84.31 427 GLY A N 1
ATOM 3334 C CA . GLY A 1 427 ? -15.605 13.956 22.125 1.00 84.31 427 GLY A CA 1
ATOM 3335 C C . GLY A 1 427 ? -15.006 12.940 21.145 1.00 84.31 427 GLY A C 1
ATOM 3336 O O . GLY A 1 427 ? -14.547 11.883 21.588 1.00 84.31 427 GLY A O 1
ATOM 3337 N N . ARG A 1 428 ? -14.974 13.245 19.843 1.00 84.94 428 ARG A N 1
ATOM 3338 C CA . ARG A 1 428 ? -14.506 12.330 18.791 1.00 84.94 428 ARG A CA 1
ATOM 3339 C C . ARG A 1 428 ? -12.995 12.395 18.641 1.00 84.94 428 ARG A C 1
ATOM 3341 O O . ARG A 1 428 ? -12.411 13.479 18.700 1.00 84.94 428 ARG A O 1
ATOM 3348 N N . THR A 1 429 ? -12.364 11.252 18.412 1.00 90.38 429 THR A N 1
ATOM 3349 C CA . THR A 1 429 ? -10.940 11.174 18.072 1.00 90.38 429 THR A CA 1
ATOM 3350 C C . THR A 1 429 ? -10.747 11.356 16.566 1.00 90.38 429 THR A C 1
ATOM 3352 O O . THR A 1 429 ? -11.638 11.080 15.766 1.00 90.38 429 THR A O 1
ATOM 3355 N N . PHE A 1 430 ? -9.587 11.868 16.157 1.00 89.88 430 PHE A N 1
ATOM 3356 C CA . PHE A 1 430 ? -9.249 12.043 14.745 1.00 89.88 430 PHE A CA 1
ATOM 3357 C C . PHE A 1 430 ? -7.739 11.950 14.539 1.00 89.88 430 PHE A C 1
ATOM 3359 O O . PHE A 1 430 ? -6.950 12.164 15.463 1.00 89.88 430 PHE A O 1
ATOM 3366 N N . LEU A 1 431 ? -7.327 11.624 13.320 1.00 91.00 431 LEU A N 1
ATOM 3367 C CA . LEU A 1 431 ? -5.921 11.580 12.931 1.00 91.00 431 LEU A CA 1
ATOM 3368 C C . LEU A 1 431 ? -5.408 12.978 12.580 1.00 91.00 431 LEU A C 1
ATOM 3370 O O . LEU A 1 431 ? -6.157 13.838 12.119 1.00 91.00 431 LEU A O 1
ATOM 3374 N N . ARG A 1 432 ? -4.109 13.215 12.775 1.00 86.75 432 ARG A N 1
ATOM 3375 C CA . ARG A 1 432 ? -3.454 14.401 12.206 1.00 86.75 432 ARG A CA 1
ATOM 3376 C C . ARG A 1 432 ? -3.404 14.265 10.695 1.00 86.75 432 ARG A C 1
ATOM 3378 O O . ARG A 1 432 ? -3.248 13.168 10.169 1.00 86.75 432 ARG A O 1
ATOM 3385 N N . ASP A 1 433 ? -3.345 15.394 10.009 1.00 74.88 433 ASP A N 1
ATOM 3386 C CA . ASP A 1 433 ? -3.199 15.365 8.558 1.00 74.88 433 ASP A CA 1
ATOM 3387 C C . ASP A 1 433 ? -1.820 14.835 8.119 1.00 74.88 433 ASP A C 1
ATOM 3389 O O . ASP A 1 433 ? -1.714 14.127 7.116 1.00 74.88 433 ASP A O 1
ATOM 3393 N N . ASP A 1 434 ? -0.742 15.195 8.824 1.00 71.81 434 ASP A N 1
ATOM 3394 C CA . ASP A 1 434 ? 0.605 14.643 8.642 1.00 71.81 434 ASP A CA 1
ATOM 3395 C C . ASP A 1 434 ? 1.511 14.904 9.856 1.00 71.81 434 ASP A C 1
ATOM 3397 O O . ASP A 1 434 ? 1.262 15.782 10.688 1.00 71.81 434 ASP A O 1
ATOM 3401 N N . TRP A 1 435 ? 2.571 14.099 9.970 1.00 59.44 435 TRP A N 1
ATOM 3402 C CA . TRP A 1 435 ? 3.565 14.229 11.037 1.00 59.44 435 TRP A CA 1
ATOM 3403 C C . TRP A 1 435 ? 4.867 14.868 10.560 1.00 59.44 435 TRP A C 1
ATOM 3405 O O . TRP A 1 435 ? 5.522 15.627 11.273 1.00 59.44 435 TRP A O 1
ATOM 3415 N N . CYS A 1 436 ? 5.296 14.511 9.352 1.00 56.31 436 CYS A N 1
ATOM 3416 C CA . CYS A 1 436 ? 6.673 14.705 8.933 1.00 56.31 436 CYS A CA 1
ATOM 3417 C C . CYS A 1 436 ? 6.799 15.785 7.860 1.00 56.31 436 CYS A C 1
ATOM 3419 O O . CYS A 1 436 ? 7.170 15.500 6.722 1.00 56.31 436 CYS A O 1
ATOM 3421 N N . ARG A 1 437 ? 6.594 17.043 8.243 1.00 62.59 437 ARG A N 1
ATOM 3422 C CA . ARG A 1 437 ? 7.110 18.167 7.463 1.00 62.59 437 ARG A CA 1
ATOM 3423 C C . ARG A 1 437 ? 8.484 18.581 7.991 1.00 62.59 437 ARG A C 1
ATOM 3425 O O . ARG A 1 437 ? 8.590 19.329 8.958 1.00 62.59 437 ARG A O 1
ATOM 3432 N N . TYR A 1 438 ? 9.555 18.144 7.328 1.00 53.78 438 TYR A N 1
ATOM 3433 C CA . TYR A 1 438 ? 10.903 18.677 7.572 1.00 53.78 438 TYR A CA 1
ATOM 3434 C C . TYR A 1 438 ? 11.177 19.829 6.602 1.00 53.78 438 TYR A C 1
ATOM 3436 O O . TYR A 1 438 ? 11.775 19.649 5.539 1.00 53.78 438 TYR A O 1
ATOM 3444 N N . GLY A 1 439 ? 10.684 21.023 6.937 1.00 61.31 439 GLY A N 1
ATOM 3445 C CA . GLY A 1 439 ? 10.755 22.179 6.039 1.00 61.31 439 GLY A CA 1
ATOM 3446 C C . GLY A 1 439 ? 9.897 21.969 4.786 1.00 61.31 439 GLY A C 1
ATOM 3447 O O . GLY A 1 439 ? 8.673 21.995 4.869 1.00 61.31 439 GLY A O 1
ATOM 3448 N N . THR A 1 440 ? 10.515 21.776 3.621 1.00 53.78 440 THR A N 1
ATOM 3449 C CA . THR A 1 440 ? 9.833 21.432 2.354 1.00 53.78 440 THR A CA 1
ATOM 3450 C C . THR A 1 440 ? 9.970 19.953 1.974 1.00 53.78 440 THR A C 1
ATOM 3452 O O . THR A 1 440 ? 9.477 19.547 0.927 1.00 53.78 440 THR A O 1
ATOM 3455 N N . THR A 1 441 ? 10.636 19.134 2.797 1.00 57.03 441 THR A N 1
ATOM 3456 C CA . THR A 1 441 ? 10.866 17.714 2.492 1.00 57.03 441 THR A CA 1
ATOM 3457 C C . THR A 1 441 ? 9.695 16.864 2.971 1.00 57.03 441 THR A C 1
ATOM 3459 O O . THR A 1 441 ? 9.330 16.917 4.147 1.00 57.03 441 THR A O 1
ATOM 3462 N N . ALA A 1 442 ? 9.148 16.068 2.052 1.00 66.25 442 ALA A N 1
ATOM 3463 C CA . ALA A 1 442 ? 8.114 15.075 2.309 1.00 66.25 442 ALA A CA 1
ATOM 3464 C C . ALA A 1 442 ? 8.539 14.042 3.362 1.00 66.25 442 ALA A C 1
ATOM 3466 O O . ALA A 1 442 ? 9.671 13.551 3.349 1.00 66.25 442 ALA A O 1
ATOM 3467 N N . GLY A 1 443 ? 7.608 13.680 4.237 1.00 74.94 443 GLY A N 1
ATOM 3468 C CA . GLY A 1 443 ? 7.731 12.543 5.139 1.00 74.94 443 GLY A CA 1
ATOM 3469 C C . GLY A 1 443 ? 6.656 11.492 4.882 1.00 74.94 443 GLY A C 1
ATOM 3470 O O . GLY A 1 443 ? 6.237 11.322 3.741 1.00 74.94 443 GLY A O 1
ATOM 3471 N N . TYR A 1 444 ? 6.219 10.782 5.922 1.00 82.50 444 TYR A N 1
ATOM 3472 C CA . TYR A 1 444 ? 5.099 9.845 5.809 1.00 82.50 444 TYR A CA 1
ATOM 3473 C C . TYR A 1 444 ? 3.764 10.565 6.072 1.00 82.50 444 TYR A C 1
ATOM 3475 O O . TYR A 1 444 ? 3.689 11.334 7.041 1.00 82.50 444 TYR A O 1
ATOM 3483 N N . PRO A 1 445 ? 2.726 10.349 5.237 1.00 86.19 445 PRO A N 1
ATOM 3484 C CA . PRO A 1 445 ? 1.377 10.841 5.528 1.00 86.19 445 PRO A CA 1
ATOM 3485 C C . PRO A 1 445 ? 0.839 10.217 6.823 1.00 86.19 445 PRO A C 1
ATOM 3487 O O . PRO A 1 445 ? 1.326 9.162 7.223 1.00 86.19 445 PRO A O 1
ATOM 3490 N N . ILE A 1 446 ? -0.152 10.823 7.483 1.00 88.69 446 ILE A N 1
ATOM 3491 C CA . ILE A 1 446 ? -0.921 10.144 8.547 1.00 88.69 446 ILE A CA 1
ATOM 3492 C C . ILE A 1 446 ? -2.326 9.860 8.031 1.00 88.69 446 ILE A C 1
ATOM 3494 O O . ILE A 1 446 ? -2.602 8.724 7.658 1.00 88.69 446 ILE A O 1
ATOM 3498 N N . SER A 1 447 ? -3.193 10.872 7.940 1.00 84.75 447 SER A N 1
ATOM 3499 C CA . SER A 1 447 ? -4.455 10.713 7.221 1.00 84.75 447 SER A CA 1
ATOM 3500 C C . SER A 1 447 ? -4.152 10.222 5.807 1.00 84.75 447 SER A C 1
ATOM 3502 O O . SER A 1 447 ? -3.210 10.709 5.173 1.00 84.75 447 SER A O 1
ATOM 3504 N N . THR A 1 448 ? -4.943 9.266 5.311 1.00 82.38 448 THR A N 1
ATOM 3505 C CA . THR A 1 448 ? -4.782 8.549 4.028 1.00 82.38 448 THR A CA 1
ATOM 3506 C C . THR A 1 448 ? -3.705 7.448 3.997 1.00 82.38 448 THR A C 1
ATOM 3508 O O . THR A 1 448 ? -3.546 6.785 2.967 1.00 82.38 448 THR A O 1
ATOM 3511 N N . SER A 1 449 ? -2.982 7.214 5.098 1.00 89.94 449 SER A N 1
ATOM 3512 C CA . SER A 1 449 ? -1.944 6.174 5.190 1.00 89.94 449 SER A CA 1
ATOM 3513 C C . SER A 1 449 ? -2.484 4.775 5.448 1.00 89.94 449 SER A C 1
ATOM 3515 O O . SER A 1 449 ? -3.594 4.580 5.926 1.00 89.94 449 SER A O 1
ATOM 3517 N N . ASN A 1 450 ? -1.652 3.772 5.198 1.00 93.38 450 ASN A N 1
ATOM 3518 C CA . ASN A 1 450 ? -1.813 2.441 5.755 1.00 93.38 450 ASN A CA 1
ATOM 3519 C C . ASN A 1 450 ? -1.074 2.390 7.098 1.00 93.38 450 ASN A C 1
ATOM 3521 O O . ASN A 1 450 ? 0.130 2.639 7.170 1.00 93.38 450 ASN A O 1
ATOM 3525 N N . MET A 1 451 ? -1.783 2.054 8.166 1.00 95.62 451 MET A N 1
ATOM 3526 C CA . MET A 1 451 ? -1.278 2.090 9.531 1.00 95.62 451 MET A CA 1
ATOM 3527 C C . MET A 1 451 ? -1.585 0.785 10.256 1.00 95.62 451 MET A C 1
ATOM 3529 O O . MET A 1 451 ? -2.624 0.164 10.035 1.00 95.62 451 MET A O 1
ATOM 3533 N N . ILE A 1 452 ? -0.669 0.380 11.127 1.00 98.25 452 ILE A N 1
ATOM 3534 C CA . ILE A 1 452 ? -0.837 -0.750 12.033 1.00 98.25 452 ILE A CA 1
ATOM 3535 C C . ILE A 1 452 ? -0.913 -0.199 13.453 1.00 98.25 452 ILE A C 1
ATOM 3537 O O . ILE A 1 452 ? -0.034 0.559 13.856 1.00 98.25 452 ILE A O 1
ATOM 3541 N N . PHE A 1 453 ? -1.921 -0.598 14.218 1.00 98.12 453 PHE A N 1
ATOM 3542 C CA . PHE A 1 453 ? -2.060 -0.268 15.632 1.00 98.12 453 PHE A CA 1
ATOM 3543 C C . PHE A 1 453 ? -1.917 -1.540 16.458 1.00 98.12 453 PHE A C 1
ATOM 3545 O O . PHE A 1 453 ? -2.635 -2.518 16.237 1.00 98.12 453 PHE A O 1
ATOM 3552 N N . VAL A 1 454 ? -0.978 -1.520 17.402 1.00 98.31 454 VAL A N 1
ATOM 3553 C CA . VAL A 1 454 ? -0.757 -2.617 18.346 1.00 98.31 454 VAL A CA 1
ATOM 3554 C C . VAL A 1 454 ? -1.078 -2.141 19.758 1.00 98.31 454 VAL A C 1
ATOM 3556 O O . VAL A 1 454 ? -0.701 -1.030 20.149 1.00 98.31 454 VAL A O 1
ATOM 3559 N N . GLY A 1 455 ? -1.802 -2.979 20.498 1.00 97.44 455 GLY A N 1
ATOM 3560 C CA . GLY A 1 455 ? -2.361 -2.648 21.810 1.00 97.44 455 GLY A CA 1
ATOM 3561 C C . GLY A 1 455 ? -3.822 -2.198 21.722 1.00 97.44 455 GLY A C 1
ATOM 3562 O O . GLY A 1 455 ? -4.254 -1.614 20.727 1.00 97.44 455 GLY A O 1
ATOM 3563 N N . GLY A 1 456 ? -4.603 -2.526 22.753 1.00 94.94 456 GLY A N 1
ATOM 3564 C CA . GLY A 1 456 ? -6.058 -2.343 22.745 1.00 94.94 456 GLY A CA 1
ATOM 3565 C C . GLY A 1 456 ? -6.513 -0.888 22.908 1.00 94.94 456 GLY A C 1
ATOM 3566 O O . GLY A 1 456 ? -5.709 -0.034 23.288 1.00 94.94 456 GLY A O 1
ATOM 3567 N N . PRO A 1 457 ? -7.814 -0.597 22.707 1.00 93.62 457 PRO A N 1
ATOM 3568 C CA . PRO A 1 457 ? -8.385 0.756 22.800 1.00 93.62 457 PRO A CA 1
ATOM 3569 C C . PRO A 1 457 ? -8.049 1.505 24.102 1.00 93.62 457 PRO A C 1
ATOM 3571 O O . PRO A 1 457 ? -7.800 2.710 24.105 1.00 93.62 457 PRO A O 1
ATOM 3574 N N . CYS A 1 458 ? -7.963 0.789 25.228 1.00 91.25 458 CYS A N 1
ATOM 3575 C CA . CYS A 1 458 ? -7.585 1.385 26.512 1.00 91.25 458 CYS A CA 1
ATOM 3576 C C . CYS A 1 458 ? -6.136 1.890 26.550 1.00 91.25 458 CYS A C 1
ATOM 3578 O O . CYS A 1 458 ? -5.865 2.877 27.231 1.00 91.25 458 CYS A O 1
ATOM 3580 N N . ALA A 1 459 ? -5.222 1.260 25.812 1.00 93.50 459 ALA A N 1
ATOM 3581 C CA . ALA A 1 459 ? -3.798 1.596 25.771 1.00 93.50 459 ALA A CA 1
ATOM 3582 C C . ALA A 1 459 ? -3.455 2.510 24.582 1.00 93.50 459 ALA A C 1
ATOM 3584 O O . ALA A 1 459 ? -2.666 3.436 24.731 1.00 93.50 459 ALA A O 1
ATOM 3585 N N . ASN A 1 460 ? -4.132 2.342 23.444 1.00 95.19 460 ASN A N 1
ATOM 3586 C CA . ASN A 1 460 ? -3.829 2.998 22.174 1.00 95.19 460 ASN A CA 1
ATOM 3587 C C . ASN A 1 460 ? -5.056 3.760 21.635 1.00 95.19 460 ASN A C 1
ATOM 3589 O O . ASN A 1 460 ? -6.060 3.158 21.263 1.00 95.19 460 ASN A O 1
ATOM 3593 N N . LEU A 1 461 ? -4.980 5.091 21.573 1.00 94.56 461 LEU A N 1
ATOM 3594 C CA . LEU A 1 461 ? -6.055 5.972 21.103 1.00 94.56 461 LEU A CA 1
ATOM 3595 C C . LEU A 1 461 ? -6.365 5.782 19.611 1.00 94.56 461 LEU A C 1
ATOM 3597 O O . LEU A 1 461 ? -7.493 6.009 19.189 1.00 94.56 461 LEU A O 1
ATOM 3601 N N . GLY A 1 462 ? -5.393 5.343 18.810 1.00 94.50 462 GLY A N 1
ATOM 3602 C CA . GLY A 1 462 ? -5.651 4.962 17.423 1.00 94.50 462 GLY A CA 1
ATOM 3603 C C . GLY A 1 462 ? -6.456 3.667 17.326 1.00 94.50 462 GLY A C 1
ATOM 3604 O O . GLY A 1 462 ? -7.365 3.573 16.506 1.00 94.50 462 GLY A O 1
ATOM 3605 N N . ALA A 1 463 ? -6.200 2.704 18.218 1.00 95.50 463 ALA A N 1
ATOM 3606 C CA . ALA A 1 463 ? -7.062 1.531 18.338 1.00 95.50 463 ALA A CA 1
ATOM 3607 C C . ALA A 1 463 ? -8.470 1.905 18.819 1.00 95.50 463 ALA A C 1
ATOM 3609 O O . ALA A 1 463 ? -9.445 1.342 18.338 1.00 95.50 463 ALA A O 1
ATOM 3610 N N . GLU A 1 464 ? -8.584 2.893 19.710 1.00 93.56 464 GLU A N 1
ATOM 3611 C CA . GLU A 1 464 ? -9.872 3.445 20.136 1.00 93.56 464 GLU A CA 1
ATOM 3612 C C . GLU A 1 464 ? -10.628 4.138 18.996 1.00 93.56 464 GLU A C 1
ATOM 3614 O O . GLU A 1 464 ? -11.825 3.921 18.858 1.00 93.56 464 GLU A O 1
ATOM 3619 N N . TYR A 1 465 ? -9.939 4.913 18.154 1.00 94.00 465 TYR A N 1
ATOM 3620 C CA . TYR A 1 465 ? -10.534 5.531 16.966 1.00 94.00 465 TYR A CA 1
ATOM 3621 C C . TYR A 1 465 ? -11.173 4.484 16.048 1.00 94.00 465 TYR A C 1
ATOM 3623 O O . TYR A 1 465 ? -12.329 4.617 15.666 1.00 94.00 465 TYR A O 1
ATOM 3631 N N . PHE A 1 466 ? -10.456 3.401 15.736 1.00 94.31 466 PHE A N 1
ATOM 3632 C CA . PHE A 1 466 ? -11.006 2.355 14.871 1.00 94.31 466 PHE A CA 1
ATOM 3633 C C . PHE A 1 466 ? -12.031 1.444 15.559 1.00 94.31 466 PHE A C 1
ATOM 3635 O O . PHE A 1 466 ? -12.799 0.778 14.870 1.00 94.31 466 PHE A O 1
ATOM 3642 N N . ASN A 1 467 ? -12.083 1.435 16.893 1.00 91.44 467 ASN A N 1
ATOM 3643 C CA . ASN A 1 467 ? -13.036 0.642 17.672 1.00 91.44 467 ASN A CA 1
ATOM 3644 C C . ASN A 1 467 ? -14.501 0.997 17.359 1.00 91.44 467 ASN A C 1
ATOM 3646 O O . ASN A 1 467 ? -15.383 0.182 17.604 1.00 91.44 467 ASN A O 1
ATOM 3650 N N . GLU A 1 468 ? -14.764 2.196 16.828 1.00 84.38 468 GLU A N 1
ATOM 3651 C CA . GLU A 1 468 ? -16.097 2.631 16.389 1.00 84.38 468 GLU A CA 1
ATOM 3652 C C . GLU A 1 468 ? -16.548 1.967 15.077 1.00 84.38 468 GLU A C 1
ATOM 3654 O O . GLU A 1 468 ? -17.742 1.931 14.790 1.00 84.38 468 GLU A O 1
ATOM 3659 N N . PHE A 1 469 ? -15.611 1.425 14.293 1.00 87.31 469 PHE A N 1
ATOM 3660 C CA . PHE A 1 469 ? -15.868 0.926 12.939 1.00 87.31 469 PHE A CA 1
ATOM 3661 C C . PHE A 1 469 ? -15.683 -0.591 12.792 1.00 87.31 469 PHE A C 1
ATOM 3663 O O . PHE A 1 469 ? -16.109 -1.178 11.798 1.00 87.31 469 PHE A O 1
ATOM 3670 N N . THR A 1 470 ? -15.019 -1.251 13.745 1.00 90.62 470 THR A N 1
ATOM 3671 C CA . THR A 1 470 ? -14.683 -2.676 13.639 1.00 90.62 470 THR A CA 1
ATOM 3672 C C . THR A 1 470 ? -15.781 -3.590 14.171 1.00 90.62 470 THR A C 1
ATOM 3674 O O . THR A 1 470 ? -16.384 -3.341 15.211 1.00 90.62 470 THR A O 1
ATOM 3677 N N . MET A 1 471 ? -15.970 -4.737 13.510 1.00 88.62 471 MET A N 1
ATOM 3678 C CA . MET A 1 471 ? -16.982 -5.724 13.914 1.00 88.62 471 MET A CA 1
ATOM 3679 C C . MET A 1 471 ? -16.628 -6.474 15.208 1.00 88.62 471 MET A C 1
ATOM 3681 O O . MET A 1 471 ? -17.510 -7.018 15.858 1.00 88.62 471 MET A O 1
ATOM 3685 N N . ALA A 1 472 ? -15.361 -6.494 15.624 1.00 92.00 472 ALA A N 1
ATOM 3686 C CA . ALA A 1 472 ? -14.975 -6.846 16.990 1.00 92.00 472 ALA A CA 1
ATOM 3687 C C . ALA A 1 472 ? -14.428 -5.596 17.673 1.00 92.00 472 ALA A C 1
ATOM 3689 O O . ALA A 1 472 ? -13.464 -5.002 17.185 1.00 92.00 472 ALA A O 1
ATOM 3690 N N . PHE A 1 473 ? -15.028 -5.204 18.792 1.00 92.62 473 PHE A N 1
ATOM 3691 C CA . PHE A 1 473 ? -14.678 -3.966 19.479 1.00 92.62 473 PHE A CA 1
ATOM 3692 C C . PHE A 1 473 ? -14.748 -4.125 20.998 1.00 92.62 473 PHE A C 1
ATOM 3694 O O . PHE A 1 473 ? -15.437 -4.996 21.530 1.00 92.62 473 PHE A O 1
ATOM 3701 N N . LEU A 1 474 ? -14.017 -3.287 21.724 1.00 93.94 474 LEU A N 1
ATOM 3702 C CA . LEU A 1 474 ? -14.122 -3.194 23.172 1.00 93.94 474 LEU A CA 1
ATOM 3703 C C . LEU A 1 474 ? -15.382 -2.402 23.536 1.00 93.94 474 LEU A C 1
ATOM 3705 O O . LEU A 1 474 ? -15.473 -1.203 23.268 1.00 93.94 474 LEU A O 1
ATOM 3709 N N . ALA A 1 475 ? -16.340 -3.058 24.186 1.00 91.69 475 ALA A N 1
ATOM 3710 C CA . ALA A 1 475 ? -17.553 -2.429 24.695 1.00 91.69 475 ALA A CA 1
ATOM 3711 C C . ALA A 1 475 ? -17.267 -1.722 26.031 1.00 91.69 475 ALA A C 1
ATOM 3713 O O . ALA A 1 475 ? -17.585 -2.230 27.109 1.00 91.69 475 ALA A O 1
ATOM 3714 N N . THR A 1 476 ? -16.609 -0.562 25.975 1.00 86.31 476 THR A N 1
ATOM 3715 C CA . THR A 1 476 ? -16.230 0.210 27.169 1.00 86.31 476 THR A CA 1
ATOM 3716 C C . THR A 1 476 ? -17.459 0.553 28.005 1.00 86.31 476 THR A C 1
ATOM 3718 O O . THR A 1 476 ? -18.428 1.121 27.501 1.00 86.31 476 THR A O 1
ATOM 3721 N N . GLY A 1 477 ? -17.414 0.257 29.306 1.00 83.00 477 GLY A N 1
ATOM 3722 C CA . GLY A 1 477 ? -18.586 0.355 30.178 1.00 83.00 477 GLY A CA 1
ATOM 3723 C C . GLY A 1 477 ? -19.216 1.745 30.284 1.00 83.00 477 GLY A C 1
ATOM 3724 O O . GLY A 1 477 ? -20.395 1.848 30.598 1.00 83.00 477 GLY A O 1
ATOM 3725 N N . SER A 1 478 ? -18.473 2.811 29.973 1.00 81.44 478 SER A N 1
ATOM 3726 C CA . SER A 1 478 ? -18.999 4.181 29.900 1.00 81.44 478 SER A CA 1
ATOM 3727 C C . SER A 1 478 ? -20.010 4.401 28.771 1.00 81.44 478 SER A C 1
ATOM 3729 O O . SER A 1 478 ? -20.806 5.331 28.858 1.00 81.44 478 SER A O 1
ATOM 3731 N N . TYR A 1 479 ? -19.974 3.574 27.723 1.00 78.25 479 TYR A N 1
ATOM 3732 C CA . TYR A 1 479 ? -20.854 3.673 26.553 1.00 78.25 479 TYR A CA 1
ATOM 3733 C C . TYR A 1 479 ? -21.947 2.594 26.538 1.00 78.25 479 TYR A C 1
ATOM 3735 O O . TYR A 1 479 ? -22.823 2.609 25.677 1.00 78.25 479 TYR A O 1
ATOM 3743 N N . VAL A 1 480 ? -21.927 1.667 27.500 1.00 81.50 480 VAL A N 1
ATOM 3744 C CA . VAL A 1 480 ? -22.903 0.579 27.599 1.00 81.50 480 VAL A CA 1
ATOM 3745 C C . VAL A 1 480 ? -24.084 1.013 28.469 1.00 81.50 480 VAL A C 1
ATOM 3747 O O . VAL A 1 480 ? -23.954 1.186 29.678 1.00 81.50 480 VAL A O 1
ATOM 3750 N N . THR A 1 481 ? -25.263 1.166 27.863 1.00 79.56 481 THR A N 1
ATOM 3751 C CA . THR A 1 481 ? -26.484 1.649 28.542 1.00 79.56 481 THR A CA 1
ATOM 3752 C C . THR A 1 481 ? -27.402 0.525 29.033 1.00 79.56 481 THR A C 1
ATOM 3754 O O . THR A 1 481 ? -28.260 0.754 29.884 1.00 79.56 481 THR A O 1
ATOM 3757 N N . ASN A 1 482 ? -27.223 -0.703 28.542 1.00 80.50 482 ASN A N 1
ATOM 3758 C CA . ASN A 1 482 ? -28.053 -1.868 28.854 1.00 80.50 482 ASN A CA 1
ATOM 3759 C C . ASN A 1 482 ? -27.198 -3.119 29.102 1.00 80.50 482 ASN A C 1
ATOM 3761 O O . ASN A 1 482 ? -27.384 -4.144 28.447 1.00 80.50 482 ASN A O 1
ATOM 3765 N N . ASP A 1 483 ? -26.255 -3.024 30.040 1.00 84.19 483 ASP A N 1
ATOM 3766 C CA . ASP A 1 483 ? -25.275 -4.079 30.290 1.00 84.19 483 ASP A CA 1
ATOM 3767 C C . ASP A 1 483 ? -25.929 -5.420 30.667 1.00 84.19 483 ASP A C 1
ATOM 3769 O O . ASP A 1 483 ? -26.553 -5.569 31.718 1.00 84.19 483 ASP A O 1
ATOM 3773 N N . THR A 1 484 ? -25.753 -6.417 29.800 1.00 83.06 484 THR A N 1
ATOM 3774 C CA . THR A 1 484 ? -26.160 -7.813 30.023 1.00 83.06 484 THR A CA 1
ATOM 3775 C C . THR A 1 484 ? -24.952 -8.726 30.247 1.00 83.06 484 THR A C 1
ATOM 3777 O O . THR A 1 484 ? -25.028 -9.923 29.975 1.00 83.06 484 THR A O 1
ATOM 3780 N N . GLY A 1 485 ? -23.828 -8.167 30.705 1.00 85.88 485 GLY A N 1
ATOM 3781 C CA . GLY A 1 485 ? -22.549 -8.861 30.882 1.00 85.88 485 GLY A CA 1
ATOM 3782 C C . GLY A 1 485 ? -21.538 -8.604 29.761 1.00 85.88 485 GLY A C 1
ATOM 3783 O O . GLY A 1 485 ? -20.574 -9.358 29.637 1.00 85.88 485 GLY A O 1
ATOM 3784 N N . HIS A 1 486 ? -21.755 -7.569 28.948 1.00 87.38 486 HIS A N 1
ATOM 3785 C CA . HIS A 1 486 ? -20.882 -7.198 27.830 1.00 87.38 486 HIS A CA 1
ATOM 3786 C C . HIS A 1 486 ? -20.048 -5.939 28.106 1.00 87.38 486 HIS A C 1
ATOM 3788 O O . HIS A 1 486 ? -19.138 -5.636 27.342 1.00 87.38 486 HIS A O 1
ATOM 3794 N N . SER A 1 487 ? -20.301 -5.225 29.204 1.00 90.88 487 SER A N 1
ATOM 3795 C CA . SER A 1 487 ? -19.468 -4.098 29.630 1.00 90.88 487 SER A CA 1
ATOM 3796 C C . SER A 1 487 ? -18.022 -4.517 29.914 1.00 90.88 487 SER A C 1
ATOM 3798 O O . SER A 1 487 ? -17.762 -5.492 30.624 1.00 90.88 487 SER A O 1
ATOM 3800 N N . ASN A 1 488 ? -17.072 -3.744 29.383 1.00 93.56 488 ASN A N 1
ATOM 3801 C CA . ASN A 1 488 ? -15.627 -3.972 29.465 1.00 93.56 488 ASN A CA 1
ATOM 3802 C C . ASN A 1 488 ? -15.225 -5.371 28.972 1.00 93.56 488 ASN A C 1
ATOM 3804 O O . ASN A 1 488 ? -14.445 -6.076 29.619 1.00 93.56 488 ASN A O 1
ATOM 3808 N N . LYS A 1 489 ? -15.798 -5.782 27.839 1.00 94.06 489 LYS A N 1
ATOM 3809 C CA . LYS A 1 489 ? -15.496 -7.027 27.127 1.00 94.06 489 LYS A CA 1
ATOM 3810 C C . LYS A 1 489 ? -15.230 -6.745 25.656 1.00 94.06 489 LYS A C 1
ATOM 3812 O O . LYS A 1 489 ? -15.667 -5.725 25.124 1.00 94.06 489 LYS A O 1
ATOM 3817 N N . ILE A 1 490 ? -14.525 -7.665 25.011 1.00 94.81 490 ILE A N 1
ATOM 3818 C CA . ILE A 1 490 ? -14.471 -7.742 23.554 1.00 94.81 490 ILE A CA 1
ATOM 3819 C C . ILE A 1 490 ? -15.842 -8.236 23.108 1.00 94.81 490 ILE A C 1
ATOM 3821 O O . ILE A 1 490 ? -16.224 -9.355 23.444 1.00 94.81 490 ILE A O 1
ATOM 3825 N N . LEU A 1 491 ? -16.585 -7.402 22.395 1.00 91.69 491 LEU A N 1
ATOM 3826 C CA . LEU A 1 491 ? -17.874 -7.750 21.829 1.00 91.69 491 LEU A CA 1
ATOM 3827 C C . LEU A 1 491 ? -17.693 -8.061 20.343 1.00 91.69 491 LEU A C 1
ATOM 3829 O O . LEU A 1 491 ? -17.262 -7.206 19.570 1.00 91.69 491 LEU A O 1
ATOM 3833 N N . ALA A 1 492 ? -18.023 -9.290 19.958 1.00 89.31 492 ALA A N 1
ATOM 3834 C CA . ALA A 1 492 ? -18.166 -9.680 18.564 1.00 89.31 492 ALA A CA 1
ATOM 3835 C C . ALA A 1 492 ? -19.549 -9.240 18.074 1.00 89.31 492 ALA A C 1
ATOM 3837 O O . ALA A 1 492 ? -20.573 -9.765 18.517 1.00 89.31 492 ALA A O 1
ATOM 3838 N N . LEU A 1 493 ? -19.588 -8.252 17.186 1.00 79.88 493 LEU A N 1
ATOM 3839 C CA . LEU A 1 493 ? -20.810 -7.782 16.556 1.00 79.88 493 LEU A CA 1
ATOM 3840 C C . LEU A 1 493 ? -21.243 -8.809 15.504 1.00 79.88 493 LEU A C 1
ATOM 3842 O O . LEU A 1 493 ? -20.780 -8.798 14.369 1.00 79.88 493 LEU A O 1
ATOM 3846 N N . SER A 1 494 ? -22.126 -9.719 15.909 1.00 71.56 494 SER A N 1
ATOM 3847 C CA . SER A 1 494 ? -22.902 -10.559 14.999 1.00 71.56 494 SER A CA 1
ATOM 3848 C C . SER A 1 494 ? -24.389 -10.397 15.284 1.00 71.56 494 SER A C 1
ATOM 3850 O O . SER A 1 494 ? -24.801 -10.034 16.396 1.00 71.56 494 SER A O 1
ATOM 3852 N N . CYS A 1 495 ? -25.235 -10.649 14.287 1.00 60.75 495 CYS A N 1
ATOM 3853 C CA . CYS A 1 495 ? -26.677 -10.532 14.487 1.00 60.75 495 CYS A CA 1
ATOM 3854 C C . CYS A 1 495 ? -27.244 -11.612 15.425 1.00 60.75 495 CYS A C 1
ATOM 3856 O O . CYS A 1 495 ? -28.329 -11.413 15.979 1.00 60.75 495 CYS A O 1
ATOM 3858 N N . TRP A 1 496 ? -26.486 -12.684 15.680 1.00 64.56 496 TRP A N 1
ATOM 3859 C CA . TRP A 1 496 ? -26.951 -13.887 16.370 1.00 64.56 496 TRP A CA 1
ATOM 3860 C C . TRP A 1 496 ? -26.310 -14.073 17.747 1.00 64.56 496 TRP A C 1
ATOM 3862 O O . TRP A 1 496 ? -27.000 -13.973 18.763 1.00 64.56 496 TRP A O 1
ATOM 3872 N N . ALA A 1 497 ? -25.002 -14.340 17.788 1.00 68.44 497 ALA A N 1
ATOM 3873 C CA . ALA A 1 497 ? -24.317 -14.797 18.995 1.00 68.44 497 ALA A CA 1
ATOM 3874 C C . ALA A 1 497 ? -23.931 -13.650 19.939 1.00 68.44 497 ALA A C 1
ATOM 3876 O O . ALA A 1 497 ? -24.071 -13.792 21.155 1.00 68.44 497 ALA A O 1
ATOM 3877 N N . ARG A 1 498 ? -23.485 -12.506 19.393 1.00 74.06 498 ARG A N 1
ATOM 3878 C CA . ARG A 1 498 ? -23.053 -11.316 20.163 1.00 74.06 498 ARG A CA 1
ATOM 3879 C C . ARG A 1 498 ? -22.106 -11.668 21.313 1.00 74.06 498 ARG A C 1
ATOM 3881 O O . ARG A 1 498 ? -22.277 -11.204 22.443 1.00 74.06 498 ARG A O 1
ATOM 3888 N N . ASN A 1 499 ? -21.146 -12.547 21.034 1.00 86.75 499 ASN A N 1
ATOM 3889 C CA . ASN A 1 499 ? -20.276 -13.105 22.057 1.00 86.75 499 ASN A CA 1
ATOM 3890 C C . ASN A 1 499 ? -19.430 -12.006 22.711 1.00 86.75 499 ASN A C 1
ATOM 3892 O O . ASN A 1 499 ? -18.810 -11.189 22.032 1.00 86.75 499 ASN A O 1
ATOM 3896 N N . ALA A 1 500 ? -19.408 -12.008 24.045 1.00 91.06 500 ALA A N 1
ATOM 3897 C CA . ALA A 1 500 ? -18.630 -11.081 24.855 1.00 91.06 500 ALA A CA 1
ATOM 3898 C C . ALA A 1 500 ? -17.510 -11.840 25.581 1.00 91.06 500 ALA A C 1
ATOM 3900 O O . ALA A 1 500 ? -17.773 -12.700 26.426 1.00 91.06 500 ALA A O 1
ATOM 3901 N N . THR A 1 501 ? -16.254 -11.534 25.261 1.00 94.50 501 THR A N 1
ATOM 3902 C CA . THR A 1 501 ? -15.070 -12.244 25.769 1.00 94.50 501 THR A CA 1
ATOM 3903 C C . THR A 1 501 ? -14.115 -11.314 26.526 1.00 94.50 501 THR A C 1
ATOM 3905 O O . THR A 1 501 ? -14.227 -10.090 26.486 1.00 94.50 501 THR A O 1
ATOM 3908 N N . GLY A 1 502 ? -13.228 -11.895 27.339 1.00 94.88 502 GLY A N 1
ATOM 3909 C CA . GLY A 1 502 ? -12.303 -11.163 28.213 1.00 94.88 502 GLY A CA 1
ATOM 3910 C C . GLY A 1 502 ? -10.878 -11.699 28.105 1.00 94.88 502 GLY A C 1
ATOM 3911 O O . GLY A 1 502 ? -10.472 -12.108 27.028 1.00 94.88 502 GLY A O 1
ATOM 3912 N N . SER A 1 503 ? -10.148 -11.739 29.223 1.00 95.75 503 SER A N 1
ATOM 3913 C CA . SER A 1 503 ? -8.783 -12.290 29.278 1.00 95.75 503 SER A CA 1
ATOM 3914 C C . SER A 1 503 ? -8.691 -13.690 28.652 1.00 95.75 503 SER A C 1
ATOM 3916 O O . SER A 1 503 ? -9.601 -14.515 28.810 1.00 95.75 503 SER A O 1
ATOM 3918 N N . GLY A 1 504 ? -7.601 -13.941 27.928 1.00 97.19 504 GLY A N 1
ATOM 3919 C CA . GLY A 1 504 ? -7.409 -15.102 27.063 1.00 97.19 504 GLY A CA 1
ATOM 3920 C C . GLY A 1 504 ? -7.960 -14.918 25.650 1.00 97.19 504 GLY A C 1
ATOM 3921 O O . GLY A 1 504 ? -8.075 -15.906 24.922 1.00 97.19 504 GLY A O 1
ATOM 3922 N N . TYR A 1 505 ? -8.330 -13.697 25.254 1.00 98.25 505 TYR A N 1
ATOM 3923 C CA . TYR A 1 505 ? -8.853 -13.404 23.920 1.00 98.25 505 TYR A CA 1
ATOM 3924 C C . TYR A 1 505 ? -8.212 -12.154 23.322 1.00 98.25 505 TYR A C 1
ATOM 3926 O O . TYR A 1 505 ? -7.826 -11.219 24.023 1.00 98.25 505 TYR A O 1
ATOM 3934 N N . ALA A 1 506 ? -8.124 -12.143 21.996 1.00 98.31 506 ALA A N 1
ATOM 3935 C CA . ALA A 1 506 ? -7.567 -11.044 21.224 1.00 98.31 506 ALA A CA 1
ATOM 3936 C C . ALA A 1 506 ? -8.344 -10.821 19.927 1.00 98.31 506 ALA A C 1
ATOM 3938 O O . ALA A 1 506 ? -9.123 -11.670 19.499 1.00 98.31 506 ALA A O 1
ATOM 3939 N N . VAL A 1 507 ? -8.117 -9.677 19.300 1.00 98.06 507 VAL A N 1
ATOM 3940 C CA . VAL A 1 507 ? -8.764 -9.234 18.072 1.00 98.06 507 VAL A CA 1
ATOM 3941 C C . VAL A 1 507 ? -7.696 -8.895 17.044 1.00 98.06 507 VAL A C 1
ATOM 3943 O O . VAL A 1 507 ? -6.722 -8.196 17.340 1.00 98.06 507 VAL A O 1
ATOM 3946 N N . ILE A 1 508 ? -7.915 -9.364 15.817 1.00 98.38 508 ILE A N 1
ATOM 3947 C CA . ILE A 1 508 ? -7.284 -8.794 14.629 1.00 98.38 508 ILE A CA 1
ATOM 3948 C C . ILE A 1 508 ? -8.395 -8.225 13.763 1.00 98.38 508 ILE A C 1
ATOM 3950 O O . ILE A 1 508 ? -9.293 -8.960 13.361 1.00 98.38 508 ILE A O 1
ATOM 3954 N N . ALA A 1 509 ? -8.350 -6.926 13.496 1.00 97.44 509 ALA A N 1
ATOM 3955 C CA . ALA A 1 509 ? -9.384 -6.236 12.737 1.00 97.44 509 ALA A CA 1
ATOM 3956 C C . ALA A 1 509 ? -8.773 -5.262 11.738 1.00 97.44 509 ALA A C 1
ATOM 3958 O O . ALA A 1 509 ? -7.651 -4.794 11.919 1.00 97.44 509 ALA A O 1
ATOM 3959 N N . VAL A 1 510 ? -9.512 -4.943 10.686 1.00 96.88 510 VAL A N 1
ATOM 3960 C CA . VAL A 1 510 ? -9.126 -3.924 9.722 1.00 96.88 510 VAL A CA 1
ATOM 3961 C C . VAL A 1 510 ? -10.321 -3.070 9.343 1.00 96.88 510 VAL A C 1
ATOM 3963 O O . VAL A 1 510 ? -11.449 -3.552 9.269 1.00 96.88 510 VAL A O 1
ATOM 3966 N N . TYR A 1 511 ? -10.054 -1.796 9.090 1.00 94.50 511 TYR A N 1
ATOM 3967 C CA . TYR A 1 511 ? -11.026 -0.878 8.524 1.00 94.50 511 TYR A CA 1
ATOM 3968 C C . TYR A 1 511 ? -10.326 0.179 7.661 1.00 94.50 511 TYR A C 1
ATOM 3970 O O . TYR A 1 511 ? -9.150 0.495 7.882 1.00 94.50 511 TYR A O 1
ATOM 3978 N N . LYS A 1 512 ? -11.039 0.713 6.665 1.00 91.94 512 LYS A N 1
ATOM 3979 C CA . LYS A 1 512 ? -10.590 1.837 5.839 1.00 91.94 512 LYS A CA 1
ATOM 3980 C C . LYS A 1 512 ? -11.554 3.003 6.016 1.00 91.94 512 LYS A C 1
ATOM 3982 O O . LYS A 1 512 ? -12.710 2.880 5.635 1.00 91.94 512 LYS A O 1
ATOM 3987 N N . ASP A 1 513 ? -11.059 4.108 6.567 1.00 87.50 513 ASP A N 1
ATOM 3988 C CA . ASP A 1 513 ? -11.865 5.304 6.825 1.00 87.50 513 ASP A CA 1
ATOM 3989 C C . ASP A 1 513 ? -12.197 6.088 5.538 1.00 87.50 513 ASP A C 1
ATOM 3991 O O . ASP A 1 513 ? -11.672 5.812 4.454 1.00 87.50 513 ASP A O 1
ATOM 3995 N N . LEU A 1 514 ? -13.025 7.129 5.680 1.00 80.31 514 LEU A N 1
ATOM 3996 C CA . LEU A 1 514 ? -13.440 8.030 4.596 1.00 80.31 514 LEU A CA 1
ATOM 3997 C C . LEU A 1 514 ? -12.284 8.814 3.951 1.00 80.31 514 LEU A C 1
ATOM 3999 O O . LEU A 1 514 ? -12.322 9.160 2.768 1.00 80.31 514 LEU A O 1
ATOM 4003 N N . ASN A 1 515 ? -11.217 9.084 4.704 1.00 77.44 515 ASN A N 1
ATOM 4004 C CA . ASN A 1 515 ? -10.004 9.682 4.148 1.00 77.44 515 ASN A CA 1
ATOM 4005 C C . ASN A 1 515 ? -9.195 8.646 3.342 1.00 77.44 515 ASN A C 1
ATOM 4007 O O . ASN A 1 515 ? -8.253 8.988 2.627 1.00 77.44 515 ASN A O 1
ATOM 4011 N N . GLY A 1 516 ? -9.563 7.371 3.411 1.00 82.25 516 GLY A N 1
ATOM 4012 C CA . GLY A 1 516 ? -8.860 6.256 2.813 1.00 82.25 516 GLY A CA 1
ATOM 4013 C C . GLY A 1 516 ? -7.686 5.772 3.658 1.00 82.25 516 GLY A C 1
ATOM 4014 O O . GLY A 1 516 ? -6.847 5.049 3.118 1.00 82.25 516 GLY A O 1
ATOM 4015 N N . THR A 1 517 ? -7.589 6.164 4.929 1.00 89.81 517 THR A N 1
ATOM 4016 C CA . THR A 1 517 ? -6.636 5.610 5.896 1.00 89.81 517 THR A CA 1
ATOM 4017 C C . THR A 1 517 ? -7.029 4.175 6.210 1.00 89.81 517 THR A C 1
ATOM 4019 O O . THR A 1 517 ? -8.180 3.912 6.536 1.00 89.81 517 THR A O 1
ATOM 4022 N N . ILE A 1 518 ? -6.084 3.242 6.143 1.00 94.38 518 ILE A N 1
ATOM 4023 C CA . ILE A 1 518 ? -6.306 1.852 6.550 1.00 94.38 518 ILE A CA 1
ATOM 4024 C C . ILE A 1 518 ? -5.724 1.658 7.946 1.00 94.38 518 ILE A C 1
ATOM 4026 O O . ILE A 1 518 ? -4.532 1.886 8.131 1.00 94.38 518 ILE A O 1
ATOM 4030 N N . GLY A 1 519 ? -6.534 1.198 8.895 1.00 96.38 519 GLY A N 1
ATOM 4031 C CA . GLY A 1 519 ? -6.084 0.749 10.210 1.00 96.38 519 GLY A CA 1
ATOM 4032 C C . GLY A 1 519 ? -6.139 -0.769 10.294 1.00 96.38 519 GLY A C 1
ATOM 4033 O O . GLY A 1 519 ? -7.228 -1.328 10.280 1.00 96.38 519 GLY A O 1
ATOM 4034 N N . LEU A 1 520 ? -4.985 -1.434 10.379 1.00 98.06 520 LEU A N 1
ATOM 4035 C CA . LEU A 1 520 ? -4.888 -2.831 10.806 1.00 98.06 520 LEU A CA 1
ATOM 4036 C C . LEU A 1 520 ? -4.614 -2.857 12.308 1.00 98.06 520 LEU A C 1
ATOM 4038 O O . LEU A 1 520 ? -3.631 -2.287 12.773 1.00 98.06 520 LEU A O 1
ATOM 4042 N N . LEU A 1 521 ? -5.470 -3.527 13.061 1.00 98.38 521 LEU A N 1
ATOM 4043 C CA . LEU A 1 521 ? -5.448 -3.554 14.514 1.00 98.38 521 LEU A CA 1
ATOM 4044 C C . LEU A 1 521 ? -5.114 -4.953 15.000 1.00 98.38 521 LEU A C 1
ATOM 4046 O O . LEU A 1 521 ? -5.739 -5.915 14.561 1.00 98.38 521 LEU A O 1
ATOM 4050 N N . ILE A 1 522 ? -4.159 -5.058 15.922 1.00 98.50 522 ILE A N 1
ATOM 4051 C CA . ILE A 1 522 ? -3.819 -6.304 16.615 1.00 98.50 522 ILE A CA 1
ATOM 4052 C C . ILE A 1 522 ? -3.741 -6.001 18.106 1.00 98.50 522 ILE A C 1
ATOM 4054 O O . ILE A 1 522 ? -2.835 -5.305 18.569 1.00 98.50 522 ILE A O 1
ATOM 4058 N N . TRP A 1 523 ? -4.704 -6.512 18.866 1.00 97.94 523 TRP A N 1
ATOM 4059 C CA . TRP A 1 523 ? -4.794 -6.223 20.291 1.00 97.94 523 TRP A CA 1
ATOM 4060 C C . TRP A 1 523 ? -5.450 -7.347 21.082 1.00 97.94 523 TRP A C 1
ATOM 4062 O O . TRP A 1 523 ? -6.371 -8.003 20.611 1.00 97.94 523 TRP A O 1
ATOM 4072 N N . GLY A 1 524 ? -4.966 -7.572 22.296 1.00 97.38 524 GLY A N 1
ATOM 4073 C CA . GLY A 1 524 ? -5.553 -8.476 23.274 1.00 97.38 524 GLY A CA 1
ATOM 4074 C C . GLY A 1 524 ? -6.456 -7.759 24.265 1.00 97.38 524 GLY A C 1
ATOM 4075 O O . GLY A 1 524 ? -6.419 -6.534 24.377 1.00 97.38 524 GLY A O 1
ATOM 4076 N N . PHE A 1 525 ? -7.235 -8.527 25.030 1.00 96.44 525 PHE A N 1
ATOM 4077 C CA . PHE A 1 525 ? -7.964 -7.980 26.176 1.00 96.44 525 PHE A CA 1
ATOM 4078 C C . PHE A 1 525 ? -7.020 -7.281 27.170 1.00 96.44 525 PHE A C 1
ATOM 4080 O O . PHE A 1 525 ? -7.369 -6.250 27.744 1.00 96.44 525 PHE A O 1
ATOM 4087 N N . ASP A 1 526 ? -5.816 -7.828 27.331 1.00 95.44 526 ASP A N 1
ATOM 4088 C CA . ASP A 1 526 ? -4.695 -7.234 28.048 1.00 95.44 526 ASP A CA 1
ATOM 4089 C C . ASP A 1 526 ? -3.396 -7.310 27.214 1.00 95.44 526 ASP A C 1
ATOM 4091 O O . ASP A 1 526 ? -3.367 -7.850 26.103 1.00 95.44 526 ASP A O 1
ATOM 4095 N N . GLY A 1 527 ? -2.300 -6.755 27.742 1.00 95.81 527 GLY A N 1
ATOM 4096 C CA . GLY A 1 527 ? -1.008 -6.748 27.047 1.00 95.81 527 GLY A CA 1
ATOM 4097 C C . GLY A 1 527 ? -0.399 -8.143 26.839 1.00 95.81 527 GLY A C 1
ATOM 4098 O O . GLY A 1 527 ? 0.342 -8.354 25.877 1.00 95.81 527 GLY A O 1
ATOM 4099 N N . GLN A 1 528 ? -0.724 -9.123 27.693 1.00 96.50 528 GLN A N 1
ATOM 4100 C CA . GLN A 1 528 ? -0.273 -10.505 27.507 1.00 96.50 528 GLN A CA 1
ATOM 4101 C C . GLN A 1 528 ? -0.954 -11.121 26.281 1.00 96.50 528 GLN A C 1
ATOM 4103 O O . GLN A 1 528 ? -0.286 -11.727 25.438 1.00 96.50 528 GLN A O 1
ATOM 4108 N N . ASP A 1 529 ? -2.259 -10.908 26.149 1.00 97.88 529 ASP A N 1
ATOM 4109 C CA . ASP A 1 529 ? -3.029 -11.358 24.998 1.00 97.88 529 ASP A CA 1
ATOM 4110 C C . ASP A 1 529 ? -2.581 -10.648 23.703 1.00 97.88 529 ASP A C 1
ATOM 4112 O O . ASP A 1 529 ? -2.435 -11.307 22.671 1.00 97.88 529 ASP A O 1
ATOM 4116 N N . THR A 1 530 ? -2.253 -9.345 23.748 1.00 98.19 530 THR A N 1
ATOM 4117 C CA . THR A 1 530 ? -1.683 -8.610 22.595 1.00 98.19 530 THR A CA 1
ATOM 4118 C C . THR A 1 530 ? -0.376 -9.245 22.129 1.00 98.19 530 THR A C 1
ATOM 4120 O O . THR A 1 530 ? -0.166 -9.446 20.927 1.00 98.19 530 THR A O 1
ATOM 4123 N N . TYR A 1 531 ? 0.507 -9.586 23.070 1.00 98.19 531 TYR A N 1
ATOM 4124 C CA . TYR A 1 531 ? 1.798 -10.196 22.773 1.00 98.19 531 TYR A CA 1
ATOM 4125 C C . TYR A 1 531 ? 1.649 -11.533 22.052 1.00 98.19 531 TYR A C 1
ATOM 4127 O O . TYR A 1 531 ? 2.274 -11.739 21.010 1.00 98.19 531 TYR A O 1
ATOM 4135 N N . TYR A 1 532 ? 0.810 -12.437 22.565 1.00 98.38 532 TYR A N 1
ATOM 4136 C CA . TYR A 1 532 ? 0.654 -13.758 21.956 1.00 98.38 532 TYR A CA 1
ATOM 4137 C C . TYR A 1 532 ? -0.172 -13.737 20.672 1.00 98.38 532 TYR A C 1
ATOM 4139 O O . TYR A 1 532 ? 0.135 -14.516 19.771 1.00 98.38 532 TYR A O 1
ATOM 4147 N N . ALA A 1 533 ? -1.133 -12.821 20.526 1.00 98.44 533 ALA A N 1
ATOM 4148 C CA . ALA A 1 533 ? -1.800 -12.582 19.246 1.00 98.44 533 ALA A CA 1
ATOM 4149 C C . ALA A 1 533 ? -0.803 -12.113 18.175 1.00 98.44 533 ALA A C 1
ATOM 4151 O O . ALA A 1 533 ? -0.768 -12.657 17.073 1.00 98.44 533 ALA A O 1
ATOM 4152 N N . SER A 1 534 ? 0.069 -11.165 18.529 1.00 98.56 534 SER A N 1
ATOM 4153 C CA . SER A 1 534 ? 1.129 -10.662 17.646 1.00 98.56 534 SER A CA 1
ATOM 4154 C C . SER A 1 534 ? 2.164 -11.738 17.311 1.00 98.56 534 SER A C 1
ATOM 4156 O O . SER A 1 534 ? 2.621 -11.843 16.175 1.00 98.56 534 SER A O 1
ATOM 4158 N N . LYS A 1 535 ? 2.523 -12.576 18.289 1.00 98.06 535 LYS A N 1
ATOM 4159 C CA . LYS A 1 535 ? 3.450 -13.690 18.088 1.00 98.06 535 LYS A CA 1
ATOM 4160 C C . LYS A 1 535 ? 2.856 -14.755 17.168 1.00 98.06 535 LYS A C 1
ATOM 4162 O O . LYS A 1 535 ? 3.513 -15.141 16.209 1.00 98.06 535 LYS A O 1
ATOM 4167 N N . TRP A 1 536 ? 1.603 -15.157 17.394 1.00 98.19 536 TRP A N 1
ATOM 4168 C CA . TRP A 1 536 ? 0.871 -16.049 16.489 1.00 98.19 536 TRP A CA 1
ATOM 4169 C C . TRP A 1 536 ? 0.790 -15.480 15.072 1.00 98.19 536 TRP A C 1
ATOM 4171 O O . TRP A 1 536 ? 1.016 -16.207 14.107 1.00 98.19 536 TRP A O 1
ATOM 4181 N N . PHE A 1 537 ? 0.539 -14.177 14.936 1.00 98.38 537 PHE A N 1
ATOM 4182 C CA . PHE A 1 537 ? 0.512 -13.510 13.638 1.00 98.38 537 PHE A CA 1
ATOM 4183 C C . PHE A 1 537 ? 1.826 -13.684 12.858 1.00 98.38 537 PHE A C 1
ATOM 4185 O O . PHE A 1 537 ? 1.787 -13.895 11.646 1.00 98.38 537 PHE A O 1
ATOM 4192 N N . TRP A 1 538 ? 2.970 -13.662 13.550 1.00 98.00 538 TRP A N 1
ATOM 4193 C CA . TRP A 1 538 ? 4.298 -13.832 12.956 1.00 98.00 538 TRP A CA 1
ATOM 4194 C C . TRP A 1 538 ? 4.743 -15.285 12.770 1.00 98.00 538 TRP A C 1
ATOM 4196 O O . TRP A 1 538 ? 5.114 -15.660 11.665 1.00 98.00 538 TRP A O 1
ATOM 4206 N N . ASP A 1 539 ? 4.757 -16.097 13.828 1.00 95.62 539 ASP A N 1
ATOM 4207 C CA . ASP A 1 539 ? 5.383 -17.430 13.822 1.00 95.62 539 ASP A CA 1
ATOM 4208 C C . ASP A 1 539 ? 4.395 -18.587 14.022 1.00 95.62 539 ASP A C 1
ATOM 4210 O O . ASP A 1 539 ? 4.794 -19.753 14.056 1.00 95.62 539 ASP A O 1
ATOM 4214 N N . GLY A 1 540 ? 3.107 -18.272 14.174 1.00 95.56 540 GLY A N 1
ATOM 4215 C CA . GLY A 1 540 ? 2.029 -19.247 14.318 1.00 95.56 540 GLY A CA 1
ATOM 4216 C C . GLY A 1 540 ? 2.023 -20.003 15.645 1.00 95.56 540 GLY A C 1
ATOM 4217 O O . GLY A 1 540 ? 1.144 -20.839 15.848 1.00 95.56 540 GLY A O 1
ATOM 4218 N N . LEU A 1 541 ? 2.967 -19.754 16.562 1.00 93.31 541 LEU A N 1
ATOM 4219 C CA . LEU A 1 541 ? 3.123 -20.495 17.823 1.00 93.31 541 LEU A CA 1
ATOM 4220 C C . LEU A 1 541 ? 3.192 -22.023 17.630 1.00 93.31 541 LEU A C 1
ATOM 4222 O O . LEU A 1 541 ? 2.665 -22.792 18.433 1.00 93.31 541 LEU A O 1
ATOM 4226 N N . GLY A 1 542 ? 3.844 -22.472 16.553 1.00 85.50 542 GLY A N 1
ATOM 4227 C CA . GLY A 1 542 ? 3.932 -23.892 16.184 1.00 85.50 542 GLY A CA 1
ATOM 4228 C C . GLY A 1 542 ? 2.799 -24.392 15.278 1.00 85.50 542 GLY A C 1
ATOM 4229 O O . GLY A 1 542 ? 2.767 -25.577 14.953 1.00 85.50 542 GLY A O 1
ATOM 4230 N N . SER A 1 543 ? 1.900 -23.500 14.858 1.00 89.81 543 SER A N 1
ATOM 4231 C CA . SER A 1 543 ? 0.945 -23.701 13.761 1.00 89.81 543 SER A CA 1
ATOM 4232 C C . SER A 1 543 ? 1.294 -22.799 12.566 1.00 89.81 543 SER A C 1
ATOM 4234 O O . SER A 1 543 ? 2.381 -22.225 12.528 1.00 89.81 543 SER A O 1
ATOM 4236 N N . GLU A 1 544 ? 0.409 -22.696 11.573 1.00 93.94 544 GLU A N 1
ATOM 4237 C CA . GLU A 1 544 ? 0.580 -21.731 10.483 1.00 93.94 544 GLU A CA 1
ATOM 4238 C C . GLU A 1 544 ? 0.595 -20.288 11.040 1.00 93.94 544 GLU A C 1
ATOM 4240 O O . GLU A 1 544 ? -0.286 -19.935 11.832 1.00 93.94 544 GLU A O 1
ATOM 4245 N N . PRO A 1 545 ? 1.575 -19.443 10.658 1.00 97.25 545 PRO A N 1
ATOM 4246 C CA . PRO A 1 545 ? 1.569 -18.014 10.949 1.00 97.25 545 PRO A CA 1
ATOM 4247 C C . PRO A 1 545 ? 0.241 -17.345 10.610 1.00 97.25 545 PRO A C 1
ATOM 4249 O O . PRO A 1 545 ? -0.268 -17.495 9.499 1.00 97.25 545 PRO A O 1
ATOM 4252 N N . GLY A 1 546 ? -0.284 -16.528 11.523 1.00 97.19 546 GLY A N 1
ATOM 4253 C CA . GLY A 1 546 ? -1.555 -15.835 11.307 1.00 97.19 546 GLY A CA 1
ATOM 4254 C C . GLY A 1 546 ? -1.558 -14.971 10.041 1.00 97.19 546 GLY A C 1
ATOM 4255 O O . GLY A 1 546 ? -2.540 -14.960 9.306 1.00 97.19 546 GLY A O 1
ATOM 4256 N N . ILE A 1 547 ? -0.436 -14.324 9.703 1.00 97.50 547 ILE A N 1
ATOM 4257 C CA . ILE A 1 547 ? -0.309 -13.565 8.449 1.00 97.50 547 ILE A CA 1
ATOM 4258 C C . ILE A 1 547 ? -0.375 -14.449 7.189 1.00 97.50 547 ILE A C 1
ATOM 4260 O O . ILE A 1 547 ? -0.751 -13.967 6.121 1.00 97.50 547 ILE A O 1
ATOM 4264 N N . GLN A 1 548 ? 0.001 -15.729 7.283 1.00 96.44 548 GLN A N 1
ATOM 4265 C CA . GLN A 1 548 ? -0.152 -16.702 6.198 1.00 96.44 548 GLN A CA 1
ATOM 4266 C C . GLN A 1 548 ? -1.584 -17.208 6.114 1.00 96.44 548 GLN A C 1
ATOM 4268 O O . GLN A 1 548 ? -2.170 -17.139 5.035 1.00 96.44 548 GLN A O 1
ATOM 4273 N N . TYR A 1 549 ? -2.169 -17.562 7.257 1.00 94.94 549 TYR A N 1
ATOM 4274 C CA . TYR A 1 549 ? -3.569 -17.955 7.362 1.00 94.94 549 TYR A CA 1
ATOM 4275 C C . TYR A 1 549 ? -4.505 -16.916 6.712 1.00 94.94 549 TYR A C 1
ATOM 4277 O O . TYR A 1 549 ? -5.336 -17.265 5.872 1.00 94.94 549 TYR A O 1
ATOM 4285 N N . LEU A 1 550 ? -4.311 -15.618 6.997 1.00 95.62 550 LEU A N 1
ATOM 4286 C CA . LEU A 1 550 ? -5.139 -14.536 6.438 1.00 95.62 550 LEU A CA 1
ATOM 4287 C C . LEU A 1 550 ? -5.084 -14.418 4.903 1.00 95.62 550 LEU A C 1
ATOM 4289 O O . LEU A 1 550 ? -5.953 -13.780 4.316 1.00 95.62 550 LEU A O 1
ATOM 4293 N N . GLN A 1 551 ? -4.113 -15.039 4.226 1.00 94.00 551 GLN A N 1
ATOM 4294 C CA . GLN A 1 551 ? -4.075 -15.090 2.757 1.00 94.00 551 GLN A CA 1
ATOM 4295 C C . GLN A 1 551 ? -5.100 -16.0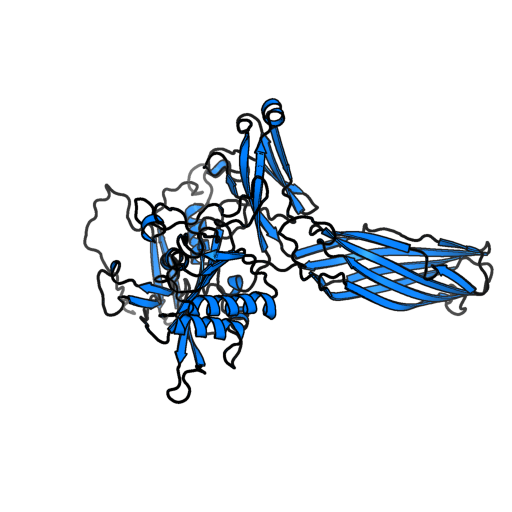57 2.164 1.00 94.00 551 GLN A C 1
ATOM 4297 O O . GLN A 1 551 ? -5.307 -16.062 0.956 1.00 94.00 551 GLN A O 1
ATOM 4302 N N . THR A 1 552 ? -5.716 -16.889 2.997 1.00 90.81 552 THR A N 1
ATOM 4303 C CA . THR A 1 552 ? -6.753 -17.849 2.602 1.00 90.81 552 THR A CA 1
ATOM 4304 C C . THR A 1 552 ? -8.107 -17.527 3.232 1.00 90.81 552 THR A C 1
ATOM 4306 O O . THR A 1 552 ? -9.065 -18.277 3.048 1.00 90.81 552 THR A O 1
ATOM 4309 N N . GLU A 1 553 ? -8.188 -16.419 3.974 1.00 90.00 553 GLU A N 1
ATOM 4310 C CA . GLU A 1 553 ? -9.421 -15.980 4.617 1.00 90.00 553 GLU A CA 1
ATOM 4311 C C . GLU A 1 553 ? -10.420 -15.455 3.579 1.00 90.00 553 GLU A C 1
ATOM 4313 O O . GLU A 1 553 ? -10.043 -14.903 2.538 1.00 90.00 553 GLU A O 1
ATOM 4318 N N . ASN A 1 554 ? -11.705 -15.645 3.870 1.00 87.06 554 ASN A N 1
ATOM 4319 C CA . ASN A 1 554 ? -12.786 -15.237 2.988 1.00 87.06 554 ASN A CA 1
ATOM 4320 C C . ASN A 1 554 ? -12.769 -13.714 2.772 1.00 87.06 554 ASN A C 1
ATOM 4322 O O . ASN A 1 554 ? -12.529 -12.926 3.694 1.00 87.06 554 ASN A O 1
ATOM 4326 N N . ARG A 1 555 ? -13.080 -13.292 1.542 1.00 88.06 555 ARG A N 1
ATOM 4327 C CA . ARG A 1 555 ? -13.295 -11.875 1.227 1.00 88.06 555 ARG A CA 1
ATOM 4328 C C . ARG A 1 555 ? -14.439 -11.309 2.067 1.00 88.06 555 ARG A C 1
ATOM 4330 O O . ARG A 1 555 ? -15.413 -12.007 2.338 1.00 88.06 555 ARG A O 1
ATOM 4337 N N . GLY A 1 556 ? -14.308 -10.053 2.481 1.00 88.00 556 GLY A N 1
ATOM 4338 C CA . GLY A 1 556 ? -15.296 -9.368 3.320 1.00 88.00 556 GLY A CA 1
ATOM 4339 C C . GLY A 1 556 ? -15.193 -9.637 4.830 1.00 88.00 556 GLY A C 1
ATOM 4340 O O . GLY A 1 556 ? -15.903 -8.990 5.598 1.00 88.00 556 GLY A O 1
ATOM 4341 N N . VAL A 1 557 ? -14.304 -10.531 5.287 1.00 91.44 557 VAL A N 1
ATOM 4342 C CA . VAL A 1 557 ? -14.001 -10.689 6.722 1.00 91.44 557 VAL A CA 1
ATOM 4343 C C . VAL A 1 557 ? -13.125 -9.521 7.182 1.00 91.44 557 VAL A C 1
ATOM 4345 O O . VAL A 1 557 ? -11.966 -9.397 6.780 1.00 91.44 557 VAL A O 1
ATOM 4348 N N . THR A 1 558 ? -13.672 -8.661 8.036 1.00 94.00 558 THR A N 1
ATOM 4349 C CA . THR A 1 558 ? -13.015 -7.443 8.538 1.00 94.00 558 THR A CA 1
ATOM 4350 C C . THR A 1 558 ? -12.442 -7.610 9.941 1.00 94.00 558 THR A C 1
ATOM 4352 O O . THR A 1 558 ? -11.553 -6.851 10.321 1.00 94.00 558 THR A O 1
ATOM 4355 N N . ALA A 1 559 ? -12.885 -8.608 10.710 1.00 94.88 559 ALA A N 1
ATOM 4356 C CA . ALA A 1 559 ? -12.312 -8.913 12.017 1.00 94.88 559 ALA A CA 1
ATOM 4357 C C . ALA A 1 559 ? -12.351 -10.408 12.353 1.00 94.88 559 ALA A C 1
ATOM 4359 O O . ALA A 1 559 ? -13.271 -11.128 11.971 1.00 94.88 559 ALA A O 1
ATOM 4360 N N . ILE A 1 560 ? -11.370 -10.864 13.127 1.00 95.12 560 ILE A N 1
ATOM 4361 C CA . ILE A 1 560 ? -11.353 -12.186 13.754 1.00 95.12 560 ILE A CA 1
ATOM 4362 C C . ILE A 1 560 ? -11.122 -12.052 15.255 1.00 95.12 560 ILE A C 1
ATOM 4364 O O . ILE A 1 560 ? -10.342 -11.205 15.704 1.00 95.12 560 ILE A O 1
ATOM 4368 N N . VAL A 1 561 ? -11.773 -12.919 16.030 1.00 95.81 561 VAL A N 1
ATOM 4369 C CA . VAL A 1 561 ? -11.511 -13.058 17.468 1.00 95.81 561 VAL A CA 1
ATOM 4370 C C . VAL A 1 561 ? -10.709 -14.329 17.698 1.00 95.81 561 VAL A C 1
ATOM 4372 O O . VAL A 1 561 ? -11.085 -15.424 17.273 1.00 95.81 561 VAL A O 1
ATOM 4375 N N . LEU A 1 562 ? -9.587 -14.171 18.385 1.00 97.31 562 LEU A N 1
ATOM 4376 C CA . LEU A 1 562 ? -8.676 -15.229 18.775 1.00 97.31 562 LEU A CA 1
ATOM 4377 C C . LEU A 1 562 ? -8.969 -15.647 20.210 1.00 97.31 562 LEU A C 1
ATOM 4379 O O . LEU A 1 562 ? -9.142 -14.802 21.085 1.00 97.31 562 LEU A O 1
ATOM 4383 N N . LYS A 1 563 ? -8.943 -16.952 20.467 1.00 97.50 563 LYS A N 1
ATOM 4384 C CA . LYS A 1 563 ? -8.847 -17.529 21.805 1.00 97.50 563 LYS A CA 1
ATOM 4385 C C . LYS A 1 563 ? -7.431 -18.039 22.026 1.00 97.50 563 LYS A C 1
ATOM 4387 O O . LYS A 1 563 ? -6.968 -18.924 21.303 1.00 97.50 563 LYS A O 1
ATOM 4392 N N . ILE A 1 564 ? -6.783 -17.515 23.055 1.00 97.94 564 ILE A N 1
ATOM 4393 C CA . ILE A 1 564 ? -5.442 -17.879 23.496 1.00 97.94 564 ILE A CA 1
ATOM 4394 C C . ILE A 1 564 ? -5.592 -18.813 24.696 1.00 97.94 564 ILE A C 1
ATOM 4396 O O . ILE A 1 564 ? -6.131 -18.453 25.741 1.00 97.94 564 ILE A O 1
ATOM 4400 N N . THR A 1 565 ? -5.149 -20.055 24.540 1.00 96.81 565 THR A N 1
ATOM 4401 C CA . THR A 1 565 ? -5.216 -21.056 25.607 1.00 96.81 565 THR A CA 1
ATOM 4402 C C . THR A 1 565 ? -3.855 -21.167 26.271 1.00 96.81 565 THR A C 1
ATOM 4404 O O . THR A 1 565 ? -2.920 -21.678 25.660 1.00 96.81 565 THR A O 1
ATOM 4407 N N . TYR A 1 566 ? -3.759 -20.713 27.523 1.00 96.12 566 TYR A N 1
ATOM 4408 C CA . TYR A 1 566 ? -2.561 -20.810 28.359 1.00 96.12 566 TYR A CA 1
ATOM 4409 C C . TYR A 1 566 ? -2.566 -22.124 29.161 1.00 96.12 566 TYR A C 1
ATOM 4411 O O . TYR A 1 566 ? -3.359 -22.259 30.099 1.00 96.12 566 TYR A O 1
ATOM 4419 N N . PRO A 1 567 ? -1.711 -23.115 28.837 1.00 94.12 567 PRO A N 1
ATOM 4420 C CA . PRO A 1 567 ? -1.663 -24.368 29.580 1.00 94.12 567 PRO A CA 1
ATOM 4421 C C . PRO A 1 567 ? -1.185 -24.125 31.012 1.00 94.12 567 PRO A C 1
ATOM 4423 O O . PRO A 1 567 ? -0.170 -23.465 31.223 1.00 94.12 567 PRO A O 1
ATOM 4426 N N . THR A 1 568 ? -1.849 -24.723 32.002 1.00 93.62 568 THR A N 1
ATOM 4427 C CA . THR A 1 568 ? -1.470 -24.563 33.420 1.00 93.62 568 THR A CA 1
ATOM 4428 C C . THR A 1 568 ? -0.041 -25.024 33.709 1.00 93.62 568 THR A C 1
ATOM 4430 O O . THR A 1 568 ? 0.636 -24.453 34.558 1.00 93.62 568 THR A O 1
ATOM 4433 N N . THR A 1 569 ? 0.433 -26.046 32.994 1.00 94.56 569 THR A N 1
ATOM 4434 C CA . THR A 1 569 ? 1.779 -26.611 33.151 1.00 94.56 569 THR A CA 1
ATOM 4435 C C . THR A 1 569 ? 2.852 -25.855 32.377 1.00 94.56 569 THR A C 1
ATOM 4437 O O . THR A 1 569 ? 4.030 -26.032 32.672 1.00 94.56 569 THR A O 1
ATOM 4440 N N . ASN A 1 570 ? 2.476 -25.068 31.365 1.00 91.12 570 ASN A N 1
ATOM 4441 C CA . ASN A 1 570 ? 3.425 -24.361 30.510 1.00 91.12 570 ASN A CA 1
ATOM 4442 C C . ASN A 1 570 ? 2.825 -23.074 29.907 1.00 91.12 570 ASN A C 1
ATOM 4444 O O . ASN A 1 570 ? 2.643 -22.983 28.690 1.00 91.12 570 ASN A O 1
ATOM 4448 N N . PRO A 1 571 ? 2.495 -22.072 30.741 1.00 90.19 571 PRO A N 1
ATOM 4449 C CA . PRO A 1 571 ? 1.755 -20.892 30.297 1.00 90.19 571 PRO A CA 1
ATOM 4450 C C . PRO A 1 571 ? 2.550 -19.991 29.339 1.00 90.19 571 PRO A C 1
ATOM 4452 O O . PRO A 1 571 ? 1.963 -19.139 28.685 1.00 90.19 571 PRO A O 1
ATOM 4455 N N . THR A 1 572 ? 3.870 -20.171 29.214 1.00 92.81 572 THR A N 1
ATOM 4456 C CA . THR A 1 572 ? 4.713 -19.415 28.270 1.00 92.81 572 THR A CA 1
ATOM 4457 C C . THR A 1 572 ? 4.679 -19.957 26.838 1.00 92.81 572 THR A C 1
ATOM 4459 O O . THR A 1 572 ? 5.299 -19.380 25.949 1.00 92.81 572 THR A O 1
ATOM 4462 N N . HIS A 1 573 ? 3.970 -21.065 26.599 1.00 93.75 573 HIS A N 1
ATOM 4463 C CA . HIS A 1 573 ? 3.784 -21.659 25.273 1.00 93.75 573 HIS A CA 1
ATOM 4464 C C . HIS A 1 573 ? 2.291 -21.909 25.009 1.00 93.75 573 HIS A C 1
ATOM 4466 O O . HIS A 1 573 ? 1.850 -23.063 25.002 1.00 93.75 573 HIS A O 1
ATOM 4472 N N . PRO A 1 574 ? 1.487 -20.842 24.858 1.00 96.44 574 PRO A N 1
ATOM 4473 C CA . PRO A 1 574 ? 0.069 -20.976 24.578 1.00 96.44 574 PRO A CA 1
ATOM 4474 C C . PRO A 1 574 ? -0.194 -21.427 23.142 1.00 96.44 574 PRO A C 1
ATOM 4476 O O . PRO A 1 574 ? 0.656 -21.308 22.261 1.00 96.44 574 PRO A O 1
ATOM 4479 N N . THR A 1 575 ? -1.415 -21.898 22.909 1.00 95.81 575 THR A N 1
ATOM 4480 C CA . THR A 1 575 ? -1.948 -22.173 21.569 1.00 95.81 575 THR A CA 1
ATOM 4481 C C . THR A 1 575 ? -3.049 -21.180 21.231 1.00 95.81 575 THR A C 1
ATOM 4483 O O . THR A 1 575 ? -3.797 -20.760 22.119 1.00 95.81 575 THR A O 1
ATOM 4486 N N . VAL A 1 576 ? -3.198 -20.857 19.949 1.00 96.81 576 VAL A N 1
ATOM 4487 C CA . VAL A 1 576 ? -4.211 -19.916 19.457 1.00 96.81 576 VAL A CA 1
ATOM 4488 C C . VAL A 1 576 ? -5.204 -20.635 18.552 1.00 96.81 576 VAL A C 1
ATOM 4490 O O . VAL A 1 576 ? -4.835 -21.514 17.779 1.00 96.81 576 VAL A O 1
ATOM 4493 N N . SER A 1 577 ? -6.475 -20.259 18.665 1.00 94.88 577 SER A N 1
ATOM 4494 C CA . SER A 1 577 ? -7.550 -20.697 17.772 1.00 94.88 577 SER A CA 1
ATOM 4495 C C . SER A 1 577 ? -8.441 -19.514 17.416 1.00 94.88 577 SER A C 1
ATOM 4497 O O . SER A 1 577 ? -8.676 -18.653 18.262 1.00 94.88 577 SER A O 1
ATOM 4499 N N . ILE A 1 578 ? -8.941 -19.475 16.185 1.00 93.81 578 ILE A N 1
ATOM 4500 C CA . ILE A 1 578 ? -9.906 -18.465 15.741 1.00 93.81 578 ILE A CA 1
ATOM 4501 C C . ILE A 1 578 ? -11.298 -18.941 16.147 1.00 93.81 578 ILE A C 1
ATOM 4503 O O . ILE A 1 578 ? -11.703 -20.040 15.768 1.00 93.81 578 ILE A O 1
ATOM 4507 N N . VAL A 1 579 ? -12.007 -18.129 16.929 1.00 91.69 579 VAL A N 1
ATOM 4508 C CA . VAL A 1 579 ? -13.349 -18.449 17.441 1.00 91.69 579 VAL A CA 1
ATOM 4509 C C . VAL A 1 579 ? -14.454 -17.646 16.766 1.00 91.69 579 VAL A C 1
ATOM 4511 O O . VAL A 1 579 ? -15.583 -18.109 16.756 1.00 91.69 579 VAL A O 1
ATOM 4514 N N . GLU A 1 580 ? -14.127 -16.502 16.159 1.00 89.56 580 GLU A N 1
ATOM 4515 C CA . GLU A 1 580 ? -15.077 -15.676 15.406 1.00 89.56 580 GLU A CA 1
ATOM 4516 C C . GLU A 1 580 ? -14.454 -15.192 14.097 1.00 89.56 580 GLU A C 1
ATOM 4518 O O . GLU A 1 580 ? -13.270 -14.841 14.068 1.00 89.56 580 GLU A O 1
ATOM 4523 N N . ARG A 1 581 ? -15.275 -15.115 13.045 1.00 89.44 581 ARG A N 1
ATOM 4524 C CA . ARG A 1 581 ? -14.979 -14.444 11.770 1.00 89.44 581 ARG A CA 1
ATOM 4525 C C . ARG A 1 581 ? -16.116 -13.483 11.471 1.00 89.44 581 ARG A C 1
ATOM 4527 O O . ARG A 1 581 ? -17.259 -13.906 11.300 1.00 89.44 581 ARG A O 1
ATOM 4534 N N . LEU A 1 582 ? -15.798 -12.199 11.452 1.00 87.25 582 LEU A N 1
ATOM 4535 C CA . LEU A 1 582 ? -16.772 -11.122 11.439 1.00 87.25 582 LEU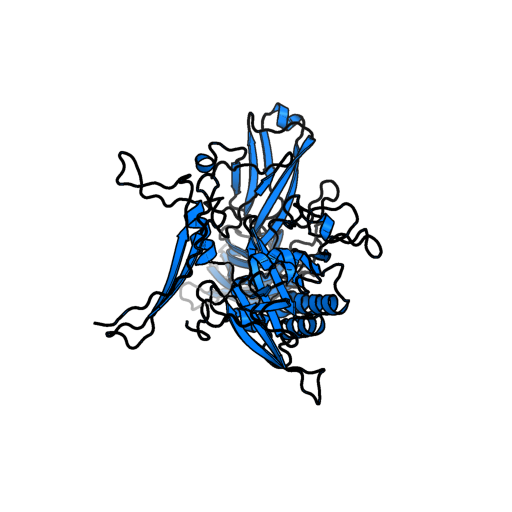 A CA 1
ATOM 4536 C C . LEU A 1 582 ? -16.587 -10.251 10.199 1.00 87.25 582 LEU A C 1
ATOM 4538 O O . LEU A 1 582 ? -15.469 -9.959 9.776 1.00 87.25 582 LEU A O 1
ATOM 4542 N N . GLY A 1 583 ? -17.715 -9.831 9.648 1.00 83.94 583 GLY A N 1
ATOM 4543 C CA . GLY A 1 583 ? -17.877 -8.976 8.481 1.00 83.94 583 GLY A CA 1
ATOM 4544 C C . GLY A 1 583 ? -19.361 -8.636 8.353 1.00 83.94 583 GLY A C 1
ATOM 4545 O O . GLY A 1 583 ? -20.151 -9.002 9.223 1.00 83.94 583 GLY A O 1
ATOM 4546 N N . THR A 1 584 ? -19.756 -7.968 7.275 1.00 74.06 584 THR A N 1
ATOM 4547 C CA . THR A 1 584 ? -21.160 -7.571 7.051 1.00 74.06 584 THR A CA 1
ATOM 4548 C C . THR A 1 584 ? -22.125 -8.746 6.978 1.00 74.06 584 THR A C 1
ATOM 4550 O O . THR A 1 584 ? -23.254 -8.653 7.446 1.00 74.06 584 THR A O 1
ATOM 4553 N N . VAL A 1 585 ? -21.690 -9.862 6.392 1.00 65.44 585 VAL A N 1
ATOM 4554 C CA . VAL A 1 585 ? -22.385 -11.142 6.529 1.00 65.44 585 VAL A CA 1
ATOM 4555 C C . VAL A 1 585 ? -21.659 -11.898 7.628 1.00 65.44 585 VAL A C 1
ATOM 4557 O O . VAL A 1 585 ? -20.594 -12.475 7.394 1.00 65.44 585 VAL A O 1
ATOM 4560 N N . SER A 1 586 ? -22.191 -11.837 8.846 1.00 56.03 586 SER A N 1
ATOM 4561 C CA . SER A 1 586 ? -21.572 -12.517 9.977 1.00 56.03 586 SER A CA 1
ATOM 4562 C C . SER A 1 586 ? -21.639 -14.050 9.811 1.00 56.03 586 SER A C 1
ATOM 4564 O O . SER A 1 586 ? -22.636 -14.608 9.344 1.00 56.03 586 SER A O 1
ATOM 4566 N N . GLU A 1 587 ? -20.543 -14.733 10.173 1.00 56.38 587 GLU A N 1
ATOM 4567 C CA . GLU A 1 587 ? -20.478 -16.191 10.378 1.00 56.38 587 GLU A CA 1
ATOM 4568 C C . GLU A 1 587 ? -20.628 -17.067 9.103 1.00 56.38 587 GLU A C 1
ATOM 4570 O O . GLU A 1 587 ? -21.498 -17.938 9.037 1.00 56.38 587 GLU A O 1
ATOM 4575 N N . LYS A 1 588 ? -19.772 -16.886 8.081 1.00 47.00 588 LYS A N 1
ATOM 4576 C CA . LYS A 1 588 ? -19.558 -17.909 7.026 1.00 47.00 588 LYS A CA 1
ATOM 4577 C C . LYS A 1 588 ? -18.644 -19.020 7.567 1.00 47.00 588 LYS A C 1
ATOM 4579 O O . LYS A 1 588 ? -17.645 -18.716 8.224 1.00 47.00 588 LYS A O 1
ATOM 4584 N N . ASP A 1 589 ? -18.954 -20.286 7.277 1.00 49.47 589 ASP A N 1
ATOM 4585 C CA . ASP A 1 589 ? -18.015 -21.390 7.518 1.00 49.47 589 ASP A CA 1
ATOM 4586 C C . ASP A 1 589 ? -16.726 -21.206 6.689 1.00 49.47 589 ASP A C 1
ATOM 4588 O O . ASP A 1 589 ? -16.677 -20.439 5.720 1.00 49.47 589 ASP A O 1
ATOM 4592 N N . TYR A 1 590 ? -15.644 -21.860 7.122 1.00 44.41 590 TYR A N 1
ATOM 4593 C CA . TYR A 1 590 ? -14.317 -21.695 6.525 1.00 44.41 590 TYR A CA 1
ATOM 4594 C C . TYR A 1 590 ? -14.317 -22.032 5.023 1.00 44.41 590 TYR A C 1
ATOM 4596 O O . TYR A 1 590 ? -14.983 -22.975 4.608 1.00 44.41 590 TYR A O 1
ATOM 4604 N N . HIS A 1 591 ? -13.505 -21.302 4.247 1.00 37.69 591 HIS A N 1
ATOM 4605 C CA . HIS A 1 591 ? -13.137 -21.609 2.856 1.00 37.69 591 HIS A CA 1
ATOM 4606 C C . HIS A 1 591 ? -14.295 -22.127 1.997 1.00 37.69 591 HIS A C 1
ATOM 4608 O O . HIS A 1 591 ? -14.338 -23.300 1.627 1.00 37.69 591 HIS A O 1
ATOM 4614 N N . ASP A 1 592 ? -15.215 -21.241 1.654 1.00 32.53 592 ASP A N 1
ATOM 4615 C CA . ASP A 1 592 ? -16.201 -21.548 0.628 1.00 32.53 592 ASP A CA 1
ATOM 4616 C C . ASP A 1 592 ? -15.794 -20.753 -0.627 1.00 32.53 592 ASP A C 1
ATOM 4618 O O . ASP A 1 592 ? -15.811 -19.515 -0.550 1.00 32.53 592 ASP A O 1
ATOM 4622 N N . PRO A 1 593 ? -15.276 -21.452 -1.664 1.00 36.31 593 PRO A N 1
ATOM 4623 C CA . PRO A 1 593 ? -14.471 -20.905 -2.762 1.00 36.31 593 PRO A CA 1
ATOM 4624 C C . PRO A 1 593 ? -15.135 -19.811 -3.599 1.00 36.31 593 PRO A C 1
ATOM 4626 O O . PRO A 1 593 ? -16.383 -19.756 -3.663 1.00 36.31 593 PRO A O 1
#